Protein AF-A0A4S4KND8-F1 (afdb_monomer_lite)

Sequence (549 aa):
MYVETAGGENPTFQCPQPHVIRLGGISATISSYESLALRGYIVDAILLFRDEYYRNWEYLHPYFADRGLKVVSLDAPPEKHLDPDTNFALTEKYYQQIVPASQEGGIFDALMHLDNCHANRLQELESMPRRTLDTIWWPFVQHGLVKSEKDVNVIDSASGDTFSVYNGKSKGDSTLLTSNSSSLLDSQFDGSASWWTQALGHAHPSLTLAAARAAGSYHGDTIGAMDACEEGVYTCEWHESKGYWLDPPTIGIRKGKVVITLPGAIAAEAGGDAESSPGTLSETYDVQTRLQTELAQVYRGFIERTLQNLQLDGKRSLAALVLEPIVMGAGGMIFVDPLFQRILVDVVRSSPVGGPQVSTSGPDWAGLPVIFDEVFVGLYRLAIKKADALLHGHSYTAYPVGCEVANETLELVEKLTTSEEWKESQSKWKVVEDQAAPVIWSLWDPRFVDTISRLPVVGEVMTLGTVLSIKIADDAEGYQSHSAQRILESIKEVANVDGVSPIAGGASYSINYRTLGSVAYFMLSLNTSPALVRSVEDRIWKTLAAASR

Organism: NCBI:txid98765

Radius of gyration: 35.34 Å; chains: 1; bounding box: 79×84×97 Å

InterPro domains:
  IPR015421 Pyridoxal phosphate-dependent transferase, major domain [G3DSA:3.40.640.10] (317-388)
  IPR015422 Pyridoxal phosphate-dependent transferase, small domain [G3DSA:3.90.1150.10] (116-226)
  IPR015422 Pyridoxal phosphate-dependent transferase, small domain [G3DSA:3.90.1150.10] (389-549)
  IPR015424 Pyridoxal phosphate-dependent transferase [SSF53383] (189-544)
  IPR027417 P-loop containing nucleoside triphosphate hydrolase [G3DSA:3.40.50.300] (20-100)

Foldseek 3Di:
DDEDEQFDQDPDDDDPDPPPRRPDVLVVQVVVVVVCVLLVDDAAEYEYEDDPPRRSLVVVCVVCVVVNHYYFYHHHQDDQDPDPVVNVVSRVVSCCVQCPPVCDGRVSVVVVSVVVVVVVVVVCQVCVLVVCLVDPDDPPDPNVVVDDSVSDWAFPFWWAQKTFTAQQVVVPPDPDPDPDDDDRTFIAGEQCCVVPVNFGTPSDSLLSVLLVVLVPDDPPDDLVNQLCDDDDPPHDPPRDNQDDDDDFFFWDQDPNFIKTAADQLLCVLVVNDRIDGQGDPVSQPPLVVVCPDPSLVSLLVSLLVVLVVVLVVVPHADAAAEDAQQFDPVVPRTGGRNNNVVSNVVCQFPDLRRDPPDPDPDPDGRGHHYHHPCPPPADCNVHDHDDPDPPDDDPCVPPRSVVSSVVSVVVVVVVLCPDPLNVVQLVQQDDPPDPPDDRFGENAHPVLQVLLCPQQQWPDWDGTYFKIKTAGDDPDDWQVACSCCVLCVCLQPFDQDDPQQPDPPSGTYGYDWDDGHRMIMGGHHSPHDNRNSVSVSVSVSVSSNVVRD

Secondary structure (DSSP, 8-state):
-EEE-SS---TT---S-TTSTT--HHHHHHHHHHHHHTTT----EEEEE--TTT-HHHHHHHHHHTTTPEEEEEPPPPPPPSSHHHHHHHHHHHHHHHS-TT--SHHHHHHHHHHHHHHHHHHHHHHHHHHHHHH---TT--GGG--SGGGS--EEEEEBTEEEEE-TTTTTT-----S----SEEEEEETTHHHHT-SS-BT-HHHHHHHHHHHHS--SS-HHHHTTSPP-TTS-TT----S--PPPPEEEEETTEEEEEPPHHHHHHTTS--EE--SSHHHHH-HHHHTTSHHHHHHHHHHHHHHHHHHHH-S-----EEE-SSEETTTTSEEB-HHHHHHHHHHHHH--TTS-----SSS---SPPEEE--TTTTTTTTS----SS-----TTTT-HHHHHHHHHHHHHHHHHHTSHHHHHHHHTT--TT-SSS----BSS-HHHHHHHHTSTTEEEEEEEBTEEEEEEP-SS-GGG--HHHHHTGGGGS-B--SSS-SSGGG--EEEE-EEETTEEEEE--TT--HHHHHHHHHHHHHHHHHHT-

pLDDT: mean 81.42, std 16.41, range [26.44, 96.88]

Structure (mmCIF, N/CA/C/O backbone):
data_AF-A0A4S4KND8-F1
#
_entry.id   AF-A0A4S4KND8-F1
#
loop_
_atom_site.group_PDB
_atom_site.id
_atom_site.type_symbol
_atom_site.label_atom_id
_atom_site.label_alt_id
_atom_site.label_comp_id
_atom_site.label_asym_id
_atom_site.label_entity_id
_atom_site.label_seq_id
_atom_site.pdbx_PDB_ins_code
_atom_site.Cartn_x
_atom_site.Cartn_y
_atom_site.Cartn_z
_atom_site.occupancy
_atom_site.B_iso_or_equiv
_atom_site.auth_seq_id
_atom_site.auth_comp_id
_atom_site.auth_asym_id
_atom_site.auth_atom_id
_atom_site.pdbx_PDB_model_num
ATOM 1 N N . MET A 1 1 ? 12.193 0.499 -20.980 1.00 35.72 1 MET A N 1
ATOM 2 C CA . MET A 1 1 ? 13.499 0.033 -21.495 1.00 35.72 1 MET A CA 1
ATOM 3 C C . MET A 1 1 ? 14.552 0.307 -20.432 1.00 35.72 1 MET A C 1
ATOM 5 O O . MET A 1 1 ? 14.642 1.448 -19.992 1.00 35.72 1 MET A O 1
ATOM 9 N N . TYR A 1 2 ? 15.296 -0.710 -19.995 1.00 40.22 2 TYR A N 1
ATOM 10 C CA . TYR A 1 2 ? 16.491 -0.533 -19.163 1.00 40.22 2 TYR A CA 1
ATOM 11 C C . TYR A 1 2 ? 17.716 -0.850 -20.027 1.00 40.22 2 TYR A C 1
ATOM 13 O O . TYR A 1 2 ? 17.744 -1.885 -20.697 1.00 40.22 2 TYR A O 1
ATOM 21 N N . VAL A 1 3 ? 18.680 0.070 -20.065 1.00 45.47 3 VAL A N 1
ATOM 22 C CA . VAL A 1 3 ? 19.908 -0.060 -20.857 1.00 45.47 3 VAL A CA 1
ATOM 23 C C . VAL A 1 3 ? 21.070 -0.149 -19.884 1.00 45.47 3 VAL A C 1
ATOM 25 O O . VAL A 1 3 ? 21.333 0.809 -19.158 1.00 45.47 3 VAL A O 1
ATOM 28 N N . GLU A 1 4 ? 21.760 -1.285 -19.872 1.00 42.88 4 GLU A N 1
ATOM 29 C CA . GLU A 1 4 ? 22.985 -1.449 -19.097 1.00 42.88 4 GLU A CA 1
ATOM 30 C C . GLU A 1 4 ? 24.198 -1.309 -20.017 1.00 42.88 4 GLU A C 1
ATOM 32 O O . GLU A 1 4 ? 24.369 -2.048 -20.990 1.00 42.88 4 GLU A O 1
ATOM 37 N N . THR A 1 5 ? 25.071 -0.356 -19.701 1.00 37.56 5 THR A N 1
ATOM 38 C CA . THR A 1 5 ? 26.412 -0.304 -20.279 1.00 37.56 5 THR A CA 1
ATOM 39 C C . THR A 1 5 ? 27.248 -1.390 -19.615 1.00 37.56 5 THR A C 1
ATOM 41 O O . THR A 1 5 ? 27.372 -1.396 -18.392 1.00 37.56 5 THR A O 1
ATOM 44 N N . ALA A 1 6 ? 27.809 -2.314 -20.399 1.00 36.03 6 ALA A N 1
ATOM 45 C CA . ALA A 1 6 ? 28.680 -3.365 -19.884 1.00 36.03 6 ALA A CA 1
ATOM 46 C C . ALA A 1 6 ? 29.766 -2.774 -18.963 1.00 36.03 6 ALA A C 1
ATOM 48 O O . ALA A 1 6 ? 30.618 -2.006 -19.406 1.00 36.03 6 ALA A O 1
ATOM 49 N N . GLY A 1 7 ? 29.702 -3.140 -17.680 1.00 40.69 7 GLY A N 1
ATOM 50 C CA . GLY A 1 7 ? 30.606 -2.666 -16.634 1.00 40.69 7 GLY A CA 1
ATOM 51 C C . GLY A 1 7 ? 30.041 -1.483 -15.852 1.00 40.69 7 GLY A C 1
ATOM 52 O O . GLY A 1 7 ? 30.400 -0.338 -16.107 1.00 40.69 7 GLY A O 1
ATOM 53 N N . GLY A 1 8 ? 29.203 -1.758 -14.852 1.00 34.50 8 GLY A N 1
ATOM 54 C CA . GLY A 1 8 ? 28.918 -0.777 -13.811 1.00 34.50 8 GLY A CA 1
ATOM 55 C C . GLY A 1 8 ? 30.201 -0.460 -13.043 1.00 34.50 8 GLY A C 1
ATOM 56 O O . GLY A 1 8 ? 30.697 -1.295 -12.289 1.00 34.50 8 GLY A O 1
ATOM 57 N N . GLU A 1 9 ? 30.754 0.739 -13.224 1.00 35.19 9 GLU A N 1
ATOM 58 C CA . GLU A 1 9 ? 31.679 1.290 -12.239 1.00 35.19 9 GLU A CA 1
ATOM 59 C C . GLU A 1 9 ? 30.905 1.451 -10.929 1.00 35.19 9 GLU A C 1
ATOM 61 O O . GLU A 1 9 ? 29.994 2.267 -10.829 1.00 35.19 9 GLU A O 1
ATOM 66 N N . ASN A 1 10 ? 31.237 0.634 -9.931 1.00 32.16 10 ASN A N 1
ATOM 67 C CA . ASN A 1 10 ? 30.701 0.749 -8.581 1.00 32.16 10 ASN A CA 1
ATOM 68 C C . ASN A 1 10 ? 31.490 1.856 -7.856 1.00 32.16 10 ASN A C 1
ATOM 70 O O . ASN A 1 10 ? 32.670 1.643 -7.547 1.00 32.16 10 ASN A O 1
ATOM 74 N N . PRO A 1 11 ? 30.920 3.036 -7.554 1.00 32.09 11 PRO A N 1
ATOM 75 C CA . PRO A 1 11 ? 31.656 4.072 -6.857 1.00 32.09 11 PRO A CA 1
ATOM 76 C C . PRO A 1 11 ? 31.550 3.800 -5.355 1.00 32.09 11 PRO A C 1
ATOM 78 O O . PRO A 1 11 ? 30.721 4.428 -4.713 1.00 32.09 11 PRO A O 1
ATOM 81 N N . THR A 1 12 ? 32.300 2.841 -4.780 1.00 31.39 12 THR A N 1
ATOM 82 C CA . THR A 1 12 ? 32.591 2.842 -3.314 1.00 31.39 12 THR A CA 1
ATOM 83 C C . THR A 1 12 ? 33.561 1.798 -2.737 1.00 31.39 12 THR A C 1
ATOM 85 O O . THR A 1 12 ? 33.872 1.916 -1.557 1.00 31.39 12 THR A O 1
ATOM 88 N N . PHE A 1 13 ? 34.126 0.834 -3.474 1.00 30.12 13 PHE A N 1
ATOM 89 C CA . PHE A 1 13 ? 35.109 -0.094 -2.873 1.00 30.12 13 PHE A CA 1
ATOM 90 C C . PHE A 1 13 ? 36.460 -0.080 -3.600 1.00 30.12 13 PHE A C 1
ATOM 92 O O . PHE A 1 13 ? 36.647 -0.721 -4.630 1.00 30.12 13 PHE A O 1
ATOM 99 N N . GLN A 1 14 ? 37.431 0.645 -3.032 1.00 27.56 14 GLN A N 1
ATOM 100 C CA . GLN A 1 14 ? 38.842 0.558 -3.420 1.00 27.56 14 GLN A CA 1
ATOM 101 C C . GLN A 1 14 ? 39.421 -0.798 -2.981 1.00 27.56 14 GLN A C 1
ATOM 103 O O . GLN A 1 14 ? 39.817 -0.979 -1.832 1.00 27.56 14 GLN A O 1
ATOM 108 N N . CYS A 1 15 ? 39.500 -1.744 -3.918 1.00 26.44 15 CYS A N 1
ATOM 109 C CA . CYS A 1 15 ? 40.343 -2.936 -3.820 1.00 26.44 15 CYS A CA 1
ATOM 110 C C . CYS A 1 15 ? 41.581 -2.741 -4.726 1.00 26.44 15 CYS A C 1
ATOM 112 O O . CYS A 1 15 ? 41.421 -2.303 -5.868 1.00 26.44 15 CYS A O 1
ATOM 114 N N . PRO A 1 16 ? 42.818 -3.034 -4.277 1.00 29.80 16 PRO A N 1
ATOM 115 C CA . PRO A 1 16 ? 44.054 -2.641 -4.965 1.00 29.80 16 PRO A CA 1
ATOM 116 C C . PRO A 1 16 ? 44.458 -3.583 -6.122 1.00 29.80 16 PRO A C 1
ATOM 118 O O . PRO A 1 16 ? 45.632 -3.915 -6.278 1.00 29.80 16 PRO A O 1
ATOM 121 N N . GLN A 1 17 ? 43.502 -4.041 -6.937 1.00 28.81 17 GLN A N 1
ATOM 122 C CA . GLN A 1 17 ? 43.734 -4.935 -8.082 1.00 28.81 17 GLN A CA 1
ATOM 123 C C . GLN A 1 17 ? 42.922 -4.448 -9.309 1.00 28.81 17 GLN A C 1
ATOM 125 O O . GLN A 1 17 ? 41.694 -4.552 -9.299 1.00 28.81 17 GLN A O 1
ATOM 130 N N . PRO A 1 18 ? 43.560 -3.944 -10.387 1.00 32.41 18 PRO A N 1
ATOM 131 C CA . PRO A 1 18 ? 42.886 -3.258 -11.504 1.00 32.41 18 PRO A CA 1
ATOM 132 C C . PRO A 1 18 ? 41.997 -4.143 -12.405 1.00 32.41 18 PRO A C 1
ATOM 134 O O . PRO A 1 18 ? 41.366 -3.631 -13.325 1.00 32.41 18 PRO A O 1
ATOM 137 N N . HIS A 1 19 ? 41.895 -5.451 -12.148 1.00 33.16 19 HIS A N 1
ATOM 138 C CA . HIS A 1 19 ? 41.117 -6.394 -12.968 1.00 33.16 19 HIS A CA 1
ATOM 139 C C . HIS A 1 19 ? 39.805 -6.879 -12.320 1.00 33.16 19 HIS A C 1
ATOM 141 O O . HIS A 1 19 ? 39.050 -7.611 -12.955 1.00 33.16 19 HIS A O 1
ATOM 147 N N . VAL A 1 20 ? 39.503 -6.470 -11.081 1.00 34.78 20 VAL A N 1
ATOM 148 C CA . VAL A 1 20 ? 38.342 -6.977 -10.312 1.00 34.78 20 VAL A CA 1
ATOM 149 C C . VAL A 1 20 ? 37.074 -6.121 -10.497 1.00 34.78 20 VAL A C 1
ATOM 151 O O . VAL A 1 20 ? 35.978 -6.569 -10.186 1.00 34.78 20 VAL A O 1
ATOM 154 N N . ILE A 1 21 ? 37.182 -4.923 -11.081 1.00 39.16 21 ILE A N 1
ATOM 155 C CA . ILE A 1 21 ? 36.076 -3.945 -11.183 1.00 39.16 21 ILE A CA 1
ATOM 156 C C . ILE A 1 21 ? 35.001 -4.351 -12.224 1.00 39.16 21 ILE A C 1
ATOM 158 O O . ILE A 1 21 ? 33.916 -3.787 -12.238 1.00 39.16 21 ILE A O 1
ATOM 162 N N . ARG A 1 22 ? 35.253 -5.352 -13.085 1.00 50.25 22 ARG A N 1
ATOM 163 C CA . ARG A 1 22 ? 34.359 -5.718 -14.210 1.00 50.25 22 ARG A CA 1
ATOM 164 C C . ARG A 1 22 ? 33.466 -6.951 -13.983 1.00 50.25 22 ARG A C 1
ATOM 166 O O . ARG A 1 22 ? 32.689 -7.301 -14.866 1.00 50.25 22 ARG A O 1
ATOM 173 N N . LEU A 1 23 ? 33.555 -7.619 -12.828 1.00 58.25 23 LEU A N 1
ATOM 174 C CA . LEU A 1 23 ? 32.717 -8.781 -12.494 1.00 58.25 23 LEU A CA 1
ATOM 175 C C . LEU A 1 23 ? 31.453 -8.329 -11.736 1.00 58.25 23 LEU A C 1
ATOM 177 O O . LEU A 1 23 ? 31.555 -7.506 -10.833 1.00 58.25 23 LEU A O 1
ATOM 181 N N . GLY A 1 24 ? 30.278 -8.885 -12.061 1.00 75.56 24 GLY A N 1
ATOM 182 C CA . GLY A 1 24 ? 29.030 -8.636 -11.312 1.00 75.56 24 GLY A CA 1
ATOM 183 C C . GLY A 1 24 ? 27.829 -8.146 -12.127 1.00 75.56 24 GLY A C 1
ATOM 184 O O . GLY A 1 24 ? 26.748 -8.016 -11.557 1.00 75.56 24 GLY A O 1
ATOM 185 N N . GLY A 1 25 ? 27.982 -7.936 -13.442 1.00 79.62 25 GLY A N 1
ATOM 186 C CA . GLY A 1 25 ? 26.911 -7.424 -14.312 1.00 79.62 25 GLY A CA 1
ATOM 187 C C . GLY A 1 25 ? 25.601 -8.207 -14.194 1.00 79.62 25 GLY A C 1
ATOM 188 O O . GLY A 1 25 ? 24.567 -7.603 -13.981 1.00 79.62 25 GLY A O 1
ATOM 189 N N . ILE A 1 26 ? 25.645 -9.546 -14.167 1.00 86.19 26 ILE A N 1
ATOM 190 C CA . ILE A 1 26 ? 24.442 -10.381 -13.978 1.00 86.19 26 ILE A CA 1
ATOM 191 C C . ILE A 1 26 ? 23.646 -9.979 -12.726 1.00 86.19 26 ILE A C 1
ATOM 193 O O . ILE A 1 26 ? 22.436 -9.778 -12.796 1.00 86.19 26 ILE A O 1
ATOM 197 N N . SER A 1 27 ? 24.320 -9.858 -11.577 1.00 86.62 27 SER A N 1
ATOM 198 C CA . SER A 1 27 ? 23.658 -9.492 -10.322 1.00 86.62 27 SER A CA 1
ATOM 199 C C . SER A 1 27 ? 23.140 -8.058 -10.373 1.00 86.62 27 SER A C 1
ATOM 201 O O . SER A 1 27 ? 22.034 -7.803 -9.912 1.00 86.62 27 SER A O 1
ATOM 203 N N . ALA A 1 28 ? 23.913 -7.131 -10.947 1.00 86.06 28 ALA A N 1
ATOM 204 C CA . ALA A 1 28 ? 23.521 -5.731 -11.069 1.00 86.06 28 ALA A CA 1
ATOM 205 C C . ALA A 1 28 ? 22.285 -5.554 -11.966 1.00 86.06 28 ALA A C 1
ATOM 207 O O . ALA A 1 28 ? 21.366 -4.823 -11.584 1.00 86.06 28 ALA A O 1
ATOM 208 N N . THR A 1 29 ? 22.211 -6.263 -13.101 1.00 87.69 29 THR A N 1
ATOM 209 C CA . THR A 1 29 ? 21.035 -6.260 -13.982 1.00 87.69 29 THR A CA 1
ATOM 210 C C . THR A 1 29 ? 19.800 -6.759 -13.239 1.00 87.69 29 THR A C 1
ATOM 212 O O . THR A 1 29 ? 18.750 -6.118 -13.282 1.00 87.69 29 THR A O 1
ATOM 215 N N . ILE A 1 30 ? 19.925 -7.891 -12.535 1.00 91.75 30 ILE A N 1
ATOM 216 C CA . ILE A 1 30 ? 18.815 -8.513 -11.802 1.00 91.75 30 ILE A CA 1
ATOM 217 C C . ILE A 1 30 ? 18.330 -7.586 -10.687 1.00 91.75 30 ILE A C 1
ATOM 219 O O . ILE A 1 30 ? 17.149 -7.252 -10.652 1.00 91.75 30 ILE A O 1
ATOM 223 N N . SER A 1 31 ? 19.233 -7.088 -9.839 1.00 89.25 31 SER A N 1
ATOM 224 C CA . SER A 1 31 ? 18.869 -6.188 -8.740 1.00 89.25 31 SER A CA 1
ATOM 225 C C . SER A 1 31 ? 18.275 -4.865 -9.234 1.00 89.25 31 SER A C 1
ATOM 227 O O . SER A 1 31 ? 17.384 -4.310 -8.586 1.00 89.25 31 SER A O 1
ATOM 229 N N . SER A 1 32 ? 18.722 -4.356 -10.387 1.00 91.19 32 SER A N 1
ATOM 230 C CA . SER A 1 32 ? 18.146 -3.155 -11.005 1.00 91.19 32 SER A CA 1
ATOM 231 C C . SER A 1 32 ? 16.734 -3.409 -11.530 1.00 91.19 32 SER A C 1
ATOM 233 O O . SER A 1 32 ? 15.832 -2.612 -11.270 1.00 91.19 32 SER A O 1
ATOM 235 N N . TYR A 1 33 ? 16.519 -4.538 -12.212 1.00 93.31 33 TYR A N 1
ATOM 236 C CA . TYR A 1 33 ? 15.192 -4.973 -12.646 1.00 93.31 33 TYR A CA 1
ATOM 237 C C . TYR A 1 33 ? 14.238 -5.146 -11.455 1.00 93.31 33 TYR A C 1
ATOM 239 O O . TYR A 1 33 ? 13.149 -4.574 -11.458 1.00 93.31 33 TYR A O 1
ATOM 247 N N . GLU A 1 34 ? 14.662 -5.857 -10.410 1.00 92.38 34 GLU A N 1
ATOM 248 C CA . GLU A 1 34 ? 13.864 -6.069 -9.197 1.00 92.38 34 GLU A CA 1
ATOM 249 C C . GLU A 1 34 ? 13.550 -4.742 -8.496 1.00 92.38 34 GLU A C 1
ATOM 251 O O . GLU A 1 34 ? 12.424 -4.521 -8.063 1.00 92.38 34 GLU A O 1
ATOM 256 N N . SER A 1 35 ? 14.502 -3.805 -8.457 1.00 92.25 35 SER A N 1
ATOM 257 C CA . SER A 1 35 ? 14.293 -2.471 -7.876 1.00 92.25 35 SER A CA 1
ATOM 258 C C . SER A 1 35 ? 13.266 -1.626 -8.635 1.00 92.25 35 SER A C 1
ATOM 260 O O . SER A 1 35 ? 12.565 -0.820 -8.010 1.00 92.25 35 SER A O 1
ATOM 262 N N . LEU A 1 36 ? 13.188 -1.781 -9.961 1.00 93.06 36 LEU A N 1
ATOM 263 C CA . LEU A 1 36 ? 12.165 -1.156 -10.803 1.00 93.06 36 LEU A CA 1
ATOM 264 C C . LEU A 1 36 ? 10.806 -1.836 -10.598 1.00 93.06 36 LEU A C 1
ATOM 266 O O . LEU A 1 36 ? 9.811 -1.148 -10.367 1.00 93.06 36 LEU A O 1
ATOM 270 N N . ALA A 1 37 ? 10.771 -3.169 -10.595 1.00 91.56 37 ALA A N 1
ATOM 271 C CA . ALA A 1 37 ? 9.553 -3.941 -10.360 1.00 91.56 37 ALA A CA 1
ATOM 272 C C . ALA A 1 37 ? 8.940 -3.639 -8.979 1.00 91.56 37 ALA A C 1
ATOM 274 O O . ALA A 1 37 ? 7.743 -3.380 -8.878 1.00 91.56 37 ALA A O 1
ATOM 275 N N . LEU A 1 38 ? 9.767 -3.550 -7.930 1.00 91.25 38 LEU A N 1
ATOM 276 C CA . LEU A 1 38 ? 9.356 -3.156 -6.574 1.00 91.25 38 LEU A CA 1
ATOM 277 C C . LEU A 1 38 ? 8.776 -1.737 -6.494 1.00 91.25 38 LEU A C 1
ATOM 279 O O . LEU A 1 38 ? 8.120 -1.403 -5.516 1.00 91.25 38 LEU A O 1
ATOM 283 N N . ARG A 1 39 ? 9.014 -0.887 -7.496 1.00 91.94 39 ARG A N 1
ATOM 284 C CA . ARG A 1 39 ? 8.435 0.463 -7.594 1.00 91.94 39 ARG A CA 1
ATOM 285 C C . ARG A 1 39 ? 7.233 0.524 -8.540 1.00 91.94 39 ARG A C 1
ATOM 287 O O . ARG A 1 39 ? 6.774 1.615 -8.859 1.00 91.94 39 ARG A O 1
ATOM 294 N N . GLY A 1 40 ? 6.734 -0.627 -8.992 1.00 91.81 40 GLY A N 1
ATOM 295 C CA . GLY A 1 40 ? 5.570 -0.731 -9.871 1.00 91.81 40 GLY A CA 1
ATOM 296 C C . GLY A 1 40 ? 5.860 -0.470 -11.351 1.00 91.81 40 GLY A C 1
ATOM 297 O O . GLY A 1 40 ? 4.920 -0.323 -12.129 1.00 91.81 40 GLY A O 1
ATOM 298 N N . TYR A 1 41 ? 7.130 -0.410 -11.770 1.00 93.25 41 TYR A N 1
ATOM 299 C CA . TYR A 1 41 ? 7.464 -0.259 -13.187 1.00 93.25 41 TYR A CA 1
ATOM 300 C C . TYR A 1 41 ? 7.310 -1.580 -13.941 1.00 93.25 41 TYR A C 1
ATOM 302 O O . TYR A 1 41 ? 7.765 -2.631 -13.491 1.00 93.25 41 TYR A O 1
ATOM 310 N N . ILE A 1 42 ? 6.755 -1.493 -15.150 1.00 91.88 42 ILE A N 1
ATOM 311 C CA . ILE A 1 42 ? 6.769 -2.578 -16.132 1.00 91.88 42 ILE A CA 1
ATOM 312 C C . ILE A 1 42 ? 8.027 -2.418 -16.991 1.00 91.88 42 ILE A C 1
ATOM 314 O O . ILE A 1 42 ? 8.273 -1.355 -17.567 1.00 91.88 42 ILE A O 1
ATOM 318 N N . VAL A 1 43 ? 8.845 -3.469 -17.054 1.00 93.06 43 VAL A N 1
ATOM 319 C CA . VAL A 1 43 ? 10.057 -3.521 -17.880 1.00 93.06 43 VAL A CA 1
ATOM 320 C C . VAL A 1 43 ? 9.847 -4.566 -18.967 1.00 93.06 43 VAL A C 1
ATOM 322 O O . VAL A 1 43 ? 9.838 -5.752 -18.670 1.00 93.06 43 VAL A O 1
ATOM 325 N N . ASP A 1 44 ? 9.704 -4.127 -20.216 1.00 92.62 44 ASP A N 1
ATOM 326 C CA . ASP A 1 44 ? 9.450 -5.033 -21.348 1.00 92.62 44 ASP A CA 1
ATOM 327 C C . ASP A 1 44 ? 10.735 -5.614 -21.962 1.00 92.62 44 ASP A C 1
ATOM 329 O O . ASP A 1 44 ? 10.755 -6.732 -22.473 1.00 92.62 44 ASP A O 1
ATOM 333 N N . ALA A 1 45 ? 11.839 -4.863 -21.902 1.00 93.06 45 ALA A N 1
ATOM 334 C CA . ALA A 1 45 ? 13.093 -5.256 -22.535 1.00 93.06 45 ALA A CA 1
ATOM 335 C C . ALA A 1 45 ? 14.338 -4.835 -21.745 1.00 93.06 45 ALA A C 1
ATOM 337 O O . ALA A 1 45 ? 14.383 -3.739 -21.167 1.00 93.06 45 ALA A O 1
ATOM 338 N N . ILE A 1 46 ? 15.357 -5.697 -21.812 1.00 92.00 46 ILE A N 1
ATOM 339 C CA . ILE A 1 46 ? 16.716 -5.488 -21.298 1.00 92.00 46 ILE A CA 1
ATOM 340 C C . ILE A 1 46 ? 17.679 -5.402 -22.482 1.00 92.00 46 ILE A C 1
ATOM 342 O O . ILE A 1 46 ? 17.767 -6.339 -23.281 1.00 92.00 46 ILE A O 1
ATOM 346 N N . LEU A 1 47 ? 18.410 -4.292 -22.586 1.00 90.75 47 LEU A N 1
ATOM 347 C CA . LEU A 1 47 ? 19.468 -4.118 -23.580 1.00 90.75 47 LEU A CA 1
ATOM 348 C C . LEU A 1 47 ? 20.828 -4.139 -22.889 1.00 90.75 47 LEU A C 1
ATOM 350 O O . LEU A 1 47 ? 21.030 -3.426 -21.904 1.00 90.75 47 LEU A O 1
ATOM 354 N N . LEU A 1 48 ? 21.761 -4.917 -23.437 1.00 88.44 48 LEU A N 1
ATOM 355 C CA . LEU A 1 48 ? 23.144 -4.952 -22.967 1.00 88.44 48 LEU A CA 1
ATOM 356 C C . LEU A 1 48 ? 24.144 -5.127 -24.110 1.00 88.44 48 LEU A C 1
ATOM 358 O O . LEU A 1 48 ? 23.815 -5.659 -25.173 1.00 88.44 48 LEU A O 1
ATOM 362 N N . PHE A 1 49 ? 25.390 -4.724 -23.871 1.00 88.38 49 PHE A N 1
ATOM 363 C CA . PHE A 1 49 ? 26.477 -5.017 -24.798 1.00 88.38 49 PHE A CA 1
ATOM 364 C C . PHE A 1 49 ? 26.999 -6.446 -24.627 1.00 88.38 49 PHE A C 1
ATOM 366 O O . PHE A 1 49 ? 27.105 -6.972 -23.516 1.00 88.38 49 PHE A O 1
ATOM 373 N N . ARG A 1 50 ? 27.331 -7.072 -25.753 1.00 84.81 50 ARG A N 1
ATOM 374 C CA . ARG A 1 50 ? 28.003 -8.359 -25.835 1.00 84.81 50 ARG A CA 1
ATOM 375 C C . ARG A 1 50 ? 29.434 -8.192 -25.372 1.00 84.81 50 ARG A C 1
ATOM 377 O O . ARG A 1 50 ? 30.160 -7.312 -25.824 1.00 84.81 50 ARG A O 1
ATOM 384 N N . ASP A 1 51 ? 29.818 -9.096 -24.492 1.00 81.81 51 ASP A N 1
ATOM 385 C CA . ASP A 1 51 ? 31.177 -9.267 -24.029 1.00 81.81 51 ASP A CA 1
ATOM 386 C C . ASP A 1 51 ? 31.493 -10.759 -24.147 1.00 81.81 51 ASP A C 1
ATOM 388 O O . ASP A 1 51 ? 30.827 -11.593 -23.529 1.00 81.81 51 ASP A O 1
ATOM 392 N N . GLU A 1 52 ? 32.464 -11.095 -24.995 1.00 83.31 52 GLU A N 1
ATOM 393 C CA . GLU A 1 52 ? 32.860 -12.482 -25.276 1.00 83.31 52 GLU A CA 1
ATOM 394 C C . GLU A 1 52 ? 33.599 -13.138 -24.102 1.00 83.31 52 GLU A C 1
ATOM 396 O O . GLU A 1 52 ? 33.686 -14.364 -24.026 1.00 83.31 52 GLU A O 1
ATOM 401 N N . TYR A 1 53 ? 34.130 -12.345 -23.169 1.00 82.56 53 TYR A N 1
ATOM 402 C CA . TYR A 1 53 ? 34.852 -12.853 -22.011 1.00 82.56 53 TYR A CA 1
ATOM 403 C C . TYR A 1 53 ? 33.893 -13.214 -20.870 1.00 82.56 53 TYR A C 1
ATOM 405 O O . TYR A 1 53 ? 33.921 -14.341 -20.375 1.00 82.56 53 TYR A O 1
ATOM 413 N N . TYR A 1 54 ? 33.024 -12.284 -20.465 1.00 81.69 54 TYR A N 1
ATOM 414 C CA . TYR A 1 54 ? 32.092 -12.480 -19.348 1.00 81.69 54 TYR A CA 1
ATOM 415 C C . TYR A 1 54 ? 30.778 -13.145 -19.760 1.00 81.69 54 TYR A C 1
ATOM 417 O O . TYR A 1 54 ? 30.164 -13.830 -18.943 1.00 81.69 54 TYR A O 1
ATOM 425 N N . ARG A 1 55 ? 30.336 -12.953 -21.011 1.00 87.56 55 ARG A N 1
ATOM 426 C CA . ARG A 1 55 ? 29.154 -13.610 -21.600 1.00 87.56 55 ARG A CA 1
ATOM 427 C C . ARG A 1 55 ? 27.876 -13.465 -20.758 1.00 87.56 55 ARG A C 1
ATOM 429 O O . ARG A 1 55 ? 27.019 -14.342 -20.768 1.00 87.56 55 ARG A O 1
ATOM 436 N N . ASN A 1 56 ? 27.700 -12.325 -20.076 1.00 86.69 56 ASN A N 1
ATOM 437 C CA . ASN A 1 56 ? 26.522 -12.049 -19.233 1.00 86.69 56 ASN A CA 1
ATOM 438 C C . ASN A 1 56 ? 25.198 -12.269 -19.983 1.00 86.69 56 ASN A C 1
ATOM 440 O O . ASN A 1 56 ? 24.231 -12.766 -19.409 1.00 86.69 56 ASN A O 1
ATOM 444 N N . TRP A 1 57 ? 25.162 -11.928 -21.276 1.00 86.81 57 TRP A N 1
ATOM 445 C CA . TRP A 1 57 ? 23.983 -12.099 -22.122 1.00 86.81 57 TRP A CA 1
ATOM 446 C C . TRP A 1 57 ? 23.512 -13.556 -22.200 1.00 86.81 57 TRP A C 1
ATOM 448 O O . TRP A 1 57 ? 22.308 -13.780 -22.279 1.00 86.81 57 TRP A O 1
ATOM 458 N N . GLU A 1 58 ? 24.415 -14.540 -22.129 1.00 92.00 58 GLU A N 1
ATOM 459 C CA . GLU A 1 58 ? 24.055 -15.964 -22.198 1.00 92.00 58 GLU A CA 1
ATOM 460 C C . GLU A 1 58 ? 23.276 -16.424 -20.981 1.00 92.00 58 GLU A C 1
ATOM 462 O O . GLU A 1 58 ? 22.368 -17.240 -21.108 1.00 92.00 58 GLU A O 1
ATOM 467 N N . TYR A 1 59 ? 23.617 -15.889 -19.811 1.00 91.44 59 TYR A N 1
ATOM 468 C CA . TYR A 1 59 ? 22.899 -16.179 -18.579 1.00 91.44 59 TYR A CA 1
ATOM 469 C C . TYR A 1 59 ? 21.581 -15.401 -18.508 1.00 91.44 59 TYR A C 1
ATOM 471 O O . TYR A 1 59 ? 20.538 -15.953 -18.156 1.00 91.44 59 TYR A O 1
ATOM 479 N N . LEU A 1 60 ? 21.616 -14.111 -18.854 1.00 91.75 60 LEU A N 1
ATOM 480 C CA . LEU A 1 60 ? 20.461 -13.224 -18.712 1.00 91.75 60 LEU A CA 1
ATOM 481 C C . LEU A 1 60 ? 19.342 -13.549 -19.710 1.00 91.75 60 LEU A C 1
ATOM 483 O O . LEU A 1 60 ? 18.175 -13.383 -19.365 1.00 91.75 60 LEU A O 1
ATOM 487 N N . HIS A 1 61 ? 19.668 -14.051 -20.908 1.00 92.38 61 HIS A N 1
ATOM 488 C CA . HIS A 1 61 ? 18.670 -14.452 -21.907 1.00 92.38 61 HIS A CA 1
ATOM 489 C C . HIS A 1 61 ? 17.633 -15.455 -21.370 1.00 92.38 61 HIS A C 1
ATOM 491 O O . HIS A 1 61 ? 16.451 -15.109 -21.364 1.00 92.38 61 HIS A O 1
ATOM 497 N N . PRO A 1 62 ? 18.013 -16.668 -20.920 1.00 94.88 62 PRO A N 1
ATOM 498 C CA . PRO A 1 62 ? 17.056 -17.622 -20.366 1.00 94.88 62 PRO A CA 1
ATOM 499 C C . PRO A 1 62 ? 16.444 -17.127 -19.048 1.00 94.88 62 PRO A C 1
ATOM 501 O O . PRO A 1 62 ? 15.241 -17.272 -18.856 1.00 94.88 62 PRO A O 1
ATOM 504 N N . TYR A 1 63 ? 17.224 -16.462 -18.184 1.00 93.50 63 TYR A N 1
ATOM 505 C CA . TYR A 1 63 ? 16.729 -15.947 -16.900 1.00 93.50 63 TYR A CA 1
ATOM 506 C C . TYR A 1 63 ? 15.525 -15.001 -17.060 1.00 93.50 63 TYR A C 1
ATOM 508 O O . TYR A 1 63 ? 14.541 -15.100 -16.319 1.00 93.50 63 TYR A O 1
ATOM 516 N N . PHE A 1 64 ? 15.599 -14.072 -18.016 1.00 93.62 64 PHE A N 1
ATOM 517 C CA . PHE A 1 64 ? 14.532 -13.106 -18.275 1.00 93.62 64 PHE A CA 1
ATOM 518 C C . PHE A 1 64 ? 13.456 -13.636 -19.227 1.00 93.62 64 PHE A C 1
ATOM 520 O O . PHE A 1 64 ? 12.302 -13.226 -19.098 1.00 93.62 64 PHE A O 1
ATOM 527 N N . ALA A 1 65 ? 13.781 -14.585 -20.111 1.00 91.56 65 ALA A N 1
ATOM 528 C CA . ALA A 1 65 ? 12.782 -15.252 -20.947 1.00 91.56 65 ALA A CA 1
ATOM 529 C C . ALA A 1 65 ? 11.724 -15.981 -20.100 1.00 91.56 65 ALA A C 1
ATOM 531 O O . ALA A 1 65 ? 10.533 -15.836 -20.371 1.00 91.56 65 ALA A O 1
ATOM 532 N N . ASP A 1 66 ? 12.134 -16.658 -19.020 1.00 89.88 66 ASP A N 1
ATOM 533 C CA . ASP A 1 66 ? 11.219 -17.309 -18.064 1.00 89.88 66 ASP A CA 1
ATOM 534 C C . ASP A 1 66 ? 10.271 -16.318 -17.361 1.00 89.88 66 ASP A C 1
ATOM 536 O O . ASP A 1 66 ? 9.234 -16.702 -16.823 1.00 89.88 66 ASP A O 1
ATOM 540 N N . ARG A 1 67 ? 10.619 -15.026 -17.371 1.00 88.69 67 ARG A N 1
ATOM 541 C CA . ARG A 1 67 ? 9.839 -13.921 -16.792 1.00 88.69 67 ARG A CA 1
ATOM 542 C C . ARG A 1 67 ? 9.076 -13.119 -17.852 1.00 88.69 67 ARG A C 1
ATOM 544 O O . ARG A 1 67 ? 8.464 -12.113 -17.516 1.00 88.69 67 ARG A O 1
ATOM 551 N N . GLY A 1 68 ? 9.107 -13.550 -19.117 1.00 87.38 68 GLY A N 1
ATOM 552 C CA . GLY A 1 68 ? 8.420 -12.893 -20.232 1.00 87.38 68 GLY A CA 1
ATOM 553 C C . GLY A 1 68 ? 9.122 -11.650 -20.790 1.00 87.38 68 GLY A C 1
ATOM 554 O O . GLY A 1 68 ? 8.510 -10.922 -21.566 1.00 87.38 68 GLY A O 1
ATOM 555 N N . LEU A 1 69 ? 10.384 -11.397 -20.425 1.00 89.75 69 LEU A N 1
ATOM 556 C CA . LEU A 1 69 ? 11.141 -10.227 -20.878 1.00 89.75 69 LEU A CA 1
ATOM 557 C C . LEU A 1 69 ? 12.017 -10.545 -22.091 1.00 89.75 69 LEU A C 1
ATOM 559 O O . LEU A 1 69 ? 12.685 -11.584 -22.151 1.00 89.75 69 LEU A O 1
ATOM 563 N N . LYS A 1 70 ? 12.096 -9.600 -23.034 1.00 91.56 70 LYS A N 1
ATOM 564 C CA . LYS A 1 70 ? 13.028 -9.696 -24.161 1.00 91.56 70 LYS A CA 1
ATOM 565 C C . LYS A 1 70 ? 14.404 -9.168 -23.761 1.00 91.56 70 LYS A C 1
ATOM 567 O O . LYS A 1 70 ? 14.567 -7.998 -23.425 1.00 91.56 70 LYS A O 1
ATOM 572 N N . VAL A 1 71 ? 15.418 -10.018 -23.877 1.00 92.88 71 VAL A N 1
ATOM 573 C CA . VAL A 1 71 ? 16.821 -9.597 -23.807 1.00 92.88 71 VAL A CA 1
ATOM 574 C C . VAL A 1 71 ? 17.342 -9.374 -25.221 1.00 92.88 71 VAL A C 1
ATOM 576 O O . VAL A 1 71 ? 17.122 -10.205 -26.107 1.00 92.88 71 VAL A O 1
ATOM 579 N N . VAL A 1 72 ? 18.012 -8.246 -25.434 1.00 91.38 72 VAL A N 1
ATOM 580 C CA . VAL A 1 72 ? 18.696 -7.917 -26.686 1.00 91.38 72 VAL A CA 1
ATOM 581 C C . VAL A 1 72 ? 20.149 -7.597 -26.376 1.00 91.38 72 VAL A C 1
ATOM 583 O O . VAL A 1 72 ? 20.453 -6.723 -25.565 1.00 91.38 72 VAL A O 1
ATOM 586 N N . SER A 1 73 ? 21.049 -8.318 -27.040 1.00 90.06 73 SER A N 1
ATOM 587 C CA . SER A 1 73 ? 22.488 -8.129 -26.915 1.00 90.06 73 SER A CA 1
ATOM 588 C C . SER A 1 73 ? 23.059 -7.491 -28.183 1.00 90.06 73 SER A C 1
ATOM 590 O O . SER A 1 73 ? 22.816 -7.980 -29.288 1.00 90.06 73 SER A O 1
ATOM 592 N N . LEU A 1 74 ? 23.796 -6.392 -28.022 1.00 89.62 74 LEU A N 1
ATOM 593 C CA . LEU A 1 74 ? 24.397 -5.606 -29.110 1.00 89.62 74 LEU A CA 1
ATOM 594 C C . LEU A 1 74 ? 25.920 -5.664 -29.031 1.00 89.62 74 LEU A C 1
ATOM 596 O O . LEU A 1 74 ? 26.457 -5.774 -27.938 1.00 89.62 74 LEU A O 1
ATOM 600 N N . ASP A 1 75 ? 26.633 -5.548 -30.145 1.00 88.69 75 ASP A N 1
ATOM 601 C CA . ASP A 1 75 ? 28.092 -5.405 -30.085 1.00 88.69 75 ASP A CA 1
ATOM 602 C C . ASP A 1 75 ? 28.471 -4.117 -29.334 1.00 88.69 75 ASP A C 1
ATOM 604 O O . ASP A 1 75 ? 27.751 -3.122 -29.399 1.00 88.69 75 ASP A O 1
ATOM 608 N N . ALA A 1 76 ? 29.576 -4.134 -28.587 1.00 86.31 76 ALA A N 1
ATOM 609 C CA . ALA A 1 76 ? 30.029 -2.961 -27.843 1.00 86.31 76 ALA A CA 1
ATOM 610 C C . ALA A 1 76 ? 30.520 -1.841 -28.787 1.00 86.31 76 ALA A C 1
ATOM 612 O O . ALA A 1 76 ? 31.080 -2.139 -29.850 1.00 86.31 76 ALA A O 1
ATOM 613 N N . PRO A 1 77 ? 30.368 -0.556 -28.406 1.00 88.25 77 PRO A N 1
ATOM 614 C CA . PRO A 1 77 ? 30.947 0.543 -29.170 1.00 88.25 77 PRO A CA 1
ATOM 615 C C . PRO A 1 77 ? 32.481 0.437 -29.213 1.00 88.25 77 PRO A C 1
ATOM 617 O O . PRO A 1 77 ? 33.090 -0.104 -28.284 1.00 88.25 77 PRO A O 1
ATOM 620 N N . PRO A 1 78 ? 33.128 0.970 -30.266 1.00 88.81 78 PRO A N 1
ATOM 621 C CA . PRO A 1 78 ? 34.584 0.981 -30.355 1.00 88.81 78 PRO A CA 1
ATOM 622 C C . PRO A 1 78 ? 35.209 1.796 -29.214 1.00 88.81 78 PRO A C 1
ATOM 624 O O . PRO A 1 78 ? 34.606 2.741 -28.702 1.00 88.81 78 PRO A O 1
ATOM 627 N N . GLU A 1 79 ? 36.449 1.463 -28.839 1.00 89.00 79 GLU A N 1
ATOM 628 C CA . GLU A 1 79 ? 37.204 2.263 -27.873 1.00 89.00 79 GLU A CA 1
ATOM 629 C C . GLU A 1 79 ? 37.407 3.697 -28.379 1.00 89.00 79 GLU A C 1
ATOM 631 O O . GLU A 1 79 ? 37.610 3.941 -29.572 1.00 89.00 79 GLU A O 1
ATOM 636 N N . LYS A 1 80 ? 37.378 4.656 -27.448 1.00 91.31 80 LYS A N 1
ATOM 637 C CA . LYS A 1 80 ? 37.546 6.073 -27.770 1.00 91.31 80 LYS A CA 1
ATOM 638 C C . LYS A 1 80 ? 38.917 6.317 -28.400 1.00 91.31 80 LYS A C 1
ATOM 640 O O . LYS A 1 80 ? 39.950 6.098 -27.767 1.00 91.31 80 LYS A O 1
ATOM 645 N N . HIS A 1 81 ? 38.919 6.859 -29.612 1.00 93.38 81 HIS A N 1
ATOM 646 C CA . HIS A 1 81 ? 40.143 7.242 -30.303 1.00 93.38 81 HIS A CA 1
ATOM 647 C C . HIS A 1 81 ? 40.617 8.636 -29.850 1.00 93.38 81 HIS A C 1
ATOM 649 O O . HIS A 1 81 ? 39.807 9.515 -29.547 1.00 93.38 81 HIS A O 1
ATOM 655 N N . LEU A 1 82 ? 41.938 8.842 -29.777 1.00 93.75 82 LEU A N 1
ATOM 656 C CA . LEU A 1 82 ? 42.535 10.101 -29.301 1.00 93.75 82 LEU A CA 1
ATOM 657 C C . LEU A 1 82 ? 42.311 11.264 -30.276 1.00 93.75 82 LEU A C 1
ATOM 659 O O . LEU A 1 82 ? 42.121 12.399 -29.847 1.00 93.75 82 LEU A O 1
ATOM 663 N N . ASP A 1 83 ? 42.337 10.969 -31.575 1.00 95.75 83 ASP A N 1
ATOM 664 C CA . ASP A 1 83 ? 42.016 11.932 -32.629 1.00 95.75 83 ASP A CA 1
ATOM 665 C C . ASP A 1 83 ? 40.489 12.111 -32.766 1.00 95.75 83 ASP A C 1
ATOM 667 O O . ASP A 1 83 ? 39.803 11.109 -33.008 1.00 95.75 83 ASP A O 1
ATOM 671 N N . PRO A 1 84 ? 39.951 13.343 -32.631 1.00 94.88 84 PRO A N 1
ATOM 672 C CA . PRO A 1 84 ? 38.512 13.601 -32.670 1.00 94.88 84 PRO A CA 1
ATOM 673 C C . PRO A 1 84 ? 37.827 13.217 -33.984 1.00 94.88 84 PRO A C 1
ATOM 675 O O . PRO A 1 84 ? 36.746 12.628 -33.940 1.00 94.88 84 PRO A O 1
ATOM 678 N N . ASP A 1 85 ? 38.442 13.506 -35.133 1.00 95.44 85 ASP A N 1
ATOM 679 C CA . ASP A 1 85 ? 37.838 13.252 -36.449 1.00 95.44 85 ASP A CA 1
ATOM 680 C C . ASP A 1 85 ? 37.738 11.746 -36.714 1.00 95.44 85 ASP A C 1
ATOM 682 O O . ASP A 1 85 ? 36.691 11.227 -37.114 1.00 95.44 85 ASP A O 1
ATOM 686 N N . THR A 1 86 ? 38.805 11.015 -36.391 1.00 94.25 86 THR A N 1
ATOM 687 C CA . THR A 1 86 ? 38.826 9.550 -36.451 1.00 94.25 86 THR A CA 1
ATOM 688 C C . THR A 1 86 ? 37.832 8.943 -35.462 1.00 94.25 86 THR A C 1
ATOM 690 O O . THR A 1 86 ? 37.109 8.010 -35.813 1.00 94.25 86 THR A O 1
ATOM 693 N N . ASN A 1 87 ? 37.742 9.477 -34.239 1.00 93.44 87 ASN A N 1
ATOM 694 C CA . ASN A 1 87 ? 36.773 9.013 -33.246 1.00 93.44 87 ASN A CA 1
ATOM 695 C C . ASN A 1 87 ? 35.329 9.195 -33.738 1.00 93.44 87 ASN A C 1
ATOM 697 O O . ASN A 1 87 ? 34.504 8.293 -33.577 1.00 93.44 87 ASN A O 1
ATOM 701 N N . PHE A 1 88 ? 35.029 10.340 -34.356 1.00 95.12 88 PHE A N 1
ATOM 702 C CA . PHE A 1 88 ? 33.719 10.612 -34.940 1.00 95.12 88 PHE A CA 1
ATOM 703 C C . PHE A 1 88 ? 33.400 9.620 -36.063 1.00 95.12 88 PHE A C 1
ATOM 705 O O . PHE A 1 88 ? 32.350 8.983 -36.031 1.00 95.12 88 PHE A O 1
ATOM 712 N N . ALA A 1 89 ? 34.332 9.404 -36.996 1.00 94.94 89 ALA A N 1
ATOM 713 C CA . ALA A 1 89 ? 34.150 8.456 -38.094 1.00 94.94 89 ALA A CA 1
ATOM 714 C C . ALA A 1 89 ? 33.940 7.005 -37.611 1.00 94.94 89 ALA A C 1
ATOM 716 O O . ALA A 1 89 ? 33.097 6.289 -38.154 1.00 94.94 89 ALA A O 1
ATOM 717 N N . LEU A 1 90 ? 34.673 6.567 -36.580 1.00 94.19 90 LEU A N 1
ATOM 718 C CA . LEU A 1 90 ? 34.504 5.238 -35.976 1.00 94.19 90 LEU A CA 1
ATOM 719 C C . LEU A 1 90 ? 33.148 5.088 -35.279 1.00 94.19 90 LEU A C 1
ATOM 721 O O . LEU A 1 90 ? 32.500 4.050 -35.414 1.00 94.19 90 LEU A O 1
ATOM 725 N N . THR A 1 91 ? 32.709 6.126 -34.566 1.00 92.94 91 THR A N 1
ATOM 726 C CA . THR A 1 91 ? 31.414 6.138 -33.873 1.00 92.94 91 THR A CA 1
ATOM 727 C C . THR A 1 91 ? 30.255 6.123 -34.873 1.00 92.94 91 THR A C 1
ATOM 729 O O . THR A 1 91 ? 29.316 5.347 -34.717 1.00 92.94 91 THR A O 1
ATOM 732 N N . GLU A 1 92 ? 30.344 6.921 -35.938 1.00 93.88 92 GLU A N 1
ATOM 733 C CA . GLU A 1 92 ? 29.359 6.951 -37.024 1.00 93.88 92 GLU A CA 1
ATOM 734 C C . GLU A 1 92 ? 29.256 5.585 -37.717 1.00 93.88 92 GLU A C 1
ATOM 736 O O . GLU A 1 92 ? 28.163 5.055 -37.915 1.00 93.88 92 GLU A O 1
ATOM 741 N N . LYS A 1 93 ? 30.400 4.953 -38.008 1.00 94.31 93 LYS A N 1
ATOM 742 C CA . LYS A 1 93 ? 30.434 3.601 -38.576 1.00 94.31 93 LYS A CA 1
ATOM 743 C C . LYS A 1 93 ? 29.765 2.570 -37.659 1.00 94.31 93 LYS A C 1
ATOM 745 O O . LYS A 1 93 ? 29.062 1.691 -38.151 1.00 94.31 93 LYS A O 1
ATOM 750 N N . TYR A 1 94 ? 29.969 2.672 -36.346 1.00 93.31 94 TYR A N 1
ATOM 751 C CA . TYR A 1 94 ? 29.303 1.810 -35.368 1.00 93.31 94 TYR A CA 1
ATOM 752 C C . TYR A 1 94 ? 27.778 2.008 -35.380 1.00 93.31 94 TYR A C 1
ATOM 754 O O . TYR A 1 94 ? 27.042 1.024 -35.450 1.00 93.31 94 TYR A O 1
ATOM 762 N N . TYR A 1 95 ? 27.288 3.254 -35.416 1.00 92.31 95 TYR A N 1
ATOM 763 C CA . TYR A 1 95 ? 25.850 3.521 -35.541 1.00 92.31 95 TYR A CA 1
ATOM 764 C C . TYR A 1 95 ? 25.256 2.958 -36.836 1.00 92.31 95 TYR A C 1
ATOM 766 O O . TYR A 1 95 ? 24.193 2.344 -36.798 1.00 92.31 95 TYR A O 1
ATOM 774 N N . GLN A 1 96 ? 25.959 3.083 -37.963 1.00 92.12 96 GLN A N 1
ATOM 775 C CA . GLN A 1 96 ? 25.527 2.507 -39.242 1.00 92.12 96 GLN A CA 1
ATOM 776 C C . GLN A 1 96 ? 25.486 0.970 -39.226 1.00 92.12 96 GLN A C 1
ATOM 778 O O . GLN A 1 96 ? 24.690 0.373 -39.949 1.00 92.12 96 GLN A O 1
ATOM 783 N N . GLN A 1 97 ? 26.322 0.323 -38.406 1.00 90.25 97 GLN A N 1
ATOM 784 C CA . GLN A 1 97 ? 26.305 -1.129 -38.223 1.00 90.25 97 GLN A CA 1
ATOM 785 C C . GLN A 1 97 ? 25.108 -1.591 -37.384 1.00 90.25 97 GLN A C 1
ATOM 787 O O . GLN A 1 97 ? 24.485 -2.591 -37.732 1.00 90.25 97 GLN A O 1
ATOM 792 N N . ILE A 1 98 ? 24.798 -0.903 -36.280 1.00 90.06 98 ILE A N 1
ATOM 793 C CA . ILE A 1 98 ? 23.701 -1.301 -35.375 1.00 90.06 98 ILE A CA 1
ATOM 794 C C . ILE A 1 98 ? 22.329 -0.786 -35.840 1.00 90.06 98 ILE A C 1
ATOM 796 O O . ILE A 1 98 ? 21.303 -1.334 -35.437 1.00 90.06 98 ILE A O 1
ATOM 800 N N . VAL A 1 99 ? 22.310 0.239 -36.699 1.00 91.81 99 VAL A N 1
ATOM 801 C CA . VAL A 1 99 ? 21.119 0.797 -37.356 1.00 91.81 99 VAL A CA 1
ATOM 802 C C . VAL A 1 99 ? 21.301 0.763 -38.885 1.00 91.81 99 VAL A C 1
ATOM 804 O O . VAL A 1 99 ? 21.410 1.814 -39.525 1.00 91.81 99 VAL A O 1
ATOM 807 N N . PRO A 1 100 ? 21.377 -0.427 -39.512 1.00 91.44 100 PRO A N 1
ATOM 808 C CA . PRO A 1 100 ? 21.548 -0.521 -40.957 1.00 91.44 100 PRO A CA 1
ATOM 809 C C . PRO A 1 100 ? 20.306 -0.020 -41.704 1.00 91.44 100 PRO A C 1
ATOM 811 O O . PRO A 1 100 ? 19.178 -0.099 -41.217 1.00 91.44 100 PRO A O 1
ATOM 814 N N . ALA A 1 101 ? 20.500 0.421 -42.951 1.00 89.69 101 ALA A N 1
ATOM 815 C CA . ALA A 1 101 ? 19.408 0.877 -43.816 1.00 89.69 101 ALA A CA 1
ATOM 816 C C . ALA A 1 101 ? 18.361 -0.215 -44.124 1.00 89.69 101 ALA A C 1
ATOM 818 O O . ALA A 1 101 ? 17.243 0.117 -44.508 1.00 89.69 101 ALA A O 1
ATOM 819 N N . SER A 1 102 ? 18.704 -1.498 -43.948 1.00 90.75 102 SER A N 1
ATOM 820 C CA . SER A 1 102 ? 17.764 -2.622 -44.061 1.00 90.75 102 SER A CA 1
ATOM 821 C C . SER A 1 102 ? 16.725 -2.664 -42.940 1.00 90.75 102 SER A C 1
ATOM 823 O O . SER A 1 102 ? 15.725 -3.353 -43.094 1.00 90.75 102 SER A O 1
ATOM 825 N N . GLN A 1 103 ? 16.944 -1.935 -41.838 1.00 89.94 103 GLN A N 1
ATOM 826 C CA . GLN A 1 103 ? 16.111 -1.974 -40.632 1.00 89.94 103 GLN A CA 1
ATOM 827 C C . GLN A 1 103 ? 16.005 -3.363 -39.983 1.00 89.94 103 GLN A C 1
ATOM 829 O O . GLN A 1 103 ? 15.014 -3.698 -39.342 1.00 89.94 103 GLN A O 1
ATOM 834 N N . GLU A 1 104 ? 17.050 -4.173 -40.131 1.00 86.88 104 GLU A N 1
ATOM 835 C CA . GLU A 1 104 ? 17.161 -5.498 -39.522 1.00 86.88 104 GLU A CA 1
ATOM 836 C C . GLU A 1 104 ? 18.250 -5.494 -38.441 1.00 86.88 104 GLU A C 1
ATOM 838 O O . GLU A 1 104 ? 19.250 -4.783 -38.555 1.00 86.88 104 GLU A O 1
ATOM 843 N N . GLY A 1 105 ? 18.076 -6.301 -37.391 1.00 88.31 105 GLY A N 1
ATOM 844 C CA . GLY A 1 105 ? 19.061 -6.478 -36.320 1.00 88.31 105 GLY A CA 1
ATOM 845 C C . GLY A 1 105 ? 18.500 -6.222 -34.921 1.00 88.31 105 GLY A C 1
ATOM 846 O O . GLY A 1 105 ? 17.344 -5.842 -34.750 1.00 88.31 105 GLY A O 1
ATOM 847 N N . GLY A 1 106 ? 19.345 -6.409 -33.902 1.00 88.06 106 GLY A N 1
ATOM 848 C CA . GLY A 1 106 ? 18.910 -6.431 -32.500 1.00 88.06 106 GLY A CA 1
ATOM 849 C C . GLY A 1 106 ? 18.168 -5.171 -32.039 1.00 88.06 106 GLY A C 1
ATOM 850 O O . GLY A 1 106 ? 17.201 -5.279 -31.289 1.00 88.06 106 GLY A O 1
ATOM 851 N N . ILE A 1 107 ? 18.562 -3.980 -32.509 1.00 90.75 107 ILE A N 1
ATOM 852 C CA . ILE A 1 107 ? 17.862 -2.728 -32.170 1.00 90.75 107 ILE A CA 1
ATOM 853 C C . ILE A 1 107 ? 16.442 -2.719 -32.742 1.00 90.75 107 ILE A C 1
ATOM 855 O O . ILE A 1 107 ? 15.503 -2.385 -32.025 1.00 90.75 107 ILE A O 1
ATOM 859 N N . PHE A 1 108 ? 16.267 -3.113 -34.002 1.00 92.94 108 PHE A N 1
ATOM 860 C CA . PHE A 1 108 ? 14.950 -3.154 -34.635 1.00 92.94 108 PHE A CA 1
ATOM 861 C C . PHE A 1 108 ? 14.066 -4.257 -34.045 1.00 92.94 108 PHE A C 1
ATOM 863 O O . PHE A 1 108 ? 12.876 -4.028 -33.842 1.00 92.94 108 PHE A O 1
ATOM 870 N N . ASP A 1 109 ? 14.647 -5.393 -33.647 1.00 90.69 109 ASP A N 1
ATOM 871 C CA . ASP A 1 109 ? 13.937 -6.426 -32.882 1.00 90.69 109 ASP A CA 1
ATOM 872 C C . ASP A 1 109 ? 13.440 -5.893 -31.529 1.00 90.69 109 ASP A C 1
ATOM 874 O O . ASP A 1 109 ? 12.316 -6.192 -31.118 1.00 90.69 109 ASP A O 1
ATOM 878 N N . ALA A 1 110 ? 14.264 -5.101 -30.831 1.00 90.69 110 ALA A N 1
ATOM 879 C CA . ALA A 1 110 ? 13.878 -4.456 -29.578 1.00 90.69 110 ALA A CA 1
ATOM 880 C C . ALA A 1 110 ? 12.735 -3.457 -29.797 1.00 90.69 110 ALA A C 1
ATOM 882 O O . ALA A 1 110 ? 11.763 -3.473 -29.045 1.00 90.69 110 ALA A O 1
ATOM 883 N N . LEU A 1 111 ? 12.835 -2.615 -30.831 1.00 92.69 111 LEU A N 1
ATOM 884 C CA . LEU A 1 111 ? 11.806 -1.632 -31.179 1.00 92.69 111 LEU A CA 1
ATOM 885 C C . LEU A 1 111 ? 10.479 -2.312 -31.521 1.00 92.69 111 LEU A C 1
ATOM 887 O O . LEU A 1 111 ? 9.469 -2.009 -30.897 1.00 92.69 111 LEU A O 1
ATOM 891 N N . MET A 1 112 ? 10.497 -3.305 -32.412 1.00 93.19 112 MET A N 1
ATOM 892 C CA . MET A 1 112 ? 9.304 -4.071 -32.776 1.00 93.19 112 MET A CA 1
ATOM 893 C C . MET A 1 112 ? 8.679 -4.764 -31.558 1.00 93.19 112 MET A C 1
ATOM 895 O O . MET A 1 112 ? 7.457 -4.804 -31.421 1.00 93.19 112 MET A O 1
ATOM 899 N N . HIS A 1 113 ? 9.493 -5.316 -30.653 1.00 92.38 113 HIS A N 1
ATOM 900 C CA . HIS A 1 113 ? 8.986 -5.898 -29.412 1.00 92.38 113 HIS A CA 1
ATOM 901 C C . HIS A 1 113 ? 8.292 -4.852 -28.528 1.00 92.38 113 HIS A C 1
ATOM 903 O O . HIS A 1 113 ? 7.187 -5.103 -28.054 1.00 92.38 113 HIS A O 1
ATOM 909 N N . LEU A 1 114 ? 8.902 -3.680 -28.344 1.00 93.31 114 LEU A N 1
ATOM 910 C CA . LEU A 1 114 ? 8.331 -2.595 -27.544 1.00 93.31 114 LEU A CA 1
ATOM 911 C C . LEU A 1 114 ? 7.044 -2.031 -28.156 1.00 93.31 114 LEU A C 1
ATOM 913 O O . LEU A 1 114 ? 6.088 -1.796 -27.417 1.00 93.31 114 LEU A O 1
ATOM 917 N N . ASP A 1 115 ? 6.987 -1.880 -29.480 1.00 94.62 115 ASP A N 1
ATOM 918 C CA . ASP A 1 115 ? 5.777 -1.457 -30.193 1.00 94.62 115 ASP A CA 1
ATOM 919 C C . ASP A 1 115 ? 4.636 -2.462 -29.986 1.00 94.62 115 ASP A C 1
ATOM 921 O O . ASP A 1 115 ? 3.506 -2.074 -29.682 1.00 94.62 115 ASP A O 1
ATOM 925 N N . ASN A 1 116 ? 4.937 -3.763 -30.060 1.00 95.00 116 ASN A N 1
ATOM 926 C CA . ASN A 1 116 ? 3.963 -4.818 -29.780 1.00 95.00 116 ASN A CA 1
ATOM 927 C C . ASN A 1 116 ? 3.494 -4.799 -28.316 1.00 95.00 116 ASN A C 1
ATOM 929 O O . ASN A 1 116 ? 2.293 -4.897 -28.060 1.00 95.00 116 ASN A O 1
ATOM 933 N N . CYS A 1 117 ? 4.403 -4.641 -27.346 1.00 93.50 117 CYS A N 1
ATOM 934 C CA . CYS A 1 117 ? 4.035 -4.511 -25.932 1.00 93.50 117 CYS A CA 1
ATOM 935 C C . CYS A 1 117 ? 3.143 -3.287 -25.692 1.00 93.50 117 CYS A C 1
ATOM 937 O O . CYS A 1 117 ? 2.146 -3.376 -24.973 1.00 93.50 117 CYS A O 1
ATOM 939 N N . HIS A 1 118 ? 3.452 -2.160 -26.337 1.00 93.38 118 HIS A N 1
ATOM 940 C CA . HIS A 1 118 ? 2.636 -0.956 -26.251 1.00 93.38 118 HIS A CA 1
ATOM 941 C C . HIS A 1 118 ? 1.238 -1.163 -26.848 1.00 93.38 118 HIS A C 1
ATOM 943 O O . HIS A 1 118 ? 0.247 -0.852 -26.185 1.00 93.38 118 HIS A O 1
ATOM 949 N N . ALA A 1 119 ? 1.144 -1.743 -28.048 1.00 94.38 119 ALA A N 1
ATOM 950 C CA . ALA A 1 119 ? -0.132 -2.057 -28.689 1.00 94.38 119 ALA A CA 1
ATOM 951 C C . ALA A 1 119 ? -0.993 -2.995 -27.822 1.00 94.38 119 ALA A C 1
ATOM 953 O O . ALA A 1 119 ? -2.179 -2.731 -27.616 1.00 94.38 119 ALA A O 1
ATOM 954 N N . ASN A 1 120 ? -0.383 -4.031 -27.238 1.00 95.19 120 ASN A N 1
ATOM 955 C CA . ASN A 1 120 ? -1.062 -4.944 -26.316 1.00 95.19 120 ASN A CA 1
ATOM 956 C C . ASN A 1 120 ? -1.557 -4.221 -25.054 1.00 95.19 120 ASN A C 1
ATOM 958 O O . ASN A 1 120 ? -2.689 -4.438 -24.625 1.00 95.19 120 ASN A O 1
ATOM 962 N N . ARG A 1 121 ? -0.749 -3.323 -24.471 1.00 93.50 121 ARG A N 1
ATOM 963 C CA . ARG A 1 121 ? -1.163 -2.527 -23.304 1.00 93.50 121 ARG A CA 1
ATOM 964 C C . ARG A 1 121 ? -2.372 -1.646 -23.619 1.00 93.50 121 ARG A C 1
ATOM 966 O O . ARG A 1 121 ? -3.285 -1.560 -22.799 1.00 93.50 121 ARG A O 1
ATOM 973 N N . LEU A 1 122 ? -2.394 -1.006 -24.789 1.00 93.06 122 LEU A N 1
ATOM 974 C CA . LEU A 1 122 ? -3.542 -0.207 -25.223 1.00 93.06 122 LEU A CA 1
ATOM 975 C C . LEU A 1 122 ? -4.797 -1.071 -25.369 1.00 93.06 122 LEU A C 1
ATOM 977 O O . LEU A 1 122 ? -5.846 -0.705 -24.844 1.00 93.06 122 LEU A O 1
ATOM 981 N N . GLN A 1 123 ? -4.677 -2.245 -25.992 1.00 94.50 123 GLN A N 1
ATOM 982 C CA . GLN A 1 123 ? -5.788 -3.187 -26.130 1.00 94.50 123 GLN A CA 1
ATOM 983 C C . GLN A 1 123 ? -6.327 -3.661 -24.767 1.00 94.50 123 GLN A C 1
ATOM 985 O O . GLN A 1 123 ? -7.545 -3.741 -24.569 1.00 94.50 123 GLN A O 1
ATOM 990 N N . GLU A 1 124 ? -5.443 -3.947 -23.805 1.00 94.88 124 GLU A N 1
ATOM 991 C CA . GLU A 1 124 ? -5.848 -4.311 -22.445 1.00 94.88 124 GLU A CA 1
ATOM 992 C C . GLU A 1 124 ? -6.647 -3.180 -21.784 1.00 94.88 124 GLU A C 1
ATOM 994 O O . GLU A 1 124 ? -7.765 -3.430 -21.325 1.00 94.88 124 GLU A O 1
ATOM 999 N N . LEU A 1 125 ? -6.138 -1.942 -21.806 1.00 94.00 125 LEU A N 1
ATOM 1000 C CA . LEU A 1 125 ? -6.818 -0.769 -21.238 1.00 94.00 125 LEU A CA 1
ATOM 1001 C C . LEU A 1 125 ? -8.171 -0.490 -21.914 1.00 94.00 125 LEU A C 1
ATOM 1003 O O . LEU A 1 125 ? -9.165 -0.229 -21.235 1.00 94.00 125 LEU A O 1
ATOM 1007 N N . GLU A 1 126 ? -8.244 -0.601 -23.241 1.00 92.88 126 GLU A N 1
ATOM 1008 C CA . GLU A 1 126 ? -9.475 -0.374 -24.010 1.00 92.88 126 GLU A CA 1
ATOM 1009 C C . GLU A 1 126 ? -10.574 -1.400 -23.720 1.00 92.88 126 GLU A C 1
ATOM 1011 O O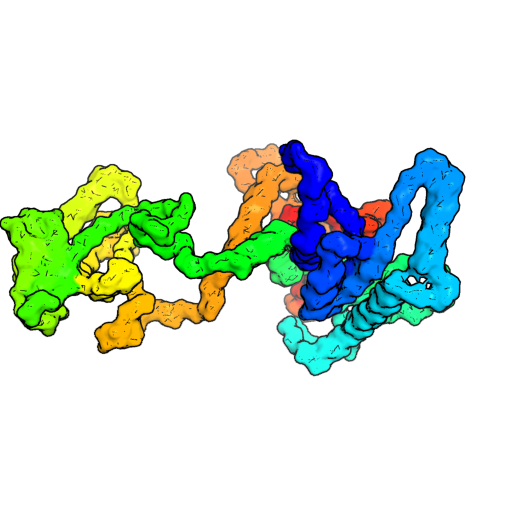 . GLU A 1 126 ? -11.766 -1.068 -23.787 1.00 92.88 126 GLU A O 1
ATOM 1016 N N . SER A 1 127 ? -10.180 -2.638 -23.408 1.00 94.19 127 SER A N 1
ATOM 1017 C CA . SER A 1 127 ? -11.096 -3.748 -23.126 1.00 94.19 127 SER A CA 1
ATOM 1018 C C . SER A 1 127 ? -11.536 -3.829 -21.659 1.00 94.19 127 SER A C 1
ATOM 1020 O O . SER A 1 127 ? -12.564 -4.450 -21.367 1.00 94.19 127 SER A O 1
ATOM 1022 N N . MET A 1 128 ? -10.796 -3.209 -20.727 1.00 95.75 128 MET A N 1
ATOM 1023 C CA . MET A 1 128 ? -11.066 -3.264 -19.282 1.00 95.75 128 MET A CA 1
ATOM 1024 C C . MET A 1 128 ? -12.509 -2.891 -18.899 1.00 95.75 128 MET A C 1
ATOM 1026 O O . MET A 1 128 ? -13.118 -3.677 -18.167 1.00 95.75 128 MET A O 1
ATOM 1030 N N . PRO A 1 129 ? -13.107 -1.783 -19.391 1.00 94.38 129 PRO A N 1
ATOM 1031 C CA . PRO A 1 129 ? -14.488 -1.432 -19.062 1.00 94.38 129 PRO A CA 1
ATOM 1032 C C . PRO A 1 129 ? -15.485 -2.531 -19.414 1.00 94.38 129 PRO A C 1
ATOM 1034 O O . PRO A 1 129 ? -16.313 -2.910 -18.587 1.00 94.38 129 PRO A O 1
ATOM 1037 N N . ARG A 1 130 ? -15.378 -3.079 -20.632 1.00 93.88 130 ARG A N 1
ATOM 1038 C CA . ARG A 1 130 ? -16.308 -4.095 -21.126 1.00 93.88 130 ARG A CA 1
ATOM 1039 C C . ARG A 1 130 ? -16.198 -5.379 -20.324 1.00 93.88 130 ARG A C 1
ATOM 1041 O O . ARG A 1 130 ? -17.209 -5.870 -19.832 1.00 93.88 130 ARG A O 1
ATOM 1048 N N . ARG A 1 131 ? -14.969 -5.876 -20.144 1.00 95.19 131 ARG A N 1
ATOM 1049 C CA . ARG A 1 131 ? -14.709 -7.071 -19.328 1.00 95.19 131 ARG A CA 1
ATOM 1050 C C . ARG A 1 131 ? -15.270 -6.899 -17.922 1.00 95.19 131 ARG A C 1
ATOM 1052 O O . ARG A 1 131 ? -15.939 -7.789 -17.419 1.00 95.19 131 ARG A O 1
ATOM 1059 N N . THR A 1 132 ? -15.068 -5.726 -17.326 1.00 94.00 132 THR A N 1
ATOM 1060 C CA . THR A 1 132 ? -15.566 -5.418 -15.984 1.00 94.00 132 THR A CA 1
ATOM 1061 C C . THR A 1 132 ? -17.091 -5.470 -15.912 1.00 94.00 132 THR A C 1
ATOM 1063 O O . THR A 1 132 ? -17.616 -6.142 -15.031 1.00 94.00 132 THR A O 1
ATOM 1066 N N . LEU A 1 133 ? -17.805 -4.846 -16.855 1.00 92.69 133 LEU A N 1
ATOM 1067 C CA . LEU A 1 133 ? -19.274 -4.898 -16.908 1.00 92.69 133 LEU A CA 1
ATOM 1068 C C . LEU A 1 133 ? -19.814 -6.319 -17.117 1.00 92.69 133 LEU A C 1
ATOM 1070 O O . LEU A 1 133 ? -20.891 -6.642 -16.621 1.00 92.69 133 LEU A O 1
ATOM 1074 N N . ASP A 1 134 ? -19.075 -7.156 -17.844 1.00 93.56 134 ASP A N 1
ATOM 1075 C CA . ASP A 1 134 ? -19.476 -8.532 -18.132 1.00 93.56 134 ASP A CA 1
ATOM 1076 C C . ASP A 1 134 ? -19.205 -9.494 -16.959 1.00 93.56 134 ASP A C 1
ATOM 1078 O O . ASP A 1 134 ? -19.888 -10.513 -16.846 1.00 93.56 134 ASP A O 1
ATOM 1082 N N . THR A 1 135 ? -18.224 -9.204 -16.090 1.00 94.50 135 THR A N 1
ATOM 1083 C CA . THR A 1 135 ? -17.740 -10.183 -15.093 1.00 94.50 135 THR A CA 1
ATOM 1084 C C . THR A 1 135 ? -17.764 -9.735 -13.632 1.00 94.50 135 THR A C 1
ATOM 1086 O O . THR A 1 135 ? -17.803 -10.592 -12.750 1.00 94.50 135 THR A O 1
ATOM 1089 N N . ILE A 1 136 ? -17.684 -8.434 -13.339 1.00 94.44 136 ILE A N 1
ATOM 1090 C CA . ILE A 1 136 ? -17.489 -7.931 -11.970 1.00 94.44 136 ILE A CA 1
ATOM 1091 C C . ILE A 1 136 ? -18.819 -7.464 -11.377 1.00 94.44 136 ILE A C 1
ATOM 1093 O O . ILE A 1 136 ? -19.552 -6.690 -11.981 1.00 94.44 136 ILE A O 1
ATOM 1097 N N . TRP A 1 137 ? -19.090 -7.892 -10.141 1.00 93.94 137 TRP A N 1
ATOM 1098 C CA . TRP A 1 137 ? -20.169 -7.351 -9.318 1.00 93.94 137 TRP A CA 1
ATOM 1099 C C . TRP A 1 137 ? -19.583 -6.384 -8.285 1.00 93.94 137 TRP A C 1
ATOM 1101 O O . TRP A 1 137 ? -19.013 -6.807 -7.278 1.00 93.94 137 TRP A O 1
ATOM 1111 N N . TRP A 1 138 ? -19.735 -5.077 -8.505 1.00 92.94 138 TRP A N 1
ATOM 1112 C CA . TRP A 1 138 ? -19.228 -4.073 -7.569 1.00 92.94 138 TRP A CA 1
ATOM 1113 C C . TRP A 1 138 ? -20.031 -4.006 -6.261 1.00 92.94 138 TRP A C 1
ATOM 1115 O O . TRP A 1 138 ? -21.268 -3.969 -6.280 1.00 92.94 138 TRP A O 1
ATOM 1125 N N . PRO A 1 139 ? -19.355 -3.900 -5.106 1.00 92.75 139 PRO A N 1
ATOM 1126 C CA . PRO A 1 139 ? -20.028 -3.667 -3.839 1.00 92.75 139 PRO A CA 1
ATOM 1127 C C . PRO A 1 139 ? -20.648 -2.264 -3.813 1.00 92.75 139 PRO A C 1
ATOM 1129 O O . PRO A 1 139 ? -20.042 -1.296 -4.268 1.00 92.75 139 PRO A O 1
ATOM 1132 N N . PHE A 1 140 ? -21.853 -2.145 -3.246 1.00 85.94 140 PHE A N 1
ATOM 1133 C CA . PHE A 1 140 ? -22.566 -0.867 -3.081 1.00 85.94 140 PHE A CA 1
ATOM 1134 C C . PHE A 1 140 ? -22.807 -0.075 -4.385 1.00 85.94 140 PHE A C 1
ATOM 1136 O O . PHE A 1 140 ? -22.937 1.148 -4.356 1.00 85.94 140 PHE A O 1
ATOM 1143 N N . VAL A 1 141 ? -22.913 -0.761 -5.528 1.00 85.25 141 VAL A N 1
ATOM 1144 C CA . VAL A 1 141 ? -23.257 -0.155 -6.824 1.00 85.25 141 VAL A CA 1
ATOM 1145 C C . VAL A 1 141 ? -24.564 -0.742 -7.350 1.00 85.25 141 VAL A C 1
ATOM 1147 O O . VAL A 1 141 ? -24.720 -1.959 -7.474 1.00 85.25 141 VAL A O 1
ATOM 1150 N N . GLN A 1 142 ? -25.509 0.130 -7.711 1.00 85.19 142 GLN A N 1
ATOM 1151 C CA . GLN A 1 142 ? -26.691 -0.268 -8.472 1.00 85.19 142 GLN A CA 1
ATOM 1152 C C . GLN A 1 142 ? -26.310 -0.394 -9.951 1.00 85.19 142 GLN A C 1
ATOM 1154 O O . GLN A 1 142 ? -26.247 0.603 -10.669 1.00 85.19 142 GLN A O 1
ATOM 1159 N N . HIS A 1 143 ? -26.070 -1.621 -10.414 1.00 86.25 143 HIS A N 1
ATOM 1160 C CA . HIS A 1 143 ? -25.545 -1.887 -11.758 1.00 86.25 143 HIS A CA 1
ATOM 1161 C C . HIS A 1 143 ? -26.497 -1.421 -12.870 1.00 86.25 143 HIS A C 1
ATOM 1163 O O . HIS A 1 143 ? -26.041 -1.063 -13.945 1.00 86.25 143 HIS A O 1
ATOM 1169 N N . GLY A 1 144 ? -27.805 -1.301 -12.603 1.00 85.94 144 GLY A N 1
ATOM 1170 C CA . GLY A 1 144 ? -28.754 -0.714 -13.562 1.00 85.94 144 GLY A CA 1
ATOM 1171 C C . GLY A 1 144 ? -28.512 0.771 -13.891 1.00 85.94 144 GLY A C 1
ATOM 1172 O O . GLY A 1 144 ? -29.070 1.282 -14.866 1.00 85.94 144 GLY A O 1
ATOM 1173 N N . LEU A 1 145 ? -27.701 1.472 -13.089 1.00 84.06 145 LEU A N 1
ATOM 1174 C CA . LEU A 1 145 ? -27.307 2.866 -13.320 1.00 84.06 145 LEU A CA 1
ATOM 1175 C C . LEU A 1 145 ? -25.956 2.999 -14.039 1.00 84.06 145 LEU A C 1
ATOM 1177 O O . LEU A 1 145 ? -25.686 4.063 -14.586 1.00 84.06 145 LEU A O 1
ATOM 1181 N N . VAL A 1 146 ? -25.149 1.935 -14.085 1.00 87.06 146 VAL A N 1
ATOM 1182 C CA . VAL A 1 146 ? -23.876 1.873 -14.821 1.00 87.06 146 VAL A CA 1
ATOM 1183 C C . VAL A 1 146 ? -24.166 1.205 -16.162 1.00 87.06 146 VAL A C 1
ATOM 1185 O O . VAL A 1 146 ? -24.222 -0.018 -16.267 1.00 87.06 146 VAL A O 1
ATOM 1188 N N . LYS A 1 147 ? -24.470 2.010 -17.181 1.00 82.12 147 LYS A N 1
ATOM 1189 C CA . LYS A 1 147 ? -25.094 1.517 -18.422 1.00 82.12 147 LYS A CA 1
ATOM 1190 C C . LYS A 1 147 ? -24.094 1.268 -19.539 1.00 82.12 147 LYS A C 1
ATOM 1192 O O . LYS A 1 147 ? -24.416 0.563 -20.495 1.00 82.12 147 LYS A O 1
ATOM 1197 N N . SER A 1 148 ? -22.920 1.882 -19.461 1.00 89.25 148 SER A N 1
ATOM 1198 C CA . SER A 1 148 ? -21.949 1.886 -20.543 1.00 89.25 148 SER A CA 1
ATOM 1199 C C . SER A 1 148 ? -20.516 1.852 -20.032 1.00 89.25 148 SER A C 1
ATOM 1201 O O . SER A 1 148 ? -20.227 2.147 -18.878 1.00 89.25 148 SER A O 1
ATOM 1203 N N . GLU A 1 149 ? -19.592 1.549 -20.937 1.00 90.25 149 GLU A N 1
ATOM 1204 C CA . GLU A 1 149 ? -18.154 1.569 -20.660 1.00 90.25 149 GLU A CA 1
ATOM 1205 C C . GLU A 1 149 ? -17.641 2.946 -20.215 1.00 90.25 149 GLU A C 1
ATOM 1207 O O . GLU A 1 149 ? -16.629 3.016 -19.529 1.00 90.25 149 GLU A O 1
ATOM 1212 N N . LYS A 1 150 ? -18.344 4.035 -20.565 1.00 86.81 150 LYS A N 1
ATOM 1213 C CA . LYS A 1 150 ? -17.998 5.403 -20.143 1.00 86.81 150 LYS A CA 1
ATOM 1214 C C . LYS A 1 150 ? -18.245 5.644 -18.653 1.00 86.81 150 LYS A C 1
ATOM 1216 O O . LYS A 1 150 ? -17.658 6.555 -18.083 1.00 86.81 150 LYS A O 1
ATOM 1221 N N . ASP A 1 151 ? -19.104 4.834 -18.040 1.00 86.75 151 ASP A N 1
ATOM 1222 C CA . ASP A 1 151 ? -19.432 4.921 -16.617 1.00 86.75 151 ASP A CA 1
ATOM 1223 C C . ASP A 1 151 ? -18.387 4.191 -15.746 1.00 86.75 151 ASP A C 1
ATOM 1225 O O . ASP A 1 151 ? -18.446 4.250 -14.517 1.00 86.75 151 ASP A O 1
ATOM 1229 N N . VAL A 1 152 ? -17.429 3.492 -16.372 1.00 90.94 152 VAL A N 1
ATOM 1230 C CA . VAL A 1 152 ? -16.370 2.735 -15.699 1.00 90.94 152 VAL A CA 1
ATOM 1231 C C . VAL A 1 152 ? -15.077 3.542 -15.702 1.00 90.94 152 VAL A C 1
ATOM 1233 O O . VAL A 1 152 ? -14.489 3.791 -16.750 1.00 90.94 152 VAL A O 1
ATOM 1236 N N . ASN A 1 153 ? -14.602 3.913 -14.513 1.00 91.25 153 ASN A N 1
ATOM 1237 C CA . ASN A 1 153 ? -13.313 4.582 -14.358 1.00 91.25 153 ASN A CA 1
ATOM 1238 C C . ASN A 1 153 ? -12.172 3.554 -14.442 1.00 91.25 153 ASN A C 1
ATOM 1240 O O . ASN A 1 153 ? -12.077 2.672 -13.585 1.00 91.25 153 ASN A O 1
ATOM 1244 N N . VAL A 1 154 ? -11.313 3.657 -15.459 1.00 94.69 154 VAL A N 1
ATOM 1245 C CA . VAL A 1 154 ? -10.168 2.751 -15.653 1.00 94.69 154 VAL A CA 1
ATOM 1246 C C . VAL A 1 154 ? -8.931 3.359 -15.006 1.00 94.69 154 VAL A C 1
ATOM 1248 O O . VAL A 1 154 ? -8.349 4.300 -15.539 1.00 94.69 154 VAL A O 1
ATOM 1251 N N . ILE A 1 155 ? -8.524 2.814 -13.862 1.00 95.69 155 ILE A N 1
ATOM 1252 C CA . ILE A 1 155 ? -7.314 3.227 -13.144 1.00 95.69 155 ILE A CA 1
ATOM 1253 C C . ILE A 1 155 ? -6.159 2.324 -13.597 1.00 95.69 155 ILE A C 1
ATOM 1255 O O . ILE A 1 155 ? -6.182 1.126 -13.330 1.00 95.69 155 ILE A O 1
ATOM 1259 N N . ASP A 1 156 ? -5.166 2.891 -14.286 1.00 95.12 156 ASP A N 1
ATOM 1260 C CA . ASP A 1 156 ? -3.960 2.173 -14.740 1.00 95.12 156 ASP A CA 1
ATOM 1261 C C . ASP A 1 156 ? -2.939 2.032 -13.603 1.00 95.12 156 ASP A C 1
ATOM 1263 O O . ASP A 1 156 ? -2.340 0.977 -13.412 1.00 95.12 156 ASP A O 1
ATOM 1267 N N . SER A 1 157 ? -2.755 3.098 -12.825 1.00 95.38 157 SER A N 1
ATOM 1268 C CA . SER A 1 157 ? -1.811 3.145 -11.706 1.00 95.38 157 SER A CA 1
ATOM 1269 C C . SER A 1 157 ? -2.187 4.244 -10.710 1.00 95.38 157 SER A C 1
ATOM 1271 O O . SER A 1 157 ? -3.089 5.045 -10.959 1.00 95.38 157 SER A O 1
ATOM 1273 N N . ALA A 1 158 ? -1.507 4.282 -9.564 1.00 95.44 158 ALA A N 1
ATOM 1274 C CA . ALA A 1 158 ? -1.700 5.303 -8.543 1.00 95.44 158 ALA A CA 1
ATOM 1275 C C . ALA A 1 158 ? -0.375 5.613 -7.831 1.00 95.44 158 ALA A C 1
ATOM 1277 O O . ALA A 1 158 ? 0.410 4.703 -7.569 1.00 95.44 158 ALA A O 1
ATOM 1278 N N . SER A 1 159 ? -0.126 6.884 -7.519 1.00 93.88 159 SER A N 1
ATOM 1279 C CA . SER A 1 159 ? 1.063 7.339 -6.790 1.00 93.88 159 SER A CA 1
ATOM 1280 C C . SER A 1 159 ? 0.758 8.622 -6.021 1.00 93.88 159 SER A C 1
ATOM 1282 O O . SER A 1 159 ? 0.171 9.560 -6.574 1.00 93.88 159 SER A O 1
ATOM 1284 N N . GLY A 1 160 ? 1.182 8.685 -4.756 1.00 93.81 160 GLY A N 1
ATOM 1285 C CA . GLY A 1 160 ? 0.854 9.806 -3.873 1.00 93.81 160 GLY A CA 1
ATOM 1286 C C . GLY A 1 160 ? -0.662 9.981 -3.773 1.00 93.81 160 GLY A C 1
ATOM 1287 O O . GLY A 1 160 ? -1.385 9.008 -3.618 1.00 93.81 160 GLY A O 1
ATOM 1288 N N . ASP A 1 161 ? -1.175 11.194 -3.930 1.00 94.69 161 ASP A N 1
ATOM 1289 C CA . ASP A 1 161 ? -2.621 11.449 -3.855 1.00 94.69 161 ASP A CA 1
ATOM 1290 C C . ASP A 1 161 ? -3.377 11.232 -5.180 1.00 94.69 161 ASP A C 1
ATOM 1292 O O . ASP A 1 161 ? -4.525 11.656 -5.321 1.00 94.69 161 ASP A O 1
ATOM 1296 N N . THR A 1 162 ? -2.738 10.643 -6.195 1.00 95.12 162 THR A N 1
ATOM 1297 C CA . THR A 1 162 ? -3.269 10.656 -7.566 1.00 95.12 162 THR A CA 1
ATOM 1298 C C . THR A 1 162 ? -3.353 9.280 -8.205 1.00 95.12 162 THR A C 1
ATOM 1300 O O . THR A 1 162 ? -2.437 8.468 -8.096 1.00 95.12 162 THR A O 1
ATOM 1303 N N . PHE A 1 163 ? -4.440 9.055 -8.934 1.00 96.00 163 PHE A N 1
ATOM 1304 C CA . PHE A 1 163 ? -4.585 8.016 -9.940 1.00 96.00 163 PHE A CA 1
ATOM 1305 C C . PHE A 1 163 ? -4.065 8.500 -11.295 1.00 96.00 163 PHE A C 1
ATOM 1307 O O . PHE A 1 163 ? -4.216 9.673 -11.644 1.00 96.00 163 PHE A O 1
ATOM 1314 N N . SER A 1 164 ? -3.550 7.567 -12.088 1.00 93.56 164 SER A N 1
ATOM 1315 C CA . SER A 1 164 ? -3.418 7.696 -13.537 1.00 93.56 164 SER A CA 1
ATOM 1316 C C . SER A 1 164 ? -4.585 6.949 -14.171 1.00 93.56 164 SER A C 1
ATOM 1318 O O . SER A 1 164 ? -4.669 5.722 -14.067 1.00 93.56 164 SER A O 1
ATOM 1320 N N . VAL A 1 165 ? -5.506 7.679 -14.797 1.00 93.44 165 VAL A N 1
ATOM 1321 C CA . VAL A 1 165 ? -6.732 7.110 -15.370 1.00 93.44 165 VAL A CA 1
ATOM 1322 C C . VAL A 1 165 ? -6.684 7.105 -16.890 1.00 93.44 165 VAL A C 1
ATOM 1324 O O . VAL A 1 165 ? -6.224 8.064 -17.509 1.00 93.44 165 VAL A O 1
ATOM 1327 N N . TYR A 1 166 ? -7.161 6.024 -17.503 1.00 92.19 166 TYR A N 1
ATOM 1328 C CA . TYR A 1 166 ? -7.238 5.896 -18.954 1.00 92.19 166 TYR A CA 1
ATOM 1329 C C . TYR A 1 166 ? -8.542 6.495 -19.492 1.00 92.19 166 TYR A C 1
ATOM 1331 O O . TYR A 1 166 ? -9.630 6.005 -19.198 1.00 92.19 166 TYR A O 1
ATOM 1339 N N . ASN A 1 167 ? -8.414 7.519 -20.344 1.00 81.88 167 ASN A N 1
ATOM 1340 C CA . ASN A 1 167 ? -9.538 8.256 -20.941 1.00 81.88 167 ASN A CA 1
ATOM 1341 C C . ASN A 1 167 ? -9.554 8.186 -22.481 1.00 81.88 167 ASN A C 1
ATOM 1343 O O . ASN A 1 167 ? -10.170 9.028 -23.140 1.00 81.88 167 ASN A O 1
ATOM 1347 N N . GLY A 1 168 ? -8.876 7.201 -23.083 1.00 66.44 168 GLY A N 1
ATOM 1348 C CA . GLY A 1 168 ? -8.594 7.172 -24.527 1.00 66.44 168 GLY A CA 1
ATOM 1349 C C . GLY A 1 168 ? -9.818 7.251 -25.452 1.00 66.44 168 GLY A C 1
ATOM 1350 O O . GLY A 1 168 ? -9.703 7.770 -26.559 1.00 66.44 168 GLY A O 1
ATOM 1351 N N . LYS A 1 169 ? -11.015 6.855 -24.993 1.00 59.22 169 LYS A N 1
ATOM 1352 C CA . LYS A 1 169 ? -12.266 6.958 -25.777 1.00 59.22 169 LYS A CA 1
ATOM 1353 C C . LYS A 1 169 ? -12.888 8.364 -25.797 1.00 59.22 169 LYS A C 1
ATOM 1355 O O . LYS A 1 169 ? -13.701 8.645 -26.673 1.00 59.22 169 LYS A O 1
ATOM 1360 N N . SER A 1 170 ? -12.518 9.255 -24.874 1.00 54.38 170 SER A N 1
ATOM 1361 C CA . SER A 1 170 ? -13.093 10.610 -24.769 1.00 54.38 170 SER A CA 1
ATOM 1362 C C . SER A 1 170 ? -12.389 11.648 -25.653 1.00 54.38 170 SER A C 1
ATOM 1364 O O . SER A 1 170 ? -12.966 12.692 -25.939 1.00 54.38 170 SER A O 1
ATOM 1366 N N . LYS A 1 171 ? -11.167 11.369 -26.134 1.00 54.94 171 LYS A N 1
ATOM 1367 C CA . LYS A 1 171 ? -10.384 12.280 -27.000 1.00 54.94 171 LYS A CA 1
ATOM 1368 C C . LYS A 1 171 ? -10.625 12.052 -28.511 1.00 54.94 171 LYS A C 1
ATOM 1370 O O . LYS A 1 171 ? -9.979 12.687 -29.338 1.00 54.94 171 LYS A O 1
ATOM 1375 N N . GLY A 1 172 ? -11.557 11.164 -28.872 1.00 45.47 172 GLY A N 1
ATOM 1376 C CA . GLY A 1 172 ? -11.715 10.590 -30.216 1.00 45.47 172 GLY A CA 1
ATOM 1377 C C . GLY A 1 172 ? -12.620 11.309 -31.227 1.00 45.47 172 GLY A C 1
ATOM 1378 O O . GLY A 1 172 ? -12.956 10.677 -32.220 1.00 45.47 172 GLY A O 1
ATOM 1379 N N . ASP A 1 173 ? -13.010 12.575 -31.030 1.00 41.41 173 ASP A N 1
ATOM 1380 C CA . ASP A 1 173 ? -13.874 13.297 -31.998 1.00 41.41 173 ASP A CA 1
ATOM 1381 C C . ASP A 1 173 ? -13.299 14.640 -32.500 1.00 41.41 173 ASP A C 1
ATOM 1383 O O . ASP A 1 173 ? -13.955 15.379 -33.230 1.00 41.41 173 ASP A O 1
ATOM 1387 N N . SER A 1 174 ? -12.047 14.972 -32.156 1.00 40.06 174 SER A N 1
ATOM 1388 C CA . SER A 1 174 ? -11.364 16.148 -32.714 1.00 40.06 174 SER A CA 1
ATOM 1389 C C . SER A 1 174 ? -10.407 15.724 -33.827 1.00 40.06 174 SER A C 1
ATOM 1391 O O . SER A 1 174 ? -9.277 15.305 -33.582 1.00 40.06 174 SER A O 1
ATOM 1393 N N . THR A 1 175 ? -10.855 15.843 -35.077 1.00 35.62 175 THR A N 1
ATOM 1394 C CA . THR A 1 175 ? -10.093 15.579 -36.314 1.00 35.62 175 THR A CA 1
ATOM 1395 C C . THR A 1 175 ? -8.981 16.603 -36.593 1.00 35.62 175 THR A C 1
ATOM 1397 O O . THR A 1 175 ? -8.727 16.960 -37.742 1.00 35.62 175 THR A O 1
ATOM 1400 N N . LEU A 1 176 ? -8.293 17.095 -35.564 1.00 36.50 176 LEU A N 1
ATOM 1401 C CA . LEU A 1 176 ? -7.143 17.985 -35.703 1.00 36.50 176 LEU A CA 1
ATOM 1402 C C . LEU A 1 176 ? -5.987 17.439 -34.865 1.00 36.50 176 LEU A C 1
ATOM 1404 O O . LEU A 1 176 ? -5.741 17.864 -33.741 1.00 36.50 176 LEU A O 1
ATOM 1408 N N . LEU A 1 177 ? -5.257 16.488 -35.452 1.00 37.94 177 LEU A N 1
ATOM 1409 C CA . LEU A 1 177 ? -3.932 16.063 -35.001 1.00 37.94 177 LEU A CA 1
ATOM 1410 C C . LEU A 1 177 ? -2.927 17.206 -35.227 1.00 37.94 177 LEU A C 1
ATOM 1412 O O . LEU A 1 177 ? -2.087 17.158 -36.123 1.00 37.94 177 LEU A O 1
ATOM 1416 N N . THR A 1 178 ? -3.017 18.263 -34.424 1.00 33.69 178 THR A N 1
ATOM 1417 C CA . THR A 1 178 ? -1.941 19.246 -34.283 1.00 33.69 178 THR A CA 1
ATOM 1418 C C . THR A 1 178 ? -0.988 18.758 -33.196 1.00 33.69 178 THR A C 1
ATOM 1420 O O . THR A 1 178 ? -1.262 18.944 -32.017 1.00 33.69 178 THR A O 1
ATOM 1423 N N . SER A 1 179 ? 0.069 18.060 -33.621 1.00 38.38 179 SER A N 1
ATOM 1424 C CA . SER A 1 179 ? 1.437 17.922 -33.072 1.00 38.38 179 SER A CA 1
ATOM 1425 C C . SER A 1 179 ? 1.793 18.255 -31.602 1.00 38.38 179 SER A C 1
ATOM 1427 O O . SER A 1 179 ? 2.954 18.560 -31.344 1.00 38.38 179 SER A O 1
ATOM 1429 N N . ASN A 1 180 ? 0.891 18.155 -30.628 1.00 39.75 180 ASN A N 1
ATOM 1430 C CA . ASN A 1 180 ? 1.229 18.141 -29.204 1.00 39.75 180 ASN A CA 1
ATOM 1431 C C . ASN A 1 180 ? 0.787 16.793 -28.635 1.00 39.75 180 ASN A C 1
ATOM 1433 O O . ASN A 1 180 ? -0.403 16.511 -28.528 1.00 39.75 180 ASN A O 1
ATOM 1437 N N . SER A 1 181 ? 1.763 15.945 -28.324 1.00 46.72 181 SER A N 1
ATOM 1438 C CA . SER A 1 181 ? 1.614 14.598 -27.772 1.00 46.72 181 SER A CA 1
ATOM 1439 C C . SER A 1 181 ? 0.778 14.591 -26.483 1.00 46.72 181 SER A C 1
ATOM 1441 O O . SER A 1 181 ? 1.318 14.715 -25.383 1.00 46.72 181 SER A O 1
ATOM 1443 N N . SER A 1 182 ? -0.544 14.461 -26.588 1.00 67.38 182 SER A N 1
ATOM 1444 C CA . SER A 1 182 ? -1.401 14.327 -25.413 1.00 67.38 182 SER A CA 1
ATOM 1445 C C . SER A 1 182 ? -1.429 12.865 -24.973 1.00 67.38 182 SER A C 1
ATOM 1447 O O . SER A 1 182 ? -1.945 12.016 -25.699 1.00 67.38 182 SER A O 1
ATOM 1449 N N . SER A 1 183 ? -0.889 12.579 -23.788 1.00 79.62 183 SER A N 1
ATOM 1450 C CA . SER A 1 183 ? -1.038 11.287 -23.108 1.00 79.62 183 SER A CA 1
ATOM 1451 C C . SER A 1 183 ? -2.501 10.807 -23.124 1.00 79.62 183 SER A C 1
ATOM 1453 O O . SER A 1 183 ? -3.432 11.607 -22.976 1.00 79.62 183 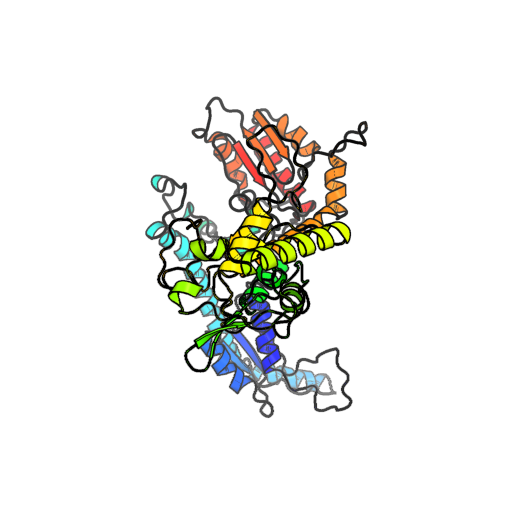SER A O 1
ATOM 1455 N N . LEU A 1 184 ? -2.710 9.497 -23.297 1.00 87.94 184 LEU A N 1
ATOM 1456 C CA . LEU A 1 184 ? -4.026 8.851 -23.145 1.00 87.94 184 LEU A CA 1
ATOM 1457 C C . LEU A 1 184 ? -4.416 8.650 -21.672 1.00 87.94 184 LEU A C 1
ATOM 1459 O O . LEU A 1 184 ? -5.577 8.364 -21.376 1.00 87.94 184 LEU A O 1
ATOM 1463 N N . LEU A 1 185 ? -3.437 8.789 -20.775 1.00 89.00 185 LEU A N 1
ATOM 1464 C CA . LEU A 1 185 ? -3.620 8.796 -19.332 1.00 89.00 185 LEU A CA 1
ATOM 1465 C C . LEU A 1 185 ? -3.699 10.236 -18.833 1.00 89.00 185 LEU A C 1
ATOM 1467 O O . LEU A 1 185 ? -2.852 11.056 -19.204 1.00 89.00 185 LEU A O 1
ATOM 1471 N N . ASP A 1 186 ? -4.667 10.509 -17.966 1.00 88.94 186 ASP A N 1
ATOM 1472 C CA . ASP A 1 186 ? -4.801 11.783 -17.266 1.00 88.94 186 ASP A CA 1
ATOM 1473 C C . ASP A 1 186 ? -4.650 11.561 -15.752 1.00 88.94 186 ASP A C 1
ATOM 1475 O O . ASP A 1 186 ? -5.011 10.506 -15.224 1.00 88.94 186 ASP A O 1
ATOM 1479 N N . SER A 1 187 ? -4.130 12.560 -15.039 1.00 91.62 187 SER A N 1
ATOM 1480 C CA . SER A 1 187 ? -4.023 12.504 -13.579 1.00 91.62 187 SER A CA 1
ATOM 1481 C C . SER A 1 187 ? -5.373 12.805 -12.921 1.00 91.62 187 SER A C 1
ATOM 1483 O O . SER A 1 187 ? -6.106 13.713 -13.332 1.00 91.62 187 SER A O 1
ATOM 1485 N N . GLN A 1 188 ? -5.700 12.079 -11.857 1.00 93.81 188 GLN A N 1
ATOM 1486 C CA . GLN A 1 188 ? -6.916 12.279 -11.075 1.00 93.81 188 GLN A CA 1
ATOM 1487 C C . GLN A 1 188 ? -6.600 12.232 -9.582 1.00 93.81 188 GLN A C 1
ATOM 1489 O O . GLN A 1 188 ? -6.150 11.212 -9.078 1.00 93.81 188 GLN A O 1
ATOM 1494 N N . PHE A 1 189 ? -6.846 13.320 -8.859 1.00 95.81 189 PHE A N 1
ATOM 1495 C CA . PHE A 1 189 ? -6.701 13.363 -7.405 1.00 95.81 189 PHE A CA 1
ATOM 1496 C C . PHE A 1 189 ? -7.749 12.466 -6.730 1.00 95.81 189 PHE A C 1
ATOM 1498 O O . PHE A 1 189 ? -8.938 12.565 -7.043 1.00 95.81 189 PHE A O 1
ATOM 1505 N N . ASP A 1 190 ? -7.331 11.613 -5.797 1.00 96.88 190 ASP A N 1
ATOM 1506 C CA . ASP A 1 190 ? -8.215 10.722 -5.043 1.00 96.88 190 ASP A CA 1
ATOM 1507 C C . ASP A 1 190 ? -8.786 11.407 -3.795 1.00 96.88 190 ASP A C 1
ATOM 1509 O O . ASP A 1 190 ? -8.402 11.120 -2.664 1.00 96.88 190 ASP A O 1
ATOM 1513 N N . GLY A 1 191 ? -9.784 12.270 -3.980 1.00 95.06 191 GLY A N 1
ATOM 1514 C CA . GLY A 1 191 ? -10.483 12.907 -2.861 1.00 95.06 191 GLY A CA 1
ATOM 1515 C C . GLY A 1 191 ? -11.345 11.948 -2.038 1.00 95.06 191 GLY A C 1
ATOM 1516 O O . GLY A 1 191 ? -11.833 12.319 -0.977 1.00 95.06 191 GLY A O 1
ATOM 1517 N N . SER A 1 192 ? -11.538 10.704 -2.480 1.00 93.62 192 SER A N 1
ATOM 1518 C CA . SER A 1 192 ? -12.284 9.701 -1.714 1.00 93.62 192 SER A CA 1
ATOM 1519 C C . SER A 1 192 ? -11.411 8.891 -0.753 1.00 93.62 192 SER A C 1
ATOM 1521 O O . SER A 1 192 ? -11.954 8.063 -0.008 1.00 93.62 192 SER A O 1
ATOM 1523 N N . ALA A 1 193 ? -10.089 9.103 -0.802 1.00 92.06 193 ALA A N 1
ATOM 1524 C CA . ALA A 1 193 ? -9.074 8.302 -0.125 1.00 92.06 193 ALA A CA 1
ATOM 1525 C C . ALA A 1 193 ? -9.314 6.791 -0.291 1.00 92.06 193 ALA A C 1
ATOM 1527 O O . ALA A 1 193 ? -9.194 6.026 0.667 1.00 92.06 193 ALA A O 1
ATOM 1528 N N . SER A 1 194 ? -9.743 6.381 -1.493 1.00 92.94 194 SER A N 1
ATOM 1529 C CA . SER A 1 194 ? -10.110 5.008 -1.859 1.00 92.94 194 SER A CA 1
ATOM 1530 C C . SER A 1 194 ? -10.933 4.285 -0.788 1.00 92.94 194 SER A C 1
ATOM 1532 O O . SER A 1 194 ? -10.599 3.182 -0.373 1.00 92.94 194 SER A O 1
ATOM 1534 N N . TRP A 1 195 ? -12.030 4.916 -0.353 1.00 90.75 195 TRP A N 1
ATOM 1535 C CA . TRP A 1 195 ? -12.859 4.435 0.763 1.00 90.75 195 TRP A CA 1
ATOM 1536 C C . TRP A 1 195 ? -12.155 4.534 2.121 1.00 90.75 195 TRP A C 1
ATOM 1538 O O . TRP A 1 195 ? -12.188 3.614 2.934 1.00 90.75 195 TRP A O 1
ATOM 1548 N N . TRP A 1 196 ? -11.582 5.709 2.381 1.00 91.06 196 TRP A N 1
ATOM 1549 C CA . TRP A 1 196 ? -11.067 6.105 3.699 1.00 91.06 196 TRP A CA 1
ATOM 1550 C C . TRP A 1 196 ? -9.848 5.290 4.158 1.00 91.06 196 TRP A C 1
ATOM 1552 O O . TRP A 1 196 ? -9.496 5.328 5.333 1.00 91.06 196 TRP A O 1
ATOM 1562 N N . THR A 1 197 ? -9.200 4.556 3.249 1.00 90.19 197 THR A N 1
ATOM 1563 C CA . THR A 1 197 ? -8.020 3.737 3.555 1.00 90.19 197 THR A CA 1
ATOM 1564 C C . THR A 1 197 ? -6.712 4.467 3.277 1.00 90.19 197 THR A C 1
ATOM 1566 O O . THR A 1 197 ? -5.690 4.117 3.862 1.00 90.19 197 THR A O 1
ATOM 1569 N N . GLN A 1 198 ? -6.710 5.449 2.367 1.00 89.94 198 GLN A N 1
ATOM 1570 C CA . GLN A 1 198 ? -5.489 6.170 2.006 1.00 89.94 198 GLN A CA 1
ATOM 1571 C C . GLN A 1 198 ? -5.139 7.206 3.074 1.00 89.94 198 GLN A C 1
ATOM 1573 O O . GLN A 1 198 ? -5.841 8.199 3.243 1.00 89.94 198 GLN A O 1
ATOM 1578 N N . ALA A 1 199 ? -4.037 6.958 3.785 1.00 88.94 199 ALA A N 1
ATOM 1579 C CA . ALA A 1 199 ? -3.506 7.855 4.811 1.00 88.94 199 ALA A CA 1
ATOM 1580 C C . ALA A 1 199 ? -2.156 8.482 4.428 1.00 88.94 199 ALA A C 1
ATOM 1582 O O . ALA A 1 199 ? -1.877 9.601 4.839 1.00 88.94 199 ALA A O 1
ATOM 1583 N N . LEU A 1 200 ? -1.318 7.791 3.649 1.00 92.75 200 LEU A N 1
ATOM 1584 C CA . LEU A 1 200 ? 0.032 8.236 3.255 1.00 92.75 200 LEU A CA 1
ATOM 1585 C C . LEU A 1 200 ? 0.200 8.339 1.728 1.00 92.75 200 LEU A C 1
ATOM 1587 O O . LEU A 1 200 ? 1.326 8.411 1.227 1.00 92.75 200 LEU A O 1
ATOM 1591 N N . GLY A 1 201 ? -0.917 8.321 0.999 1.00 92.75 201 GLY A N 1
ATOM 1592 C CA . GLY A 1 201 ? -0.966 8.215 -0.453 1.00 92.75 201 GLY A CA 1
ATOM 1593 C C . GLY A 1 201 ? -0.688 6.804 -0.986 1.00 92.75 201 GLY A C 1
ATOM 1594 O O . GLY A 1 201 ? -0.312 5.876 -0.267 1.00 92.75 201 GLY A O 1
ATOM 1595 N N . HIS A 1 202 ? -0.866 6.664 -2.294 1.00 95.44 202 HIS A N 1
ATOM 1596 C CA . HIS A 1 202 ? -0.674 5.445 -3.066 1.00 95.44 202 HIS A CA 1
ATOM 1597 C C . HIS A 1 202 ? 0.809 5.135 -3.303 1.00 95.44 202 HIS A C 1
ATOM 1599 O O . HIS A 1 202 ? 1.619 6.040 -3.516 1.00 95.44 202 HIS A O 1
ATOM 1605 N N . ALA A 1 203 ? 1.137 3.840 -3.339 1.00 93.88 203 ALA A N 1
ATOM 1606 C CA . ALA A 1 203 ? 2.450 3.306 -3.721 1.00 93.88 203 ALA A CA 1
ATOM 1607 C C . ALA A 1 203 ? 3.646 3.893 -2.939 1.00 93.88 203 ALA A C 1
ATOM 1609 O O . ALA A 1 203 ? 4.722 4.114 -3.498 1.00 93.88 203 ALA A O 1
ATOM 1610 N N . HIS A 1 204 ? 3.484 4.131 -1.631 1.00 94.81 204 HIS A N 1
ATOM 1611 C CA . HIS A 1 204 ? 4.576 4.631 -0.793 1.00 94.81 204 HIS A CA 1
ATOM 1612 C C . HIS A 1 204 ? 5.769 3.642 -0.793 1.00 94.81 204 HIS A C 1
ATOM 1614 O O . HIS A 1 204 ? 5.600 2.482 -0.390 1.00 94.81 204 HIS A O 1
ATOM 1620 N N . PRO A 1 205 ? 6.990 4.059 -1.198 1.00 94.25 205 PRO A N 1
ATOM 1621 C CA . PRO A 1 205 ? 8.116 3.138 -1.371 1.00 94.25 205 PRO A CA 1
ATOM 1622 C C . PRO A 1 205 ? 8.510 2.385 -0.098 1.00 94.25 205 PRO A C 1
ATOM 1624 O O . PRO A 1 205 ? 8.777 1.187 -0.168 1.00 94.25 205 PRO A O 1
ATOM 1627 N N . SER A 1 206 ? 8.499 3.047 1.066 1.00 95.56 206 SER A N 1
ATOM 1628 C CA . SER A 1 206 ? 8.841 2.388 2.336 1.00 95.56 206 SER A CA 1
ATOM 1629 C C . SER A 1 206 ? 7.857 1.277 2.699 1.00 95.56 206 SER A C 1
ATOM 1631 O O . SER A 1 206 ? 8.288 0.202 3.094 1.00 95.56 206 SER A O 1
ATOM 1633 N N . LEU A 1 207 ? 6.552 1.482 2.471 1.00 95.38 207 LEU A N 1
ATOM 1634 C CA . LEU A 1 207 ? 5.531 0.464 2.742 1.00 95.38 207 LEU A CA 1
ATOM 1635 C C . LEU A 1 207 ? 5.679 -0.734 1.800 1.00 95.38 207 LEU A C 1
ATOM 1637 O O . LEU A 1 207 ? 5.519 -1.880 2.211 1.00 95.38 207 LEU A O 1
ATOM 1641 N N . THR A 1 208 ? 6.038 -0.475 0.541 1.00 94.62 208 THR A N 1
ATOM 1642 C CA . THR A 1 208 ? 6.278 -1.536 -0.445 1.00 94.62 208 THR A CA 1
ATOM 1643 C C . THR A 1 208 ? 7.520 -2.356 -0.089 1.00 94.62 208 THR A C 1
ATOM 1645 O O . THR A 1 208 ? 7.494 -3.583 -0.165 1.00 94.62 208 THR A O 1
ATOM 1648 N N . LEU A 1 209 ? 8.594 -1.700 0.361 1.00 93.38 209 LEU A N 1
ATOM 1649 C CA . LEU A 1 209 ? 9.800 -2.379 0.843 1.00 93.38 209 LEU A CA 1
ATOM 1650 C C . LEU A 1 209 ? 9.554 -3.155 2.141 1.00 93.38 209 LEU A C 1
ATOM 1652 O O . LEU A 1 209 ? 10.068 -4.263 2.269 1.00 93.38 209 LEU A O 1
ATOM 1656 N N . ALA A 1 210 ? 8.758 -2.618 3.067 1.00 87.75 210 ALA A N 1
ATOM 1657 C CA . ALA A 1 210 ? 8.347 -3.304 4.290 1.00 87.75 210 ALA A CA 1
ATOM 1658 C C . ALA A 1 210 ? 7.569 -4.591 3.960 1.00 87.75 210 ALA A C 1
ATOM 1660 O O . ALA A 1 210 ? 7.928 -5.677 4.417 1.00 87.75 210 ALA A O 1
ATOM 1661 N N . ALA A 1 211 ? 6.590 -4.501 3.053 1.00 88.25 211 ALA A N 1
ATOM 1662 C CA . ALA A 1 211 ? 5.857 -5.665 2.560 1.00 88.25 211 ALA A CA 1
ATOM 1663 C C . ALA A 1 211 ? 6.777 -6.700 1.888 1.00 88.25 211 ALA A C 1
ATOM 1665 O O . ALA A 1 211 ? 6.654 -7.894 2.157 1.00 88.25 211 ALA A O 1
ATOM 1666 N N . ALA A 1 212 ? 7.709 -6.256 1.037 1.00 85.94 212 ALA A N 1
ATOM 1667 C CA . ALA A 1 212 ? 8.651 -7.136 0.346 1.00 85.94 212 ALA A CA 1
ATOM 1668 C C . ALA A 1 212 ? 9.633 -7.817 1.314 1.00 85.94 212 ALA A C 1
ATOM 1670 O O . ALA A 1 212 ? 9.889 -9.015 1.184 1.00 85.94 212 ALA A O 1
ATOM 1671 N N . ARG A 1 213 ? 10.147 -7.079 2.309 1.00 79.81 213 ARG A N 1
ATOM 1672 C CA . ARG A 1 213 ? 11.001 -7.622 3.373 1.00 79.81 213 ARG A CA 1
ATOM 1673 C C . ARG A 1 213 ? 10.259 -8.689 4.162 1.00 79.81 213 ARG A C 1
ATOM 1675 O O . ARG A 1 213 ? 10.829 -9.754 4.372 1.00 79.81 213 ARG A O 1
ATOM 1682 N N . ALA A 1 214 ? 9.023 -8.409 4.581 1.00 73.75 214 ALA A N 1
ATOM 1683 C CA . ALA A 1 214 ? 8.204 -9.391 5.275 1.00 73.75 214 ALA A CA 1
ATOM 1684 C C . ALA A 1 214 ? 7.994 -10.619 4.388 1.00 73.75 214 ALA A C 1
ATOM 1686 O O . ALA A 1 214 ? 8.406 -11.702 4.757 1.00 73.75 214 ALA A O 1
ATOM 1687 N N . ALA A 1 215 ? 7.489 -10.459 3.166 1.00 78.31 215 ALA A N 1
ATOM 1688 C CA . ALA A 1 215 ? 7.237 -11.592 2.274 1.00 78.31 215 ALA A CA 1
ATOM 1689 C C . ALA A 1 215 ? 8.476 -12.479 2.013 1.00 78.31 215 ALA A C 1
ATOM 1691 O O . ALA A 1 215 ? 8.324 -13.673 1.755 1.00 78.31 215 ALA A O 1
ATOM 1692 N N . GLY A 1 216 ? 9.683 -11.903 2.059 1.00 65.12 216 GLY A N 1
ATOM 1693 C CA . GLY A 1 216 ? 10.948 -12.625 1.924 1.00 65.12 216 GLY A CA 1
ATOM 1694 C C . GLY A 1 216 ? 11.533 -13.181 3.228 1.00 65.12 216 GLY A C 1
ATOM 1695 O O . GLY A 1 216 ? 12.486 -13.961 3.159 1.00 65.12 216 GLY A O 1
ATOM 1696 N N . SER A 1 217 ? 11.019 -12.798 4.400 1.00 51.97 217 SER A N 1
ATOM 1697 C CA . SER A 1 217 ? 11.516 -13.278 5.689 1.00 51.97 217 SER A CA 1
ATOM 1698 C C . SER A 1 217 ? 10.775 -14.531 6.164 1.00 51.97 217 SER A C 1
ATOM 1700 O O . SER A 1 217 ? 9.633 -14.812 5.804 1.00 51.97 217 SER A O 1
ATOM 1702 N N . TYR A 1 218 ? 11.469 -15.354 6.950 1.00 48.44 218 TYR A N 1
ATOM 1703 C CA . TYR A 1 218 ? 10.862 -16.516 7.589 1.00 48.44 218 TYR A CA 1
ATOM 1704 C C . TYR A 1 218 ? 9.990 -16.049 8.760 1.00 48.44 218 TYR A C 1
ATOM 1706 O O . TYR A 1 218 ? 10.427 -15.236 9.570 1.00 48.44 218 TYR A O 1
ATOM 1714 N N . HIS A 1 219 ? 8.762 -16.557 8.850 1.00 49.81 219 HIS A N 1
ATOM 1715 C CA . HIS A 1 219 ? 7.758 -16.099 9.818 1.00 49.81 219 HIS A CA 1
ATOM 1716 C C . HIS A 1 219 ? 7.293 -17.181 10.802 1.00 49.81 219 HIS A C 1
ATOM 1718 O O . HIS A 1 219 ? 6.196 -17.087 11.356 1.00 49.81 219 HIS A O 1
ATOM 1724 N N . GLY A 1 220 ? 8.094 -18.229 11.003 1.00 51.81 220 GLY A N 1
ATOM 1725 C CA . GLY A 1 220 ? 7.938 -19.066 12.193 1.00 51.81 220 GLY A CA 1
ATOM 1726 C C . GLY A 1 220 ? 8.386 -18.287 13.433 1.00 51.81 220 GLY A C 1
ATOM 1727 O O . GLY A 1 220 ? 9.359 -17.547 13.351 1.00 51.81 220 GLY A O 1
ATOM 1728 N N . ASP A 1 221 ? 7.671 -18.472 14.544 1.00 57.75 221 ASP A N 1
ATOM 1729 C CA . ASP A 1 221 ? 7.933 -17.922 15.885 1.00 57.75 221 ASP A CA 1
ATOM 1730 C C . ASP A 1 221 ? 7.775 -16.392 15.997 1.00 57.75 221 ASP A C 1
ATOM 1732 O O . ASP A 1 221 ? 8.725 -15.616 15.927 1.00 57.75 221 ASP A O 1
ATOM 1736 N N . THR A 1 222 ? 6.532 -15.930 16.182 1.00 65.38 222 THR A N 1
ATOM 1737 C CA . THR A 1 222 ? 6.235 -14.500 16.373 1.00 65.38 222 THR A CA 1
ATOM 1738 C C . THR A 1 222 ? 6.900 -13.953 17.641 1.00 65.38 222 THR A C 1
ATOM 1740 O O . THR A 1 222 ? 6.904 -14.609 18.682 1.00 65.38 222 THR A O 1
ATOM 1743 N N . ILE A 1 223 ? 7.402 -12.712 17.590 1.00 70.44 223 ILE A N 1
ATOM 1744 C CA . ILE A 1 223 ? 8.146 -12.089 18.703 1.00 70.44 223 ILE A CA 1
ATOM 1745 C C . ILE A 1 223 ? 7.366 -12.086 20.028 1.00 70.44 223 ILE A C 1
ATOM 1747 O O . ILE A 1 223 ? 7.937 -12.331 21.080 1.00 70.44 223 ILE A O 1
ATOM 1751 N N . GLY A 1 224 ? 6.040 -11.912 19.986 1.00 67.00 224 GLY A N 1
ATOM 1752 C CA . GLY A 1 224 ? 5.203 -11.967 21.188 1.00 67.00 224 GLY A CA 1
ATOM 1753 C C . GLY A 1 224 ? 5.137 -13.356 21.834 1.00 67.00 224 GLY A C 1
ATOM 1754 O O . GLY A 1 224 ? 5.069 -13.451 23.056 1.00 67.00 224 GLY A O 1
ATOM 1755 N N . ALA A 1 225 ? 5.181 -14.430 21.039 1.00 66.69 225 ALA A N 1
ATOM 1756 C CA . ALA A 1 225 ? 5.311 -15.790 21.564 1.00 66.69 225 ALA A CA 1
ATOM 1757 C C . ALA A 1 225 ? 6.745 -16.057 22.052 1.00 66.69 225 ALA A C 1
ATOM 1759 O O . ALA A 1 225 ? 6.942 -16.732 23.062 1.00 66.69 225 ALA A O 1
ATOM 1760 N N . MET A 1 226 ? 7.741 -15.475 21.379 1.00 68.19 226 MET A N 1
ATOM 1761 C CA . MET A 1 226 ? 9.148 -15.604 21.750 1.00 68.19 226 MET A CA 1
ATOM 1762 C C . MET A 1 226 ? 9.472 -14.907 23.081 1.00 68.19 226 MET A C 1
ATOM 1764 O O . MET A 1 226 ? 10.141 -15.503 23.917 1.00 68.19 226 MET A O 1
ATOM 1768 N N . ASP A 1 227 ? 8.931 -13.714 23.347 1.00 77.00 227 ASP A N 1
ATOM 1769 C CA . ASP A 1 227 ? 9.090 -12.983 24.622 1.00 77.00 227 ASP A CA 1
ATOM 1770 C C . ASP A 1 227 ? 8.532 -13.753 25.841 1.00 77.00 227 ASP A C 1
ATOM 1772 O O . ASP A 1 227 ? 8.935 -13.500 26.981 1.00 77.00 227 ASP A O 1
ATOM 1776 N N . ALA A 1 228 ? 7.620 -14.709 25.613 1.00 65.25 228 ALA A N 1
ATOM 1777 C CA . ALA A 1 228 ? 7.095 -15.625 26.631 1.00 65.25 228 ALA A CA 1
ATOM 1778 C C . ALA A 1 228 ? 7.981 -16.871 26.861 1.00 65.25 228 ALA A C 1
ATOM 1780 O O . ALA A 1 228 ? 7.696 -17.675 27.753 1.00 65.25 228 ALA A O 1
ATOM 1781 N N . CYS A 1 229 ? 9.059 -17.030 26.090 1.00 66.56 229 CYS A N 1
ATOM 1782 C CA . CYS A 1 229 ? 10.032 -18.115 26.203 1.00 66.56 229 CYS A CA 1
ATOM 1783 C C . CYS A 1 229 ? 11.322 -17.646 26.902 1.00 66.56 229 CYS A C 1
ATOM 1785 O O . CYS A 1 229 ? 11.659 -16.460 26.887 1.00 66.56 229 CYS A O 1
ATOM 1787 N N . GLU A 1 230 ? 12.045 -18.587 27.516 1.00 69.12 230 GLU A N 1
ATOM 1788 C CA . GLU A 1 230 ? 13.371 -18.334 28.097 1.00 69.12 230 GLU A CA 1
ATOM 1789 C C . GLU A 1 230 ? 14.395 -18.004 26.995 1.00 69.12 230 GLU A C 1
ATOM 1791 O O . GLU A 1 230 ? 14.246 -18.434 25.848 1.00 69.12 230 GLU A O 1
ATOM 1796 N N . GLU A 1 231 ? 15.440 -17.240 27.329 1.00 73.88 231 GLU A N 1
ATOM 1797 C CA . GLU A 1 231 ? 16.562 -17.015 26.411 1.00 73.88 231 GLU A CA 1
ATOM 1798 C C . GLU A 1 231 ? 17.233 -18.340 26.035 1.00 73.88 231 GLU A C 1
ATOM 1800 O O . GLU A 1 231 ? 17.528 -19.182 26.886 1.00 73.88 231 GLU A O 1
ATOM 1805 N N . GLY A 1 232 ? 17.518 -18.529 24.747 1.00 65.38 232 GLY A N 1
ATOM 1806 C CA . GLY A 1 232 ? 18.118 -19.766 24.267 1.00 65.38 232 GLY A CA 1
ATOM 1807 C C . GLY A 1 232 ? 18.736 -19.629 22.885 1.00 65.38 232 GLY A C 1
ATOM 1808 O O . GLY A 1 232 ? 18.627 -18.607 22.222 1.00 65.38 232 GLY A O 1
ATOM 1809 N N . VAL A 1 233 ? 19.363 -20.702 22.399 1.00 67.44 233 VAL A N 1
ATOM 1810 C CA . VAL A 1 233 ? 20.017 -20.726 21.072 1.00 67.44 233 VAL A CA 1
ATOM 1811 C C . VAL A 1 233 ? 19.052 -20.544 19.889 1.00 67.44 233 VAL A C 1
ATOM 1813 O O . VAL A 1 233 ? 19.500 -20.435 18.751 1.00 67.44 233 VAL A O 1
ATOM 1816 N N . TYR A 1 234 ? 17.744 -20.537 20.158 1.00 55.50 234 TYR A N 1
ATOM 1817 C CA . TYR A 1 234 ? 16.669 -20.363 19.184 1.00 55.50 234 TYR A CA 1
ATOM 1818 C C . TYR A 1 234 ? 15.953 -19.006 19.307 1.00 55.50 234 TYR A C 1
ATOM 1820 O O . TYR A 1 234 ? 15.000 -18.774 18.568 1.00 55.50 234 TYR A O 1
ATOM 1828 N N . THR A 1 235 ? 16.379 -18.110 20.208 1.00 62.44 235 THR A N 1
ATOM 1829 C CA . THR A 1 235 ? 15.792 -16.767 20.330 1.00 62.44 235 THR A CA 1
ATOM 1830 C C . THR A 1 235 ? 16.523 -15.754 19.442 1.00 62.44 235 THR A C 1
ATOM 1832 O O . THR A 1 235 ? 17.707 -15.898 19.134 1.00 62.44 235 THR A O 1
ATOM 1835 N N . CYS A 1 236 ? 15.801 -14.746 18.952 1.00 62.25 236 CYS A N 1
ATOM 1836 C CA . CYS A 1 236 ? 16.343 -13.724 18.053 1.00 62.25 236 CYS A CA 1
ATOM 1837 C C . CYS A 1 236 ? 17.022 -12.564 18.805 1.00 62.25 236 CYS A C 1
ATOM 1839 O O . CYS A 1 236 ? 16.801 -12.368 19.992 1.00 62.25 236 CYS A O 1
ATOM 1841 N N . GLU A 1 237 ? 17.781 -11.726 18.092 1.00 66.75 237 GLU A N 1
ATOM 1842 C CA . GLU A 1 237 ? 18.602 -10.625 18.647 1.00 66.75 237 GLU A CA 1
ATOM 1843 C C . GLU A 1 237 ? 17.850 -9.510 19.402 1.00 66.75 237 GLU A C 1
AT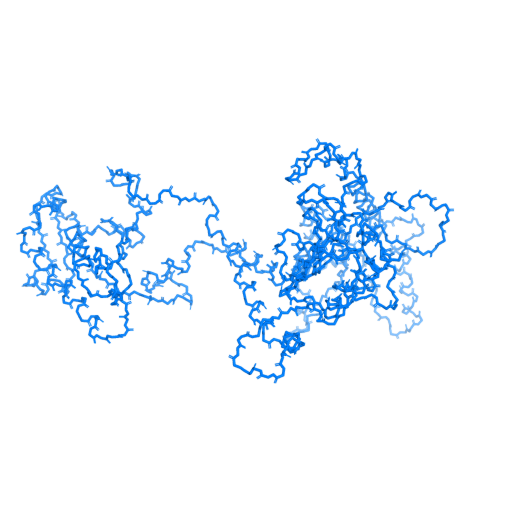OM 1845 O O . GLU A 1 237 ? 18.458 -8.714 20.110 1.00 66.75 237 GLU A O 1
ATOM 1850 N N . TRP A 1 238 ? 16.532 -9.458 19.247 1.00 70.62 238 TRP A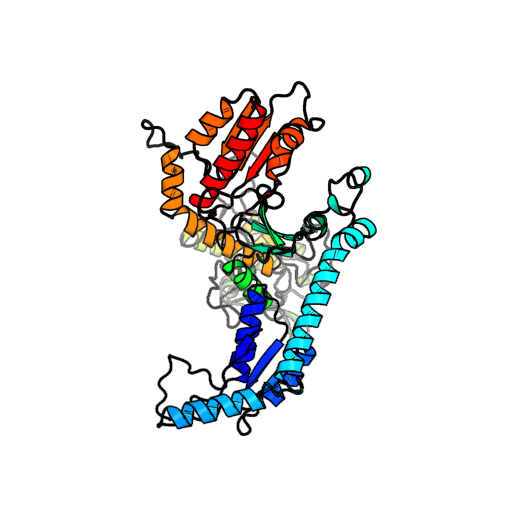 N 1
ATOM 1851 C CA . TRP A 1 238 ? 15.607 -8.470 19.801 1.00 70.62 238 TRP A CA 1
ATOM 1852 C C . TRP A 1 238 ? 14.592 -9.113 20.760 1.00 70.62 238 TRP A C 1
ATOM 1854 O O . TRP A 1 238 ? 13.647 -8.456 21.188 1.00 70.62 238 TRP A O 1
ATOM 1864 N N . HIS A 1 239 ? 14.798 -10.393 21.101 1.00 70.31 239 HIS A N 1
ATOM 1865 C CA . HIS A 1 239 ? 14.067 -11.085 22.159 1.00 70.31 239 HIS A CA 1
ATOM 1866 C C . HIS A 1 239 ? 14.399 -10.457 23.509 1.00 70.31 239 HIS A C 1
ATOM 1868 O O . HIS A 1 239 ? 15.570 -10.289 23.856 1.00 70.31 239 HIS A O 1
ATOM 1874 N N . GLU A 1 240 ? 13.363 -10.144 24.280 1.00 77.38 240 GLU A N 1
ATOM 1875 C CA . GLU A 1 240 ? 13.509 -9.740 25.672 1.00 77.38 240 GLU A CA 1
ATOM 1876 C C . GLU A 1 240 ? 12.647 -10.662 26.530 1.00 77.38 240 GLU A C 1
ATOM 1878 O O . GLU A 1 240 ? 11.416 -10.647 26.464 1.00 77.38 240 GLU A O 1
ATOM 1883 N N . SER A 1 241 ? 13.302 -11.475 27.356 1.00 76.19 241 SER A N 1
ATOM 1884 C CA . SER A 1 241 ? 12.631 -12.452 28.206 1.00 76.19 241 SER A CA 1
ATOM 1885 C C . SER A 1 241 ? 11.798 -11.748 29.296 1.00 76.19 241 SER A C 1
ATOM 1887 O O . SER A 1 241 ? 12.307 -11.221 30.290 1.00 76.19 241 SER A O 1
ATOM 1889 N N . LYS A 1 242 ? 10.468 -11.721 29.120 1.00 79.50 242 LYS A N 1
ATOM 1890 C CA . LYS A 1 242 ? 9.528 -10.938 29.960 1.00 79.50 242 LYS A CA 1
ATOM 1891 C C . LYS A 1 242 ? 8.849 -11.752 31.066 1.00 79.50 242 LYS A C 1
ATOM 1893 O O . LYS A 1 242 ? 7.836 -11.335 31.628 1.00 79.50 242 LYS A O 1
ATOM 1898 N N . GLY A 1 243 ? 9.412 -12.910 31.397 1.00 78.19 243 GLY A N 1
ATOM 1899 C CA . GLY A 1 243 ? 8.824 -13.899 32.295 1.00 78.19 243 GLY A CA 1
ATOM 1900 C C . GLY A 1 243 ? 9.658 -14.234 33.531 1.00 78.19 243 GLY A C 1
ATOM 1901 O O . GLY A 1 243 ? 10.739 -13.698 33.785 1.00 78.19 243 GLY A O 1
ATOM 1902 N N . TYR A 1 244 ? 9.108 -15.152 34.319 1.00 83.25 244 TYR A N 1
ATOM 1903 C CA . TYR A 1 244 ? 9.828 -15.923 35.323 1.00 83.25 244 TYR A CA 1
ATOM 1904 C C . TYR A 1 244 ? 9.495 -17.396 35.091 1.00 83.25 244 TYR A C 1
ATOM 1906 O O . TYR A 1 244 ? 8.317 -17.749 35.014 1.00 83.25 244 TYR A O 1
ATOM 1914 N N . TRP A 1 245 ? 10.518 -18.240 34.987 1.00 84.31 245 TRP A N 1
ATOM 1915 C CA . TRP A 1 245 ? 10.368 -19.653 34.658 1.00 84.31 245 TRP A CA 1
ATOM 1916 C C . TRP A 1 245 ? 10.565 -20.499 35.910 1.00 84.31 245 TRP A C 1
ATOM 1918 O O . TRP A 1 245 ? 11.549 -20.363 36.633 1.00 84.31 245 TRP A O 1
ATOM 1928 N N . LEU A 1 246 ? 9.581 -21.352 36.181 1.00 83.94 246 LEU A N 1
ATOM 1929 C CA . LEU A 1 246 ? 9.676 -22.380 37.206 1.00 83.94 246 LEU A CA 1
ATOM 1930 C C . LEU A 1 246 ? 10.210 -23.646 36.552 1.00 83.94 246 LEU A C 1
ATOM 1932 O O . LEU A 1 246 ? 9.621 -24.101 35.575 1.00 83.94 246 LEU A O 1
ATOM 1936 N N . ASP A 1 247 ? 11.230 -24.259 37.146 1.00 84.69 247 ASP A N 1
ATOM 1937 C CA . ASP A 1 247 ? 11.587 -25.637 36.820 1.00 84.69 247 ASP A CA 1
ATOM 1938 C C . ASP A 1 247 ? 10.465 -26.560 37.319 1.00 84.69 247 ASP A C 1
ATOM 1940 O O . ASP A 1 247 ? 10.213 -26.613 38.531 1.00 84.69 247 ASP A O 1
ATOM 1944 N N . PRO A 1 248 ? 9.755 -27.284 36.438 1.00 89.12 248 PRO A N 1
ATOM 1945 C CA . PRO A 1 248 ? 8.656 -28.125 36.869 1.00 89.12 248 PRO A CA 1
ATOM 1946 C C . PRO A 1 248 ? 9.144 -29.532 37.263 1.00 89.12 248 PRO A C 1
ATOM 1948 O O . PRO A 1 248 ? 10.065 -30.078 36.649 1.00 89.12 248 PRO A O 1
ATOM 1951 N N . PRO A 1 249 ? 8.491 -30.193 38.233 1.00 92.94 249 PRO A N 1
ATOM 1952 C CA . PRO A 1 249 ? 8.593 -31.636 38.418 1.00 92.94 249 PRO A CA 1
ATOM 1953 C C . PRO A 1 249 ? 8.205 -32.396 37.152 1.00 92.94 249 PRO A C 1
ATOM 1955 O O . PRO A 1 249 ? 7.185 -32.094 36.529 1.00 92.94 249 PRO A O 1
ATOM 1958 N N . THR A 1 250 ? 8.996 -33.407 36.793 1.00 91.69 250 THR A N 1
ATOM 1959 C CA . THR A 1 250 ? 8.802 -34.177 35.555 1.00 91.69 250 THR A CA 1
ATOM 1960 C C . THR A 1 250 ? 8.436 -35.624 35.837 1.00 91.69 250 THR A C 1
ATOM 1962 O O . THR A 1 250 ? 8.867 -36.199 36.834 1.00 91.69 250 THR A O 1
ATOM 1965 N N . ILE A 1 251 ? 7.645 -36.232 34.957 1.00 91.06 251 ILE A N 1
ATOM 1966 C CA . ILE A 1 251 ? 7.248 -37.638 35.027 1.00 91.06 251 ILE A CA 1
ATOM 1967 C C . ILE A 1 251 ? 7.985 -38.428 33.949 1.00 91.06 251 ILE A C 1
ATOM 1969 O O . ILE A 1 251 ? 8.031 -38.038 32.784 1.00 91.06 251 ILE A O 1
ATOM 1973 N N . GLY A 1 252 ? 8.493 -39.602 34.313 1.00 88.25 252 GLY A N 1
ATOM 1974 C CA . GLY A 1 252 ? 9.018 -40.572 33.360 1.00 88.25 252 GLY A CA 1
ATOM 1975 C C . GLY A 1 252 ? 8.783 -42.008 33.809 1.00 88.25 252 GLY A C 1
ATOM 1976 O O . GLY A 1 252 ? 8.551 -42.283 34.983 1.00 88.25 252 GLY A O 1
ATOM 1977 N N . ILE A 1 253 ? 8.872 -42.952 32.873 1.00 86.06 253 ILE A N 1
ATOM 1978 C CA . ILE A 1 253 ? 8.875 -44.383 33.193 1.00 86.06 253 ILE A CA 1
ATOM 1979 C C . ILE A 1 253 ? 10.320 -44.872 33.164 1.00 86.06 253 ILE A C 1
ATOM 1981 O O . ILE A 1 253 ? 10.946 -44.928 32.106 1.00 86.06 253 ILE A O 1
ATOM 1985 N N . ARG A 1 254 ? 10.860 -45.253 34.324 1.00 86.88 254 ARG A N 1
ATOM 1986 C CA . ARG A 1 254 ? 12.228 -45.772 34.464 1.00 86.88 254 ARG A CA 1
ATOM 1987 C C . ARG A 1 254 ? 12.178 -47.191 35.000 1.00 86.88 254 ARG A C 1
ATOM 1989 O O . ARG A 1 254 ? 11.596 -47.454 36.048 1.00 86.88 254 ARG A O 1
ATOM 1996 N N . LYS A 1 255 ? 12.788 -48.128 34.268 1.00 87.75 255 LYS A N 1
ATOM 1997 C CA . LYS A 1 255 ? 12.809 -49.560 34.630 1.00 87.75 255 LYS A CA 1
ATOM 1998 C C . LYS A 1 255 ? 11.398 -50.116 34.918 1.00 87.75 255 LYS A C 1
ATOM 2000 O O . LYS A 1 255 ? 11.205 -50.875 35.862 1.00 87.75 255 LYS A O 1
ATOM 2005 N N . GLY A 1 256 ? 10.412 -49.696 34.120 1.00 81.75 256 GLY A N 1
ATOM 2006 C CA . GLY A 1 256 ? 9.014 -50.130 34.237 1.00 81.75 256 GLY A CA 1
ATOM 2007 C C . GLY A 1 256 ? 8.217 -49.499 35.384 1.00 81.75 256 GLY A C 1
ATOM 2008 O O . GLY A 1 256 ? 7.073 -49.890 35.591 1.00 81.75 256 GLY A O 1
ATOM 2009 N N . LYS A 1 257 ? 8.784 -48.536 36.121 1.00 86.69 257 LYS A N 1
ATOM 2010 C CA . LYS A 1 257 ? 8.102 -47.808 37.201 1.00 86.69 257 LYS A CA 1
ATOM 2011 C C . LYS A 1 257 ? 7.914 -46.346 36.827 1.00 86.69 257 LYS A C 1
ATOM 2013 O O . LYS A 1 257 ? 8.798 -45.764 36.200 1.00 86.69 257 LYS A O 1
ATOM 2018 N N . VAL A 1 258 ? 6.784 -45.763 37.218 1.00 89.94 258 VAL A N 1
ATOM 2019 C CA . VAL A 1 258 ? 6.546 -44.326 37.059 1.00 89.94 258 VAL A CA 1
ATOM 2020 C C . VAL A 1 258 ? 7.311 -43.582 38.147 1.00 89.94 258 VAL A C 1
ATOM 2022 O O . VAL A 1 258 ? 7.198 -43.913 39.325 1.00 89.94 258 VAL A O 1
ATOM 2025 N N . VAL A 1 259 ? 8.107 -42.602 37.739 1.00 93.25 259 VAL A N 1
ATOM 2026 C CA . VAL A 1 259 ? 8.960 -41.793 38.609 1.00 93.25 259 VAL A CA 1
ATOM 2027 C C . VAL A 1 259 ? 8.654 -40.325 38.349 1.00 93.25 259 VAL A C 1
ATOM 2029 O O . VAL A 1 259 ? 8.637 -39.892 37.198 1.00 93.25 259 VAL A O 1
ATOM 2032 N N . ILE A 1 260 ? 8.438 -39.575 39.425 1.00 93.56 260 ILE A N 1
ATOM 2033 C CA . ILE A 1 260 ? 8.425 -38.117 39.446 1.00 93.56 260 ILE A CA 1
ATOM 2034 C C . ILE A 1 260 ? 9.829 -37.664 39.843 1.00 93.56 260 ILE A C 1
ATOM 2036 O O . ILE A 1 260 ? 10.308 -38.033 40.914 1.00 93.56 260 ILE A O 1
ATOM 2040 N N . THR A 1 261 ? 10.492 -36.880 39.002 1.00 94.69 261 THR A N 1
ATOM 2041 C CA . THR A 1 261 ? 11.779 -36.247 39.304 1.00 94.69 261 THR A CA 1
ATOM 2042 C C . THR A 1 261 ? 11.538 -34.801 39.734 1.00 94.69 261 THR A C 1
ATOM 2044 O O . THR A 1 261 ? 10.924 -34.027 38.997 1.00 94.69 261 THR A O 1
ATOM 2047 N N . LEU A 1 262 ? 12.016 -34.448 40.929 1.00 93.12 262 LEU A N 1
ATOM 2048 C CA . LEU A 1 262 ? 11.896 -33.113 41.511 1.00 93.12 262 LEU A CA 1
ATOM 2049 C C . LEU A 1 262 ? 13.136 -32.262 41.174 1.00 93.12 262 LEU A C 1
ATOM 2051 O O . LEU A 1 262 ? 14.260 -32.720 41.391 1.00 93.12 262 LEU A O 1
ATOM 2055 N N . PRO A 1 263 ? 12.960 -31.016 40.700 1.00 90.00 263 PRO A N 1
ATOM 2056 C CA . PRO A 1 263 ? 14.031 -30.029 40.610 1.00 90.00 263 PRO A CA 1
ATOM 2057 C C . PRO A 1 263 ? 14.685 -29.795 41.972 1.00 90.00 263 PRO A C 1
ATOM 2059 O O . PRO A 1 263 ? 14.019 -29.883 43.004 1.00 90.00 263 PRO A O 1
ATOM 2062 N N . GLY A 1 264 ? 15.973 -29.441 41.988 1.00 88.19 264 GLY A N 1
ATOM 2063 C CA . GLY A 1 264 ? 16.755 -29.322 43.226 1.00 88.19 264 GLY A CA 1
ATOM 2064 C C . GLY A 1 264 ? 16.138 -28.386 44.274 1.00 88.19 264 GLY A C 1
ATOM 2065 O O . GLY A 1 264 ? 16.156 -28.706 45.461 1.00 88.19 264 GLY A O 1
ATOM 2066 N N . ALA A 1 265 ? 15.525 -27.278 43.842 1.00 86.69 265 ALA A N 1
ATOM 2067 C CA . ALA A 1 265 ? 14.842 -26.340 44.735 1.00 86.69 265 ALA A CA 1
ATOM 2068 C C . ALA A 1 265 ? 13.618 -26.967 45.429 1.00 86.69 265 ALA A C 1
ATOM 2070 O O . ALA A 1 265 ? 13.411 -26.760 46.619 1.00 86.69 265 ALA A O 1
ATOM 2071 N N . ILE A 1 266 ? 12.852 -27.789 44.709 1.00 89.38 266 ILE A N 1
ATOM 2072 C CA . ILE A 1 266 ? 11.670 -28.478 45.241 1.00 89.38 266 ILE A CA 1
ATOM 2073 C C . ILE A 1 266 ? 12.089 -29.686 46.088 1.00 89.38 266 ILE A C 1
ATOM 2075 O O . ILE A 1 266 ? 11.530 -29.917 47.158 1.00 89.38 266 ILE A O 1
ATOM 2079 N N . ALA A 1 267 ? 13.111 -30.429 45.655 1.00 89.44 267 ALA A N 1
ATOM 2080 C CA . ALA A 1 267 ? 13.669 -31.553 46.406 1.00 89.44 267 ALA A CA 1
ATOM 2081 C C . ALA A 1 267 ? 14.193 -31.114 47.785 1.00 89.44 267 ALA A C 1
ATOM 2083 O O . ALA A 1 267 ? 13.982 -31.810 48.777 1.00 89.44 267 ALA A O 1
ATOM 2084 N N . ALA A 1 268 ? 14.814 -29.932 47.875 1.00 87.50 268 ALA A N 1
ATOM 2085 C CA . ALA A 1 268 ? 15.257 -29.357 49.145 1.00 87.50 268 ALA A CA 1
ATOM 2086 C C . ALA A 1 268 ? 14.092 -29.107 50.122 1.00 87.50 268 ALA A C 1
ATOM 2088 O O . ALA A 1 268 ? 14.252 -29.286 51.329 1.00 87.50 268 ALA A O 1
ATOM 2089 N N . GLU A 1 269 ? 12.911 -28.748 49.614 1.00 84.56 269 GLU A N 1
ATOM 2090 C CA . GLU A 1 269 ? 11.698 -28.579 50.423 1.00 84.56 269 GLU A CA 1
ATOM 2091 C C . GLU A 1 269 ? 11.005 -29.904 50.759 1.00 84.56 269 GLU A C 1
ATOM 2093 O O . GLU A 1 269 ? 10.324 -29.997 51.779 1.00 84.56 269 GLU A O 1
ATOM 2098 N N . ALA A 1 270 ? 11.218 -30.937 49.942 1.00 83.38 270 ALA A N 1
ATOM 2099 C CA . ALA A 1 270 ? 10.706 -32.291 50.141 1.00 83.38 270 ALA A CA 1
ATOM 2100 C C . ALA A 1 270 ? 11.566 -33.152 51.093 1.00 83.38 270 ALA A C 1
ATOM 2102 O O . ALA A 1 270 ? 11.342 -34.355 51.197 1.00 83.38 270 ALA A O 1
ATOM 2103 N N . GLY A 1 271 ? 12.560 -32.570 51.775 1.00 79.38 271 GLY A N 1
ATOM 2104 C CA . GLY A 1 271 ? 13.446 -33.302 52.691 1.00 79.38 271 GLY A CA 1
ATOM 2105 C C . GLY A 1 271 ? 14.701 -33.902 52.044 1.00 79.38 271 GLY A C 1
ATOM 2106 O O . GLY A 1 271 ? 15.393 -34.684 52.691 1.00 79.38 271 GLY A O 1
ATOM 2107 N N . GLY A 1 272 ? 15.031 -33.513 50.808 1.00 74.44 272 GLY A N 1
ATOM 2108 C CA . GLY A 1 272 ? 16.266 -33.886 50.105 1.00 74.44 272 GLY A CA 1
ATOM 2109 C C . GLY A 1 272 ? 16.119 -35.020 49.086 1.00 74.44 272 GLY A C 1
ATOM 2110 O O . GLY A 1 272 ? 17.052 -35.262 48.319 1.00 74.44 272 GLY A O 1
ATOM 2111 N N . ASP A 1 273 ? 14.960 -35.676 49.031 1.00 78.69 273 ASP A N 1
ATOM 2112 C CA . ASP A 1 273 ? 14.682 -36.724 48.050 1.00 78.69 273 ASP A CA 1
ATOM 2113 C C . ASP A 1 273 ? 14.325 -36.115 46.684 1.00 78.69 273 ASP A C 1
ATOM 2115 O O . ASP A 1 273 ? 13.359 -35.368 46.536 1.00 78.69 273 ASP A O 1
ATOM 2119 N N . ALA A 1 274 ? 15.113 -36.446 45.658 1.00 81.00 274 ALA A N 1
ATOM 2120 C CA . ALA A 1 274 ? 14.942 -35.922 44.299 1.00 81.00 274 ALA A CA 1
ATOM 2121 C C . ALA A 1 274 ? 13.949 -36.729 43.441 1.00 81.00 274 ALA A C 1
ATOM 2123 O O . ALA A 1 274 ? 13.640 -36.336 42.314 1.00 81.00 274 ALA A O 1
ATOM 2124 N N . GLU A 1 275 ? 13.456 -37.865 43.940 1.00 87.00 275 GLU A N 1
ATOM 2125 C CA . GLU A 1 275 ? 12.546 -38.743 43.207 1.00 87.00 275 GLU A CA 1
ATOM 2126 C C . GLU A 1 275 ? 11.402 -39.245 44.088 1.00 87.00 275 GLU A C 1
ATOM 2128 O O . GLU A 1 275 ? 11.595 -39.600 45.248 1.00 87.00 275 GLU A O 1
ATOM 2133 N N . SER A 1 276 ? 10.209 -39.335 43.502 1.00 84.12 276 SER A N 1
ATOM 2134 C CA . SER A 1 276 ? 9.029 -39.946 44.116 1.00 84.12 276 SER A CA 1
ATOM 2135 C C . SER A 1 276 ? 8.381 -40.935 43.147 1.00 84.12 276 SER A C 1
ATOM 2137 O O . SER A 1 276 ? 8.434 -40.757 41.932 1.00 84.12 276 SER A O 1
ATOM 2139 N N . SER A 1 277 ? 7.777 -42.004 43.663 1.00 83.38 277 SER A N 1
ATOM 2140 C CA . SER A 1 277 ? 7.129 -43.047 42.858 1.00 83.38 277 SER A CA 1
ATOM 2141 C C . SER A 1 277 ? 5.683 -43.226 43.329 1.00 83.38 277 SER A C 1
ATOM 2143 O O . SER A 1 277 ? 5.444 -44.029 44.232 1.00 83.38 277 SER A O 1
ATOM 2145 N N . PRO A 1 278 ? 4.710 -42.523 42.725 1.00 75.81 278 PRO A N 1
ATOM 2146 C CA . PRO A 1 278 ? 3.310 -42.532 43.165 1.00 75.81 278 PRO A CA 1
ATOM 2147 C C . PRO A 1 278 ? 2.562 -43.836 42.838 1.00 75.81 278 PRO A C 1
ATOM 2149 O O . PRO A 1 278 ? 1.420 -43.990 43.254 1.00 75.81 278 PRO A O 1
ATOM 2152 N N . GLY A 1 279 ? 3.187 -44.767 42.105 1.00 85.50 279 GLY A N 1
ATOM 2153 C CA . GLY A 1 279 ? 2.602 -46.052 41.727 1.00 85.50 279 GLY A CA 1
ATOM 2154 C C . GLY A 1 279 ? 2.484 -46.201 40.212 1.00 85.50 279 GLY A C 1
ATOM 2155 O O . GLY A 1 279 ? 3.479 -46.158 39.483 1.00 85.50 279 GLY A O 1
ATOM 2156 N N . THR A 1 280 ? 1.267 -46.432 39.739 1.00 88.06 280 THR A N 1
ATOM 2157 C CA . THR A 1 280 ? 0.919 -46.586 38.324 1.00 88.06 280 THR A CA 1
ATOM 2158 C C . THR A 1 280 ? 0.761 -45.239 37.617 1.00 88.06 280 THR A C 1
ATOM 2160 O O . THR A 1 280 ? 0.643 -44.178 38.233 1.00 88.06 280 THR A O 1
ATOM 2163 N N . LEU A 1 281 ? 0.706 -45.274 36.281 1.00 83.56 281 LEU A N 1
ATOM 2164 C CA . LEU A 1 281 ? 0.456 -44.075 35.480 1.00 83.56 281 LEU A CA 1
ATOM 2165 C C . LEU A 1 281 ? -0.922 -43.472 35.792 1.00 83.56 281 LEU A C 1
ATOM 2167 O O . LEU A 1 281 ? -1.043 -42.260 35.901 1.00 83.56 281 LEU A O 1
ATOM 2171 N N . SER A 1 282 ? -1.943 -44.307 36.010 1.00 84.81 282 SER A N 1
ATOM 2172 C CA . SER A 1 282 ? -3.286 -43.831 36.361 1.00 84.81 282 SER A CA 1
ATOM 2173 C C . SER A 1 282 ? -3.299 -43.112 37.708 1.00 84.81 282 SER A C 1
ATOM 2175 O O . SER A 1 282 ? -3.879 -42.039 37.810 1.00 84.81 282 SER A O 1
ATOM 2177 N N . GLU A 1 283 ? -2.631 -43.667 38.722 1.00 87.19 283 GLU A N 1
ATOM 2178 C CA . GLU A 1 283 ? -2.522 -43.037 40.046 1.00 87.19 283 GLU A CA 1
ATOM 2179 C C . GLU A 1 283 ? -1.725 -41.732 39.981 1.00 87.19 283 GLU A C 1
ATOM 2181 O O . GLU A 1 283 ? -2.060 -40.766 40.657 1.00 87.19 283 GLU A O 1
ATOM 2186 N N . THR A 1 284 ? -0.711 -41.667 39.112 1.00 87.38 284 THR A N 1
ATOM 2187 C CA . THR A 1 284 ? 0.062 -40.440 38.876 1.00 87.38 284 THR A CA 1
ATOM 2188 C C . THR A 1 284 ? -0.817 -39.325 38.300 1.00 87.38 284 THR A C 1
ATOM 2190 O O . THR A 1 284 ? -0.683 -38.173 38.702 1.00 87.38 284 THR A O 1
ATOM 2193 N N . TYR A 1 285 ? -1.730 -39.647 37.383 1.00 86.75 285 TYR A N 1
ATOM 2194 C CA . TYR A 1 285 ? -2.601 -38.664 36.728 1.00 86.75 285 TYR A CA 1
ATOM 2195 C C . TYR A 1 285 ? -3.934 -38.426 37.459 1.00 86.75 285 TYR A C 1
ATOM 2197 O O . TYR A 1 285 ? -4.674 -37.514 37.087 1.00 86.75 285 TYR A O 1
ATOM 2205 N N . ASP A 1 286 ? -4.230 -39.174 38.527 1.00 88.56 286 ASP A N 1
ATOM 2206 C CA . ASP A 1 286 ? -5.359 -38.905 39.422 1.00 88.56 286 ASP A CA 1
ATOM 2207 C C . ASP A 1 286 ? -5.043 -37.727 40.357 1.00 88.56 286 ASP A C 1
ATOM 2209 O O . ASP A 1 286 ? -4.724 -37.867 41.542 1.00 88.56 286 ASP A O 1
ATOM 2213 N N . VAL A 1 287 ? -5.125 -36.523 39.791 1.00 90.38 287 VAL A N 1
ATOM 2214 C CA . VAL A 1 287 ? -4.854 -35.272 40.505 1.00 90.38 287 VAL A CA 1
ATOM 2215 C C . VAL A 1 287 ? -5.767 -35.111 41.721 1.00 90.38 287 VAL A C 1
ATOM 2217 O O . VAL A 1 287 ? -5.306 -34.631 42.751 1.00 90.38 287 VAL A O 1
ATOM 2220 N N . GLN A 1 288 ? -7.035 -35.530 41.639 1.00 89.81 288 GLN A N 1
ATOM 2221 C CA . GLN A 1 288 ? -8.005 -35.328 42.721 1.00 89.81 288 GLN A CA 1
ATOM 2222 C C . GLN A 1 288 ? -7.597 -36.071 43.990 1.00 89.81 288 GLN A C 1
ATOM 2224 O O . GLN A 1 288 ? -7.563 -35.478 45.070 1.00 89.81 288 GLN A O 1
ATOM 2229 N N . THR A 1 289 ? -7.212 -37.338 43.854 1.00 91.62 289 THR A N 1
ATOM 2230 C CA . THR A 1 289 ? -6.690 -38.116 44.981 1.00 91.62 289 THR A CA 1
ATOM 2231 C C . THR A 1 289 ? -5.348 -37.553 45.454 1.00 91.62 289 THR A C 1
ATOM 2233 O O . THR A 1 289 ? -5.097 -37.439 46.658 1.00 91.62 289 THR A O 1
ATOM 2236 N N . ARG A 1 290 ? -4.490 -37.127 44.519 1.00 93.94 290 ARG A N 1
ATOM 2237 C CA . ARG A 1 290 ? -3.147 -36.621 44.832 1.00 93.94 290 ARG A CA 1
ATOM 2238 C C . ARG A 1 290 ? -3.115 -35.251 45.519 1.00 93.94 290 ARG A C 1
ATOM 2240 O O . ARG A 1 290 ? -2.117 -34.953 46.176 1.00 93.94 290 ARG A O 1
ATOM 2247 N N . LEU A 1 291 ? -4.184 -34.451 45.459 1.00 92.56 291 LEU A N 1
ATOM 2248 C CA . LEU A 1 291 ? -4.287 -33.165 46.171 1.00 92.56 291 LEU A CA 1
ATOM 2249 C C . LEU A 1 291 ? -4.143 -33.291 47.699 1.00 92.56 291 LEU A C 1
ATOM 2251 O O . LEU A 1 291 ? -3.806 -32.310 48.354 1.00 92.56 291 LEU A O 1
ATOM 2255 N N . GLN A 1 292 ? -4.371 -34.482 48.262 1.00 91.56 292 GLN A N 1
ATOM 2256 C CA . GLN A 1 292 ? -4.266 -34.749 49.704 1.00 91.56 292 GLN A CA 1
ATOM 2257 C C . GLN A 1 292 ? -2.882 -35.265 50.141 1.00 91.56 292 GLN A C 1
ATOM 2259 O O . GLN A 1 292 ? -2.690 -35.607 51.305 1.00 91.56 292 GLN A O 1
ATOM 2264 N N . THR A 1 293 ? -1.919 -35.365 49.221 1.00 92.50 293 THR A N 1
ATOM 2265 C CA . THR A 1 293 ? -0.586 -35.921 49.510 1.00 92.50 293 THR A CA 1
ATOM 2266 C C . THR A 1 293 ? 0.361 -34.885 50.121 1.00 92.50 293 THR A C 1
ATOM 2268 O O . THR A 1 293 ? 0.207 -33.683 49.910 1.00 92.50 293 THR A O 1
ATOM 2271 N N . GLU A 1 294 ? 1.398 -35.341 50.831 1.00 91.19 294 GLU A N 1
ATOM 2272 C CA . GLU A 1 294 ? 2.459 -34.460 51.353 1.00 91.19 294 GLU A CA 1
ATOM 2273 C C . GLU A 1 294 ? 3.159 -33.683 50.229 1.00 91.19 294 GLU A C 1
ATOM 2275 O O . GLU A 1 294 ? 3.451 -32.498 50.373 1.00 91.19 294 GLU A O 1
ATOM 2280 N N . LEU A 1 295 ? 3.332 -34.311 49.062 1.00 92.38 295 LEU A N 1
ATOM 2281 C CA . LEU A 1 295 ? 3.913 -33.673 47.882 1.00 92.38 295 LEU A CA 1
ATOM 2282 C C . LEU A 1 295 ? 3.080 -32.476 47.389 1.00 92.38 295 LEU A C 1
ATOM 2284 O O . LEU A 1 295 ? 3.646 -31.484 46.934 1.00 92.38 295 LEU A O 1
ATOM 2288 N N . ALA A 1 296 ? 1.750 -32.522 47.532 1.00 93.69 296 ALA A N 1
ATOM 2289 C CA . ALA A 1 296 ? 0.892 -31.379 47.224 1.00 93.69 296 ALA A CA 1
ATOM 2290 C C . ALA A 1 296 ? 1.165 -30.189 48.161 1.00 93.69 296 ALA A C 1
ATOM 2292 O O . ALA A 1 296 ? 1.179 -29.038 47.722 1.00 93.69 296 ALA A O 1
ATOM 2293 N N . GLN A 1 297 ? 1.427 -30.455 49.444 1.00 93.88 297 GLN A N 1
ATOM 2294 C CA . GLN A 1 297 ? 1.788 -29.408 50.405 1.00 93.88 297 GLN A CA 1
ATOM 2295 C C . GLN A 1 297 ? 3.164 -28.813 50.098 1.00 93.88 297 GLN A C 1
ATOM 2297 O O . GLN A 1 297 ? 3.323 -27.594 50.150 1.00 93.88 297 GLN A O 1
ATOM 2302 N N . VAL A 1 298 ? 4.128 -29.650 49.696 1.00 94.38 298 VAL A N 1
ATOM 2303 C CA . VAL A 1 298 ? 5.451 -29.195 49.241 1.00 94.38 298 VAL A CA 1
ATOM 2304 C C . VAL A 1 298 ? 5.320 -28.277 48.023 1.00 94.38 298 VAL A C 1
ATOM 2306 O O . VAL A 1 298 ? 5.827 -27.160 48.049 1.00 94.38 298 VAL A O 1
ATOM 2309 N N . TYR A 1 299 ? 4.587 -28.689 46.982 1.00 95.38 299 TYR A N 1
ATOM 2310 C CA . TYR A 1 299 ? 4.380 -27.853 45.791 1.00 95.38 299 TYR A CA 1
ATOM 2311 C C . TYR A 1 299 ? 3.700 -26.527 46.123 1.00 95.38 299 TYR A C 1
ATOM 2313 O O . TYR A 1 299 ? 4.145 -25.481 45.654 1.00 95.38 299 TYR A O 1
ATOM 2321 N N . ARG A 1 300 ? 2.655 -26.549 46.959 1.00 94.50 300 ARG A N 1
ATOM 2322 C CA . ARG A 1 300 ? 1.955 -25.329 47.378 1.00 94.50 300 ARG A CA 1
ATOM 2323 C C . ARG A 1 300 ? 2.900 -24.368 48.097 1.00 94.50 300 ARG A C 1
ATOM 2325 O O . ARG A 1 300 ? 2.986 -23.208 47.704 1.00 94.50 300 ARG A O 1
ATOM 2332 N N . GLY A 1 301 ? 3.641 -24.864 49.089 1.00 92.38 301 GLY A N 1
ATOM 2333 C CA . GLY A 1 301 ? 4.592 -24.060 49.855 1.00 92.38 301 GLY A CA 1
ATOM 2334 C C . GLY A 1 301 ? 5.727 -23.491 49.001 1.00 92.38 301 GLY A C 1
ATOM 2335 O O . GLY A 1 301 ? 6.113 -22.338 49.200 1.00 92.38 301 GLY A O 1
ATOM 2336 N N . PHE A 1 302 ? 6.238 -24.264 48.038 1.00 94.06 302 PHE A N 1
ATOM 2337 C CA . PHE A 1 302 ? 7.251 -23.813 47.080 1.00 94.06 302 PHE A CA 1
ATOM 2338 C C . PHE A 1 302 ? 6.727 -22.668 46.201 1.00 94.06 302 PHE A C 1
ATOM 2340 O O . PHE A 1 302 ? 7.357 -21.613 46.091 1.00 94.06 302 PHE A O 1
ATOM 2347 N N . ILE A 1 303 ? 5.550 -22.855 45.595 1.00 92.50 303 ILE A N 1
ATOM 2348 C CA . ILE A 1 303 ? 4.948 -21.886 44.669 1.00 92.50 303 ILE A CA 1
ATOM 2349 C C . ILE A 1 303 ? 4.579 -20.592 45.404 1.00 92.50 303 ILE A C 1
ATOM 2351 O O . ILE A 1 303 ? 4.919 -19.507 44.934 1.00 92.50 303 ILE A O 1
ATOM 2355 N N . GLU A 1 304 ? 3.938 -20.682 46.574 1.00 91.44 304 GLU A N 1
ATOM 2356 C CA . GLU A 1 304 ? 3.563 -19.513 47.382 1.00 91.44 304 GLU A CA 1
ATOM 2357 C C . GLU A 1 304 ? 4.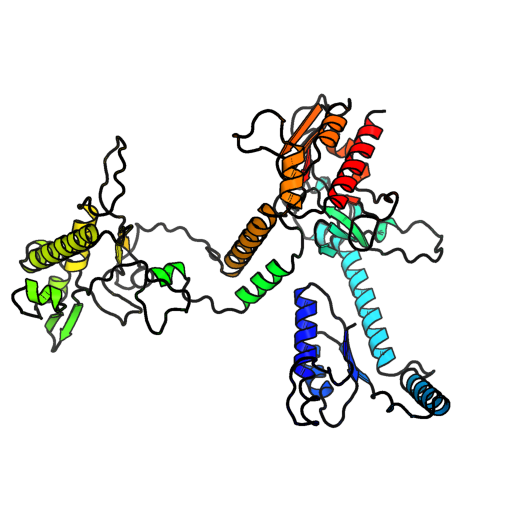788 -18.686 47.788 1.00 91.44 304 GLU A C 1
ATOM 2359 O O . GLU A 1 304 ? 4.792 -17.468 47.602 1.00 91.44 304 GLU A O 1
ATOM 2364 N N . ARG A 1 305 ? 5.859 -19.334 48.267 1.00 90.19 305 ARG A N 1
ATOM 2365 C CA . ARG A 1 305 ? 7.116 -18.644 48.599 1.00 90.19 305 ARG A CA 1
ATOM 2366 C C . ARG A 1 305 ? 7.762 -18.001 47.384 1.00 90.19 305 ARG A C 1
ATOM 2368 O O . ARG A 1 305 ? 8.254 -16.880 47.478 1.00 90.19 305 ARG A O 1
ATOM 2375 N N . THR A 1 306 ? 7.756 -18.691 46.248 1.00 89.94 306 THR A N 1
ATOM 2376 C CA . THR A 1 306 ? 8.354 -18.171 45.016 1.00 89.94 306 THR A CA 1
ATOM 2377 C C . THR A 1 306 ? 7.627 -16.908 44.554 1.00 89.94 306 THR A C 1
ATOM 2379 O O . THR A 1 306 ? 8.271 -15.888 44.310 1.00 89.94 306 THR A O 1
ATOM 2382 N N . LEU A 1 307 ? 6.291 -16.920 44.533 1.00 87.38 307 LEU A N 1
ATOM 2383 C CA . LEU A 1 307 ? 5.484 -15.749 44.173 1.00 87.38 307 LEU A CA 1
ATOM 2384 C C . LEU A 1 307 ? 5.655 -14.590 45.167 1.00 87.38 307 LEU A C 1
ATOM 2386 O O . LEU A 1 307 ? 5.786 -13.441 44.746 1.00 87.38 307 LEU A O 1
ATOM 2390 N N . GLN A 1 308 ? 5.712 -14.876 46.473 1.00 86.19 308 GLN A N 1
ATOM 2391 C CA . GLN A 1 308 ? 5.984 -13.860 47.499 1.00 86.19 308 GLN A CA 1
ATOM 2392 C C . GLN A 1 308 ? 7.359 -13.209 47.302 1.00 86.19 308 GLN A C 1
ATOM 2394 O O . GLN A 1 308 ? 7.472 -11.985 47.347 1.00 86.19 308 GLN A O 1
ATOM 2399 N N . ASN A 1 309 ? 8.397 -14.002 47.026 1.00 86.69 309 ASN A N 1
ATOM 2400 C CA . ASN A 1 309 ? 9.745 -13.487 46.779 1.00 86.69 309 ASN A CA 1
ATOM 2401 C C . ASN A 1 309 ? 9.799 -12.595 45.530 1.00 86.69 309 ASN A C 1
ATOM 2403 O O . ASN A 1 309 ? 10.440 -11.546 45.562 1.00 86.69 309 ASN A O 1
ATOM 2407 N N . LEU A 1 310 ? 9.096 -12.968 44.456 1.00 84.12 310 LEU A N 1
ATOM 2408 C CA . LEU A 1 310 ? 9.012 -12.159 43.234 1.00 84.12 310 LEU A CA 1
ATOM 2409 C C . LEU A 1 310 ? 8.310 -10.820 43.471 1.00 84.12 310 LEU A C 1
ATOM 2411 O O . LEU A 1 310 ? 8.742 -9.797 42.943 1.00 84.12 310 LEU A O 1
ATOM 2415 N N . GLN A 1 311 ? 7.265 -10.810 44.301 1.00 77.94 311 GLN A N 1
ATOM 2416 C CA . GLN A 1 311 ? 6.580 -9.578 44.682 1.00 77.94 311 GLN A CA 1
ATOM 2417 C C . GLN A 1 311 ? 7.477 -8.661 45.527 1.00 77.94 311 GLN A C 1
ATOM 2419 O O . GLN A 1 311 ? 7.472 -7.447 45.328 1.00 77.94 311 GLN A O 1
ATOM 2424 N N . LEU A 1 312 ? 8.253 -9.233 46.453 1.00 80.88 312 LEU A N 1
ATOM 2425 C CA . LEU A 1 312 ? 9.176 -8.485 47.312 1.00 80.88 312 LEU A CA 1
ATOM 2426 C C . LEU A 1 312 ? 10.372 -7.907 46.545 1.00 80.88 312 LEU A C 1
ATOM 2428 O O . LEU A 1 312 ? 10.837 -6.825 46.895 1.00 80.88 312 LEU A O 1
ATOM 2432 N N . ASP A 1 313 ? 10.861 -8.595 45.507 1.00 77.06 313 ASP A N 1
ATOM 2433 C CA . ASP A 1 313 ? 11.968 -8.101 44.674 1.00 77.06 313 ASP A CA 1
ATOM 2434 C C . ASP A 1 313 ? 11.563 -6.860 43.855 1.00 77.06 313 ASP A C 1
ATOM 2436 O O . ASP A 1 313 ? 12.418 -6.062 43.475 1.00 77.06 313 ASP A O 1
ATOM 2440 N N . GLY A 1 314 ? 10.264 -6.662 43.585 1.00 67.88 314 GLY A N 1
ATOM 2441 C CA . GLY A 1 314 ? 9.703 -5.434 43.001 1.00 67.88 314 GLY A CA 1
ATOM 2442 C C . GLY A 1 314 ? 10.163 -5.097 41.575 1.00 67.88 314 GLY A C 1
ATOM 2443 O O . GLY A 1 314 ? 9.696 -4.119 40.997 1.00 67.88 314 GLY A O 1
ATOM 2444 N N . LYS A 1 315 ? 11.057 -5.899 40.984 1.00 70.69 315 LYS A N 1
ATOM 2445 C CA . LYS A 1 315 ? 11.614 -5.679 39.642 1.00 70.69 315 LYS A CA 1
ATOM 2446 C C . LYS A 1 315 ? 10.620 -5.967 38.518 1.00 70.69 315 LYS A C 1
ATOM 2448 O O . LYS A 1 315 ? 10.814 -5.480 37.409 1.00 70.69 315 LYS A O 1
ATOM 2453 N N . ARG A 1 316 ? 9.604 -6.801 38.770 1.00 70.00 316 ARG A N 1
ATOM 2454 C CA . ARG A 1 316 ? 8.658 -7.297 37.758 1.00 70.00 316 ARG A CA 1
ATOM 2455 C C . ARG A 1 316 ? 7.254 -7.417 38.346 1.00 70.00 316 ARG A C 1
ATOM 2457 O O . ARG A 1 316 ? 7.090 -7.923 39.451 1.00 70.00 316 ARG A O 1
ATOM 2464 N N . SER A 1 317 ? 6.248 -6.994 37.583 1.00 79.19 317 SER A N 1
ATOM 2465 C CA . SER A 1 317 ? 4.841 -7.274 37.883 1.00 79.19 317 SER A CA 1
ATOM 2466 C C . SER A 1 317 ? 4.401 -8.490 37.079 1.00 79.19 317 SER A C 1
ATOM 2468 O O . SER A 1 317 ? 4.524 -8.493 35.856 1.00 79.19 317 SER A O 1
ATOM 2470 N N . LEU A 1 318 ? 3.887 -9.520 37.748 1.00 83.62 318 LEU A N 1
ATOM 2471 C CA . LEU A 1 318 ? 3.346 -10.700 37.073 1.00 83.62 318 LEU A CA 1
ATOM 2472 C C . LEU A 1 318 ? 1.973 -10.363 36.483 1.00 83.62 318 LEU A C 1
ATOM 2474 O O . LEU A 1 318 ? 1.125 -9.838 37.192 1.00 83.62 318 LEU A O 1
ATOM 2478 N N . ALA A 1 319 ? 1.759 -10.655 35.199 1.00 83.75 319 ALA A N 1
ATOM 2479 C CA . ALA A 1 319 ? 0.517 -10.313 34.496 1.00 83.75 319 ALA A CA 1
ATOM 2480 C C . ALA A 1 319 ? -0.379 -11.527 34.206 1.00 83.75 319 ALA A C 1
ATOM 2482 O O . ALA A 1 319 ? -1.597 -11.390 34.156 1.00 83.75 319 ALA A O 1
ATOM 2483 N N . ALA A 1 320 ? 0.212 -12.705 34.005 1.00 84.81 320 ALA A N 1
ATOM 2484 C CA . ALA A 1 320 ? -0.491 -13.951 33.724 1.00 84.81 320 ALA A CA 1
ATOM 2485 C C . ALA A 1 320 ? 0.409 -15.154 34.038 1.00 84.81 320 ALA A C 1
ATOM 2487 O O . ALA A 1 320 ? 1.635 -15.042 34.038 1.00 84.81 320 ALA A O 1
ATOM 2488 N N . LEU A 1 321 ? -0.210 -16.311 34.260 1.00 86.56 321 LEU A N 1
ATOM 2489 C CA . LEU A 1 321 ? 0.445 -17.616 34.210 1.00 86.56 321 LEU A CA 1
ATOM 2490 C C . LEU A 1 321 ? 0.224 -18.216 32.819 1.00 86.56 321 LEU A C 1
ATOM 2492 O O . LEU A 1 321 ? -0.923 -18.397 32.416 1.00 86.56 321 LEU A O 1
ATOM 2496 N N . VAL A 1 322 ? 1.301 -18.569 32.121 1.00 84.75 322 VAL A N 1
ATOM 2497 C CA . VAL A 1 322 ? 1.262 -19.315 30.854 1.00 84.75 322 VAL A CA 1
ATOM 2498 C C . VAL A 1 322 ? 1.890 -20.684 31.084 1.00 84.75 322 VAL A C 1
ATOM 2500 O O . VAL A 1 322 ? 2.942 -20.771 31.715 1.00 84.75 322 VAL A O 1
ATOM 2503 N N . LEU A 1 323 ? 1.248 -21.754 30.616 1.00 86.25 323 LEU A N 1
ATOM 2504 C CA . LEU A 1 323 ? 1.815 -23.104 30.674 1.00 86.25 323 LEU A CA 1
ATOM 2505 C C . LEU A 1 323 ? 1.356 -23.967 29.498 1.00 86.25 323 LEU A C 1
ATOM 2507 O O . LEU A 1 323 ? 0.223 -23.826 29.038 1.00 86.25 323 LEU A O 1
ATOM 2511 N N . GLU A 1 324 ? 2.206 -24.905 29.077 1.00 81.50 324 GLU A N 1
ATOM 2512 C CA . GLU A 1 324 ? 1.819 -26.044 28.238 1.00 81.50 324 GLU A CA 1
ATOM 2513 C C . GLU A 1 324 ? 1.258 -27.159 29.147 1.00 81.50 324 GLU A C 1
ATOM 2515 O O . GLU A 1 324 ? 1.984 -27.687 30.003 1.00 81.50 324 GLU A O 1
ATOM 2520 N N . PRO A 1 325 ? -0.036 -27.521 29.048 1.00 84.06 325 PRO A N 1
ATOM 2521 C CA . PRO A 1 325 ? -0.619 -28.512 29.944 1.00 84.06 325 PRO A CA 1
ATOM 2522 C C . PRO A 1 325 ? -0.026 -29.899 29.713 1.00 84.06 325 PRO A C 1
ATOM 2524 O O . PRO A 1 325 ? -0.020 -30.389 28.587 1.00 84.06 325 PRO A O 1
ATOM 2527 N N . ILE A 1 326 ? 0.376 -30.575 30.792 1.00 86.00 326 ILE A N 1
ATOM 2528 C CA . ILE A 1 326 ? 0.887 -31.956 30.828 1.00 86.00 326 ILE A CA 1
ATOM 2529 C C . ILE A 1 326 ? 2.223 -32.177 30.110 1.00 86.00 326 ILE A C 1
ATOM 2531 O O . ILE A 1 326 ? 3.091 -32.844 30.666 1.00 86.00 326 ILE A O 1
ATOM 2535 N N . VAL A 1 327 ? 2.403 -31.670 28.890 1.00 81.81 327 VAL A N 1
ATOM 2536 C CA . VAL A 1 327 ? 3.599 -31.894 28.073 1.00 81.81 327 VAL A CA 1
ATOM 2537 C C . VAL A 1 327 ? 4.095 -30.576 27.512 1.00 81.81 327 VAL A C 1
ATOM 2539 O O . VAL A 1 327 ? 3.378 -29.945 26.742 1.00 81.81 327 VAL A O 1
ATOM 2542 N N . MET A 1 328 ? 5.338 -30.221 27.835 1.00 75.69 328 MET A N 1
ATOM 2543 C CA . MET A 1 328 ? 6.070 -29.163 27.140 1.00 75.69 328 MET A CA 1
ATOM 2544 C C . MET A 1 328 ? 6.670 -29.756 25.862 1.00 75.69 328 MET A C 1
ATOM 2546 O O . MET A 1 328 ? 7.581 -30.593 25.922 1.00 75.69 328 MET A O 1
ATOM 2550 N N . GLY A 1 329 ? 6.098 -29.402 24.711 1.00 72.81 329 GLY A N 1
ATOM 2551 C CA . GLY A 1 329 ? 6.352 -30.057 23.430 1.00 72.81 329 GLY A CA 1
ATOM 2552 C C . GLY A 1 329 ? 7.727 -29.716 22.863 1.00 72.81 329 GLY A C 1
ATOM 2553 O O . GLY A 1 329 ? 8.634 -30.554 22.860 1.00 72.81 329 GLY A O 1
ATOM 2554 N N . ALA A 1 330 ? 7.887 -28.478 22.391 1.00 66.62 330 ALA A N 1
ATOM 2555 C CA . ALA A 1 330 ? 9.120 -28.009 21.749 1.00 66.62 330 ALA A CA 1
ATOM 2556 C C . ALA A 1 330 ? 10.323 -27.969 22.711 1.00 66.62 330 ALA A C 1
ATOM 2558 O O . ALA A 1 330 ? 11.460 -28.123 22.272 1.00 66.62 330 ALA A O 1
ATOM 2559 N N . GLY A 1 331 ? 10.073 -27.880 24.024 1.00 64.75 331 GLY A N 1
ATOM 2560 C CA . GLY A 1 331 ? 11.089 -27.983 25.079 1.00 64.75 331 GLY A CA 1
ATOM 2561 C C . GLY A 1 331 ? 11.715 -29.376 25.253 1.00 64.75 331 GLY A C 1
ATOM 2562 O O . GLY A 1 331 ? 12.552 -29.558 26.132 1.00 64.75 331 GLY A O 1
ATOM 2563 N N . GLY A 1 332 ? 11.333 -30.366 24.435 1.00 72.50 332 GLY A N 1
ATOM 2564 C CA . GLY A 1 332 ? 11.931 -31.706 24.440 1.00 72.50 332 GLY A CA 1
ATOM 2565 C C . GLY A 1 332 ? 10.997 -32.822 24.905 1.00 72.50 332 GLY A C 1
ATOM 2566 O O . GLY A 1 332 ? 11.474 -33.827 25.428 1.00 72.50 332 GLY A O 1
ATOM 2567 N N . MET A 1 333 ? 9.681 -32.673 24.703 1.00 79.31 333 MET A N 1
ATOM 2568 C CA . MET A 1 333 ? 8.658 -33.650 25.110 1.00 79.31 333 MET A CA 1
ATOM 2569 C C . MET A 1 333 ? 8.703 -33.950 26.614 1.00 79.31 333 MET A C 1
ATOM 2571 O O . MET A 1 333 ? 8.709 -35.106 27.047 1.00 79.31 333 MET A O 1
ATOM 2575 N N . ILE A 1 334 ? 8.757 -32.889 27.416 1.00 78.81 334 ILE A N 1
ATOM 2576 C CA . ILE A 1 334 ? 8.876 -32.984 28.868 1.00 78.81 334 ILE A CA 1
ATOM 2577 C C . ILE A 1 334 ? 7.480 -33.158 29.464 1.00 78.81 334 ILE A C 1
ATOM 2579 O O . ILE A 1 334 ? 6.654 -32.251 29.404 1.00 78.81 334 ILE A O 1
ATOM 2583 N N . PHE A 1 335 ? 7.224 -34.317 30.068 1.00 87.19 335 PHE A N 1
ATOM 2584 C CA . PHE A 1 335 ? 5.981 -34.580 30.790 1.00 87.19 335 PHE A CA 1
ATOM 2585 C C . PHE A 1 335 ? 6.065 -33.966 32.183 1.00 87.19 335 PHE A C 1
ATOM 2587 O O . PHE A 1 335 ? 6.871 -34.399 33.006 1.00 87.19 335 PHE A O 1
ATOM 2594 N N . VAL A 1 336 ? 5.239 -32.963 32.443 1.00 89.19 336 VAL A N 1
ATOM 2595 C CA . VAL A 1 336 ? 5.152 -32.257 33.720 1.00 89.19 336 VAL A CA 1
ATOM 2596 C C . VAL A 1 336 ? 4.183 -32.982 34.651 1.00 89.19 336 VAL A C 1
ATOM 2598 O O . VAL A 1 336 ? 3.162 -33.512 34.212 1.00 89.19 336 VAL A O 1
ATOM 2601 N N . ASP A 1 337 ? 4.480 -32.992 35.951 1.00 93.88 337 ASP A N 1
ATOM 2602 C CA . ASP A 1 337 ? 3.553 -33.515 36.952 1.00 93.88 337 ASP A CA 1
ATOM 2603 C C . ASP A 1 337 ? 2.232 -32.708 36.975 1.00 93.88 337 ASP A C 1
ATOM 2605 O O . ASP A 1 337 ? 2.243 -31.527 37.344 1.00 93.88 337 ASP A O 1
ATOM 2609 N N . PRO A 1 338 ? 1.071 -33.312 36.640 1.00 91.62 338 PRO A N 1
ATOM 2610 C CA . PRO A 1 338 ? -0.203 -32.600 36.629 1.00 91.62 338 PRO A CA 1
ATOM 2611 C C . PRO A 1 338 ? -0.623 -32.102 38.018 1.00 91.62 338 PRO A C 1
ATOM 2613 O O . PRO A 1 338 ? -1.369 -31.125 38.110 1.00 91.62 338 PRO A O 1
ATOM 2616 N N . LEU A 1 339 ? -0.131 -32.718 39.103 1.00 94.44 339 LEU A N 1
ATOM 2617 C CA . LEU A 1 339 ? -0.359 -32.217 40.461 1.00 94.44 339 LEU A CA 1
ATOM 2618 C C . LEU A 1 339 ? 0.291 -30.840 40.655 1.00 94.44 339 LEU A C 1
ATOM 2620 O O . LEU A 1 339 ? -0.333 -29.943 41.220 1.00 94.44 339 LEU A O 1
ATOM 2624 N N . PHE A 1 340 ? 1.516 -30.659 40.155 1.00 94.88 340 PHE A N 1
ATOM 2625 C CA . PHE A 1 340 ? 2.233 -29.387 40.235 1.00 94.88 340 PHE A CA 1
ATOM 2626 C C . PHE A 1 340 ? 1.503 -28.291 39.456 1.00 94.88 340 PHE A C 1
ATOM 2628 O O . PHE A 1 340 ? 1.205 -27.238 40.019 1.00 94.88 340 PHE A O 1
ATOM 2635 N N . GLN A 1 341 ? 1.133 -28.556 38.196 1.00 92.31 341 GLN A N 1
ATOM 2636 C CA . GLN A 1 341 ? 0.386 -27.594 37.375 1.00 92.31 341 GLN A CA 1
ATOM 2637 C C . GLN A 1 341 ? -0.968 -27.243 37.998 1.00 92.31 341 GLN A C 1
ATOM 2639 O O . GLN A 1 341 ? -1.348 -26.073 38.019 1.00 92.31 341 GLN A O 1
ATOM 2644 N N . ARG A 1 342 ? -1.682 -28.225 38.568 1.00 94.38 342 ARG A N 1
ATOM 2645 C CA . ARG A 1 342 ? -2.949 -27.967 39.262 1.00 94.38 342 ARG A CA 1
ATOM 2646 C C . ARG A 1 342 ? -2.771 -27.016 40.442 1.00 94.38 342 ARG A C 1
ATOM 2648 O O . ARG A 1 342 ? -3.536 -26.063 40.571 1.00 94.38 342 ARG A O 1
ATOM 2655 N N . ILE A 1 343 ? -1.777 -27.271 41.288 1.00 94.50 343 ILE A N 1
ATOM 2656 C CA . ILE A 1 343 ? -1.512 -26.447 42.472 1.00 94.50 343 ILE A CA 1
ATOM 2657 C C . ILE A 1 343 ? -1.046 -25.053 42.062 1.00 94.50 343 ILE A C 1
ATOM 2659 O O . ILE A 1 343 ? -1.503 -24.079 42.652 1.00 94.50 343 ILE A O 1
ATOM 2663 N N . LEU A 1 344 ? -0.215 -24.940 41.024 1.00 92.00 344 LEU A N 1
ATOM 2664 C CA . LEU A 1 344 ? 0.208 -23.659 40.460 1.00 92.00 344 LEU A CA 1
ATOM 2665 C C . LEU A 1 344 ? -0.989 -22.821 40.006 1.00 92.00 344 LEU A C 1
ATOM 2667 O O . LEU A 1 344 ? -1.104 -21.659 40.392 1.00 92.00 344 LEU A O 1
ATOM 2671 N N . VAL A 1 345 ? -1.925 -23.428 39.273 1.00 90.69 345 VAL A N 1
ATOM 2672 C CA . VAL A 1 345 ? -3.177 -22.776 38.865 1.00 90.69 345 VAL A CA 1
ATOM 2673 C C . VAL A 1 345 ? -4.017 -22.369 40.076 1.00 90.69 345 VAL A C 1
ATOM 2675 O O . VAL A 1 345 ? -4.493 -21.236 40.129 1.00 90.69 345 VAL A O 1
ATOM 2678 N N . ASP A 1 346 ? -4.196 -23.258 41.056 1.00 90.50 346 ASP A N 1
ATOM 2679 C CA . ASP A 1 346 ? -5.004 -22.967 42.244 1.00 90.50 346 ASP A CA 1
ATOM 2680 C C . ASP A 1 346 ? -4.392 -21.824 43.077 1.00 90.50 346 ASP A C 1
ATOM 2682 O O . ASP A 1 346 ? -5.119 -20.921 43.495 1.00 90.50 346 ASP A O 1
ATOM 2686 N N . VAL A 1 347 ? -3.070 -21.813 43.289 1.00 90.06 347 VAL A N 1
ATOM 2687 C CA . VAL A 1 347 ? -2.360 -20.746 44.020 1.00 90.06 347 VAL A CA 1
ATOM 2688 C C . VAL A 1 347 ? -2.469 -19.419 43.272 1.00 90.06 347 VAL A C 1
ATOM 2690 O O . VAL A 1 347 ? -2.883 -18.422 43.855 1.00 90.06 347 VAL A O 1
ATOM 2693 N N . VAL A 1 348 ? -2.184 -19.395 41.971 1.00 87.00 348 VAL A N 1
ATOM 2694 C CA . VAL A 1 348 ? -2.214 -18.159 41.174 1.00 87.00 348 VAL A CA 1
ATOM 2695 C C . VAL A 1 348 ? -3.627 -17.570 41.057 1.00 87.00 348 VAL A C 1
ATOM 2697 O O . VAL A 1 348 ? -3.794 -16.350 41.060 1.00 87.00 348 VAL A O 1
ATOM 2700 N N . ARG A 1 349 ? -4.664 -18.414 41.003 1.00 84.62 349 ARG A N 1
ATOM 2701 C CA . ARG A 1 349 ? -6.063 -17.956 40.952 1.00 84.62 349 ARG A CA 1
ATOM 2702 C C . ARG A 1 349 ? -6.617 -17.502 42.302 1.00 84.62 349 ARG A C 1
ATOM 2704 O O . ARG A 1 349 ? -7.581 -16.739 42.309 1.00 84.62 349 ARG A O 1
ATOM 2711 N N . SER A 1 350 ? -6.065 -17.998 43.410 1.00 79.19 350 SER A N 1
ATOM 2712 C CA . SER A 1 350 ? -6.504 -17.657 44.774 1.00 79.19 350 SER A CA 1
ATOM 2713 C C . SER A 1 350 ? -5.678 -16.549 45.425 1.00 79.19 350 SER A C 1
ATOM 2715 O O . SER A 1 350 ? -6.109 -15.974 46.424 1.00 79.19 350 SER A O 1
ATOM 2717 N N . SER A 1 351 ? -4.513 -16.234 44.865 1.00 66.19 351 SER A N 1
ATOM 2718 C CA . SER A 1 351 ? -3.586 -15.269 45.431 1.00 66.19 351 SER A CA 1
ATOM 2719 C C . SER A 1 351 ? -3.803 -13.863 44.855 1.00 66.19 351 SER A C 1
ATOM 2721 O O . SER A 1 351 ? -3.780 -13.715 43.637 1.00 66.19 351 SER A O 1
ATOM 2723 N N . PRO A 1 352 ? -3.922 -12.809 45.689 1.00 61.53 352 PRO A N 1
ATOM 2724 C CA . PRO A 1 352 ? -3.888 -11.410 45.244 1.00 61.53 352 PRO A CA 1
ATOM 2725 C C . PRO A 1 352 ? -2.491 -10.949 44.782 1.00 61.53 352 PRO A C 1
ATOM 2727 O O . PRO A 1 352 ? -2.275 -9.773 44.488 1.00 61.53 352 PRO A O 1
ATOM 2730 N N . VAL A 1 353 ? -1.512 -11.856 44.762 1.00 54.72 353 VAL A N 1
ATOM 2731 C CA . VAL A 1 353 ? -0.122 -11.587 44.397 1.00 54.72 353 VAL A CA 1
ATOM 2732 C C . VAL A 1 353 ? -0.022 -11.426 42.876 1.00 54.72 353 VAL A C 1
ATOM 2734 O O . VAL A 1 353 ? 0.162 -12.396 42.144 1.00 54.72 353 VAL A O 1
ATOM 2737 N N . GLY A 1 354 ? -0.162 -10.181 42.409 1.00 50.66 354 GLY A N 1
ATOM 2738 C CA . GLY A 1 354 ? 0.163 -9.755 41.040 1.00 50.66 354 GLY A CA 1
ATOM 2739 C C . GLY A 1 354 ? -0.967 -9.077 40.253 1.00 50.66 354 GLY A C 1
ATOM 2740 O O . GLY A 1 354 ? -0.709 -8.531 39.186 1.00 50.66 354 GLY A O 1
ATOM 2741 N N . GLY A 1 355 ? -2.201 -9.042 40.762 1.00 48.59 355 GLY A N 1
ATOM 2742 C CA . GLY A 1 355 ? -3.271 -8.258 40.136 1.00 48.59 355 GLY A CA 1
ATOM 2743 C C . GLY A 1 355 ? -3.143 -6.755 40.444 1.00 48.59 355 GLY A C 1
ATOM 2744 O O . GLY A 1 355 ? -2.743 -6.402 41.558 1.00 48.59 355 GLY A O 1
ATOM 2745 N N . PRO A 1 356 ? -3.498 -5.837 39.521 1.00 45.12 356 PRO A N 1
ATOM 2746 C CA . PRO A 1 356 ? -3.713 -4.443 39.895 1.00 45.12 356 PRO A CA 1
ATOM 2747 C C . PRO A 1 356 ? -4.751 -4.375 41.027 1.00 45.12 356 PRO A C 1
ATOM 2749 O O . PRO A 1 356 ? -5.752 -5.088 40.997 1.00 45.12 356 PRO A O 1
ATOM 2752 N N . GLN A 1 357 ? -4.521 -3.519 42.029 1.00 45.41 357 GLN A N 1
ATOM 2753 C CA . GLN A 1 357 ? -5.522 -3.159 43.041 1.00 45.41 357 GLN A CA 1
ATOM 2754 C C . GLN A 1 357 ? -6.671 -2.418 42.341 1.00 45.41 357 GLN A C 1
ATOM 2756 O O . GLN A 1 357 ? -6.722 -1.190 42.321 1.00 45.41 357 GLN A O 1
ATOM 2761 N N . VAL A 1 358 ? -7.566 -3.158 41.691 1.00 44.81 358 VAL A N 1
ATOM 2762 C CA . VAL A 1 358 ? -8.751 -2.591 41.057 1.00 44.81 358 VAL A CA 1
ATOM 2763 C C . VAL A 1 358 ? -9.817 -2.472 42.134 1.00 44.81 358 VAL A C 1
ATOM 2765 O O . VAL A 1 358 ? -10.467 -3.440 42.514 1.00 44.81 358 VAL A O 1
ATOM 2768 N N . SER A 1 359 ? -9.984 -1.259 42.655 1.00 44.47 359 SER A N 1
ATOM 2769 C CA . SER A 1 359 ? -11.131 -0.897 43.478 1.00 44.47 359 SER A CA 1
ATOM 2770 C C . SER A 1 359 ? -12.371 -0.774 42.587 1.00 44.47 359 SER A C 1
ATOM 2772 O O . SER A 1 359 ? -12.682 0.320 42.111 1.00 44.47 359 SER A O 1
ATOM 2774 N N . THR A 1 360 ? -13.092 -1.865 42.333 1.00 41.44 360 THR A N 1
ATOM 2775 C CA . THR A 1 360 ? -14.416 -1.771 41.700 1.00 41.44 360 THR A CA 1
ATOM 2776 C C . THR A 1 360 ? -15.393 -2.753 42.314 1.00 41.44 360 THR A C 1
ATOM 2778 O O . THR A 1 360 ? -15.182 -3.952 42.273 1.00 41.44 360 THR A O 1
ATOM 2781 N N . SER A 1 361 ? -16.497 -2.216 42.820 1.00 45.16 361 SER A N 1
ATOM 2782 C CA . SER A 1 361 ? -17.671 -2.910 43.343 1.00 45.16 361 SER A CA 1
ATOM 2783 C C . SER A 1 361 ? -18.305 -3.885 42.329 1.00 45.16 361 SER A C 1
ATOM 2785 O O . SER A 1 361 ? -19.252 -3.519 41.627 1.00 45.16 361 SER A O 1
ATOM 2787 N N . GLY A 1 362 ? -17.802 -5.121 42.268 1.00 49.00 362 GLY A N 1
ATOM 2788 C CA . GLY A 1 362 ? -18.338 -6.268 41.518 1.00 49.00 362 GLY A CA 1
ATOM 2789 C C . GLY A 1 362 ? -17.909 -7.592 42.179 1.00 49.00 362 GLY A C 1
ATOM 2790 O O . GLY A 1 362 ? -17.255 -7.543 43.212 1.00 49.00 362 GLY A O 1
ATOM 2791 N N . PRO A 1 363 ? -18.292 -8.787 41.681 1.00 47.75 363 PRO A N 1
ATOM 2792 C CA . PRO A 1 363 ? -17.819 -10.047 42.261 1.00 47.75 363 PRO A CA 1
ATOM 2793 C C . PRO A 1 363 ? -16.308 -10.181 42.005 1.00 47.75 363 PRO A C 1
ATOM 2795 O O . PRO A 1 363 ? -15.882 -10.562 40.917 1.00 47.75 363 PRO A O 1
ATOM 2798 N N . ASP A 1 364 ? -15.524 -9.786 43.007 1.00 54.91 364 ASP A N 1
ATOM 2799 C CA . ASP A 1 364 ? -14.090 -9.504 42.930 1.00 54.91 364 ASP A CA 1
ATOM 2800 C C . ASP A 1 364 ? -13.253 -10.749 42.590 1.00 54.91 364 ASP A C 1
ATOM 2802 O O . ASP A 1 364 ? -13.101 -11.669 43.398 1.00 54.91 364 ASP A O 1
ATOM 2806 N N . TRP A 1 365 ? -12.666 -10.773 41.392 1.00 59.38 365 TRP A N 1
ATOM 2807 C CA . TRP A 1 365 ? -11.596 -11.707 41.039 1.00 59.38 365 TRP A CA 1
ATOM 2808 C C . TRP A 1 365 ? -10.238 -11.045 41.301 1.00 59.38 365 TRP A C 1
ATOM 2810 O O . TRP A 1 365 ? -9.955 -9.986 40.749 1.00 59.38 365 TRP A O 1
ATOM 2820 N N . ALA A 1 366 ? -9.407 -11.671 42.143 1.00 62.03 366 ALA A N 1
ATOM 2821 C CA . ALA A 1 366 ? -8.132 -11.112 42.610 1.00 62.03 366 ALA A CA 1
ATOM 2822 C C . ALA A 1 366 ? -6.871 -11.850 42.106 1.00 62.03 366 ALA A C 1
ATOM 2824 O O . ALA A 1 366 ? -5.767 -11.415 42.411 1.00 62.03 366 ALA A O 1
ATOM 2825 N N . GLY A 1 367 ? -7.012 -12.962 41.373 1.00 74.88 367 GLY A N 1
ATOM 2826 C CA . GLY A 1 367 ? -5.882 -13.785 40.908 1.00 74.88 367 GLY A CA 1
ATOM 2827 C C . GLY A 1 367 ? -5.374 -13.422 39.510 1.00 74.88 367 GLY A C 1
ATOM 2828 O O . GLY A 1 367 ? -6.027 -12.668 38.790 1.00 74.88 367 GLY A O 1
ATOM 2829 N N . LEU A 1 368 ? -4.241 -13.996 39.085 1.00 82.56 368 LEU A N 1
ATOM 2830 C CA . LEU A 1 368 ? -3.749 -13.789 37.714 1.00 82.56 368 LEU A CA 1
ATOM 2831 C C . LEU A 1 368 ? -4.556 -14.618 36.693 1.00 82.56 368 LEU A C 1
ATOM 2833 O O . LEU A 1 368 ? -4.969 -15.747 36.995 1.00 82.56 368 LEU A O 1
ATOM 2837 N N . PRO A 1 369 ? -4.735 -14.112 35.458 1.00 85.75 369 PRO A N 1
ATOM 2838 C CA . PRO A 1 369 ? -5.158 -14.914 34.317 1.00 85.75 369 PRO A CA 1
ATOM 2839 C C . PRO A 1 369 ? -4.274 -16.153 34.132 1.00 85.75 369 PRO A C 1
ATOM 2841 O O . PRO A 1 369 ? -3.057 -16.090 34.296 1.00 85.75 369 PRO A O 1
ATOM 2844 N N . VAL A 1 370 ? -4.890 -17.273 33.749 1.00 84.75 370 VAL A N 1
ATOM 2845 C CA . VAL A 1 370 ? -4.197 -18.530 33.436 1.00 84.75 370 VAL A CA 1
ATOM 2846 C C . VAL A 1 370 ? -4.436 -18.868 31.970 1.00 84.75 370 VAL A C 1
ATOM 2848 O O . VAL A 1 370 ? -5.584 -19.001 31.545 1.00 84.75 370 VAL A O 1
ATOM 2851 N N . ILE A 1 371 ? -3.352 -19.017 31.217 1.00 82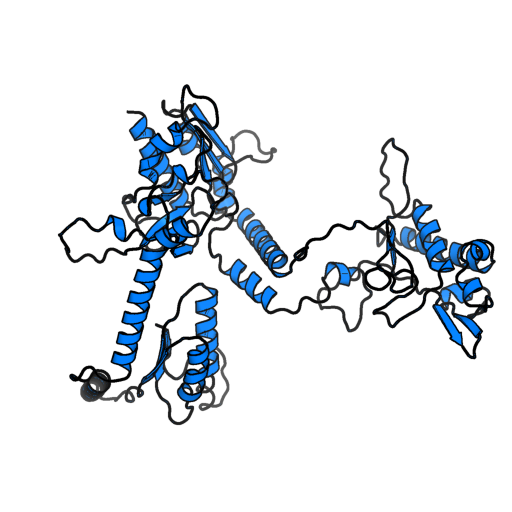.19 371 ILE A N 1
ATOM 2852 C CA . ILE A 1 371 ? -3.337 -19.331 29.793 1.00 82.19 371 ILE A CA 1
ATOM 2853 C C . ILE A 1 371 ? -2.776 -20.742 29.632 1.00 82.19 371 ILE A C 1
ATOM 2855 O O . ILE A 1 371 ? -1.641 -21.025 30.013 1.00 82.19 371 ILE A O 1
ATOM 2859 N N . PHE A 1 372 ? -3.589 -21.630 29.068 1.00 84.12 372 PHE A N 1
ATOM 2860 C CA . PHE A 1 372 ? -3.160 -22.963 28.660 1.00 84.12 372 PHE A CA 1
ATOM 2861 C C . PHE A 1 372 ? -2.785 -22.935 27.183 1.00 84.12 372 PHE A C 1
ATOM 2863 O O . PHE A 1 372 ? -3.667 -22.826 26.322 1.00 84.12 372 PHE A O 1
ATOM 2870 N N . ASP A 1 373 ? -1.489 -23.040 26.902 1.00 78.25 373 ASP A N 1
ATOM 2871 C CA . ASP A 1 373 ? -0.989 -23.261 25.552 1.00 78.25 373 ASP A CA 1
ATOM 2872 C C . ASP A 1 373 ? -1.239 -24.720 25.161 1.00 78.25 373 ASP A C 1
ATOM 2874 O O . ASP A 1 373 ? -0.515 -25.645 25.523 1.00 78.25 373 ASP A O 1
ATOM 2878 N N . GLU A 1 374 ? -2.333 -24.930 24.438 1.00 76.50 374 GLU A N 1
ATOM 2879 C CA . GLU A 1 374 ? -2.706 -26.239 23.917 1.00 76.50 374 GLU A CA 1
ATOM 2880 C C . GLU A 1 374 ? -2.451 -26.369 22.414 1.00 76.50 374 GLU A C 1
ATOM 2882 O O . GLU A 1 374 ? -3.050 -27.241 21.777 1.00 76.50 374 GLU A O 1
ATOM 2887 N N . VAL A 1 375 ? -1.577 -25.538 21.829 1.00 72.94 375 VAL A N 1
ATOM 2888 C CA . VAL A 1 375 ? -1.194 -25.681 20.413 1.00 72.94 375 VAL A CA 1
ATOM 2889 C C . VAL A 1 375 ? -0.667 -27.094 20.154 1.00 72.94 375 VAL A C 1
ATOM 2891 O O . VAL A 1 375 ? -1.039 -27.724 19.162 1.00 72.94 375 VAL A O 1
ATOM 2894 N N . PHE A 1 376 ? 0.132 -27.632 21.082 1.00 72.62 376 PHE A N 1
ATOM 2895 C CA . PHE A 1 376 ? 0.625 -29.003 20.999 1.00 72.62 376 PHE A CA 1
ATOM 2896 C C . PHE A 1 376 ? -0.397 -30.039 21.494 1.00 72.62 376 PHE A C 1
ATOM 2898 O O . PHE A 1 376 ? -0.720 -30.978 20.762 1.00 72.62 376 PHE A O 1
ATOM 2905 N N . VAL A 1 377 ? -0.903 -29.891 22.726 1.00 74.44 377 VAL A N 1
ATOM 2906 C CA . VAL A 1 377 ? -1.658 -30.947 23.438 1.00 74.44 377 VAL A CA 1
ATOM 2907 C C . VAL A 1 377 ? -3.168 -30.976 23.169 1.00 74.44 377 VAL A C 1
ATOM 2909 O O . VAL A 1 377 ? -3.846 -31.930 23.568 1.00 74.44 377 VAL A O 1
ATOM 2912 N N . GLY A 1 378 ? -3.704 -29.964 22.486 1.00 69.44 378 GLY A N 1
ATOM 2913 C CA . GLY A 1 378 ? -5.125 -29.847 22.172 1.00 69.44 378 GLY A CA 1
ATOM 2914 C C . GLY A 1 378 ? -5.638 -30.902 21.181 1.00 69.44 378 GLY A C 1
ATOM 2915 O O . GLY A 1 378 ? -4.899 -31.731 20.653 1.00 69.44 378 GLY A O 1
ATOM 2916 N N . LEU A 1 379 ? -6.951 -30.865 20.918 1.00 67.19 379 LEU A N 1
ATOM 2917 C CA . LEU A 1 379 ? -7.630 -31.650 19.871 1.00 67.19 379 LEU A CA 1
ATOM 2918 C C . LEU A 1 379 ? -7.253 -33.145 19.855 1.00 67.19 379 LEU A C 1
ATOM 2920 O O . LEU A 1 379 ? -6.803 -33.675 18.842 1.00 67.19 379 LEU A O 1
ATOM 2924 N N . TYR A 1 380 ? -7.476 -33.842 20.972 1.00 66.00 380 TYR A N 1
ATOM 2925 C CA . TYR A 1 380 ? -7.189 -35.273 21.131 1.00 66.00 380 TYR A CA 1
ATOM 2926 C C . TYR A 1 380 ? -5.712 -35.683 21.044 1.00 66.00 380 TYR A C 1
ATOM 2928 O O . TYR A 1 380 ? -5.450 -36.884 21.133 1.00 66.00 380 TYR A O 1
ATOM 2936 N N . ARG A 1 381 ? -4.737 -34.763 20.948 1.00 68.81 381 ARG A N 1
ATOM 2937 C CA . ARG A 1 381 ? -3.309 -35.141 20.992 1.00 68.81 381 ARG A CA 1
ATOM 2938 C C . ARG A 1 381 ? -2.989 -35.992 22.224 1.00 68.81 381 ARG A C 1
ATOM 2940 O O . ARG A 1 381 ? -2.278 -36.984 22.096 1.00 68.81 381 ARG A O 1
ATOM 2947 N N . LEU A 1 382 ? -3.559 -35.638 23.377 1.00 75.81 382 LEU A N 1
ATOM 2948 C CA . LEU A 1 382 ? -3.510 -36.425 24.617 1.00 75.81 382 LEU A CA 1
ATOM 2949 C C . LEU A 1 382 ? -4.851 -37.116 24.940 1.00 75.81 382 LEU A C 1
ATOM 2951 O O . LEU A 1 382 ? -5.168 -37.363 26.098 1.00 75.81 382 LEU A O 1
ATOM 2955 N N . ALA A 1 383 ? -5.649 -37.421 23.913 1.00 57.00 383 ALA A N 1
ATOM 2956 C CA . ALA A 1 383 ? -6.937 -38.119 23.992 1.00 57.00 383 ALA A CA 1
ATOM 2957 C C . ALA A 1 383 ? -8.081 -37.395 24.750 1.00 57.00 383 ALA A C 1
ATOM 2959 O O . ALA A 1 383 ? -9.050 -38.041 25.147 1.00 57.00 383 ALA A O 1
ATOM 2960 N N . ILE A 1 384 ? -8.034 -36.059 24.888 1.00 61.78 384 ILE A N 1
ATOM 2961 C CA . ILE A 1 384 ? -9.091 -35.238 25.522 1.00 61.78 384 ILE A CA 1
ATOM 2962 C C . ILE A 1 384 ? -9.673 -34.212 24.521 1.00 61.78 384 ILE A C 1
ATOM 2964 O O . ILE A 1 384 ? -8.956 -33.669 23.677 1.00 61.78 384 ILE A O 1
ATOM 2968 N N . LYS A 1 385 ? -10.993 -33.965 24.589 1.00 51.81 385 LYS A N 1
ATOM 2969 C CA . LYS A 1 385 ? -11.761 -33.049 23.716 1.00 51.81 385 LYS A CA 1
ATOM 2970 C C . LYS A 1 385 ? -11.903 -31.661 24.363 1.00 51.81 385 LYS A C 1
ATOM 2972 O O . LYS A 1 385 ? -12.218 -31.588 25.545 1.00 51.81 385 LYS A O 1
ATOM 2977 N N . LYS A 1 386 ? -11.759 -30.575 23.589 1.00 56.75 386 LYS A N 1
ATOM 2978 C CA . LYS A 1 386 ? -11.862 -29.188 24.085 1.00 56.75 386 LYS A CA 1
ATOM 2979 C C . LYS A 1 386 ? -13.182 -28.522 23.676 1.00 56.75 386 LYS A C 1
ATOM 2981 O O . LYS A 1 386 ? -13.451 -28.392 22.484 1.00 56.75 386 LYS A O 1
ATOM 2986 N N . ALA A 1 387 ? -13.984 -28.108 24.658 1.00 56.19 387 ALA A N 1
ATOM 2987 C CA . ALA A 1 387 ? -15.187 -27.287 24.466 1.00 56.19 387 ALA A CA 1
ATOM 2988 C C . ALA A 1 387 ? -15.003 -25.822 24.927 1.00 56.19 387 ALA A C 1
ATOM 2990 O O . ALA A 1 387 ? -15.775 -24.970 24.506 1.00 56.19 387 ALA A O 1
ATOM 2991 N N . ASP A 1 388 ? -13.956 -25.520 25.711 1.00 52.25 388 ASP A N 1
ATOM 2992 C CA . ASP A 1 388 ? -13.824 -24.253 26.457 1.00 52.25 388 ASP A CA 1
ATOM 2993 C C . ASP A 1 388 ? -12.754 -23.274 25.911 1.00 52.25 388 ASP A C 1
ATOM 2995 O O . ASP A 1 388 ? -12.352 -22.341 26.601 1.00 52.25 388 ASP A O 1
ATOM 2999 N N . ALA A 1 389 ? -12.254 -23.460 24.682 1.00 58.47 389 ALA A N 1
ATOM 3000 C CA . ALA A 1 389 ? -11.404 -22.451 24.029 1.00 58.47 389 ALA A CA 1
ATOM 3001 C C . ALA A 1 389 ? -12.239 -21.338 23.378 1.00 58.47 389 ALA A C 1
ATOM 3003 O O . ALA A 1 389 ? -13.362 -21.576 22.933 1.00 58.47 389 ALA A O 1
ATOM 3004 N N . LEU A 1 390 ? -11.646 -20.150 23.206 1.00 55.34 390 LEU A N 1
ATOM 3005 C CA . LEU A 1 390 ? -12.123 -19.192 22.209 1.00 55.34 390 LEU A CA 1
ATOM 3006 C C . LEU A 1 390 ? -11.846 -19.785 20.820 1.00 55.34 390 LEU A C 1
ATOM 3008 O O . LEU A 1 390 ? -10.780 -19.593 20.243 1.00 55.34 390 LEU A O 1
ATOM 3012 N N . LEU A 1 391 ? -12.803 -20.557 20.305 1.00 60.81 391 LEU A N 1
ATOM 3013 C CA . LEU A 1 391 ? -12.756 -21.185 18.982 1.00 60.81 391 LEU A CA 1
ATOM 3014 C C . LEU A 1 391 ? -13.059 -20.151 17.887 1.00 60.81 391 LEU A C 1
ATOM 3016 O O . LEU A 1 391 ? -13.990 -20.305 17.098 1.00 60.81 391 LEU A O 1
ATOM 3020 N N . HIS A 1 392 ? -12.291 -19.065 17.881 1.00 62.22 392 HIS A N 1
ATOM 3021 C CA . HIS A 1 392 ? -12.391 -17.995 16.906 1.00 62.22 392 HIS A CA 1
ATOM 3022 C C . HIS A 1 392 ? -11.018 -17.744 16.292 1.00 62.22 392 HIS A C 1
ATOM 3024 O O . HIS A 1 392 ? -10.046 -17.478 16.993 1.00 62.22 392 HIS A O 1
ATOM 3030 N N . GLY A 1 393 ? -10.946 -17.823 14.972 1.00 67.88 393 GLY A N 1
ATOM 3031 C CA . GLY A 1 393 ? -9.735 -17.571 14.214 1.00 67.88 393 GLY A CA 1
ATOM 3032 C C . GLY A 1 393 ? -10.076 -17.403 12.744 1.00 67.88 393 GLY A C 1
ATOM 3033 O O . GLY A 1 393 ? -11.067 -17.951 12.259 1.00 67.88 393 GLY A O 1
ATOM 3034 N N . HIS A 1 394 ? -9.250 -16.640 12.043 1.00 73.81 394 HIS A N 1
ATOM 3035 C CA . HIS A 1 394 ? -9.291 -16.520 10.594 1.00 73.81 394 HIS A CA 1
ATOM 3036 C C . HIS A 1 394 ? -7.988 -17.087 10.040 1.00 73.81 394 HIS A C 1
ATOM 3038 O O . HIS A 1 394 ? -6.948 -17.011 10.692 1.00 73.81 394 HIS A O 1
ATOM 3044 N N . SER A 1 395 ? -8.013 -17.608 8.814 1.00 71.62 395 SER A N 1
ATOM 3045 C CA . SER A 1 395 ? -6.807 -18.143 8.164 1.00 71.62 395 SER A CA 1
ATOM 3046 C C . SER A 1 395 ? -5.670 -17.116 8.048 1.00 71.62 395 SER A C 1
ATOM 3048 O O . SER A 1 395 ? -4.517 -17.511 7.948 1.00 71.62 395 SER A O 1
ATOM 3050 N N . TYR A 1 396 ? -5.991 -15.817 8.094 1.00 74.50 396 TYR A N 1
ATOM 3051 C CA . TYR A 1 396 ? -5.048 -14.696 8.005 1.00 74.50 396 TYR A CA 1
ATOM 3052 C C . TYR A 1 396 ? -4.940 -13.874 9.300 1.00 74.50 396 TYR A C 1
ATOM 3054 O O . TYR A 1 396 ? -4.512 -12.719 9.266 1.00 74.50 396 TYR A O 1
ATOM 3062 N N . THR A 1 397 ? -5.349 -14.423 10.449 1.00 71.50 397 THR A N 1
ATOM 3063 C CA . THR A 1 397 ? -5.133 -13.750 11.739 1.00 71.50 397 THR A CA 1
ATOM 3064 C C . THR A 1 397 ? -3.643 -13.438 11.915 1.00 71.50 397 THR A C 1
ATOM 3066 O O . THR A 1 397 ? -2.815 -14.338 11.821 1.00 71.50 397 THR A O 1
ATOM 3069 N N . ALA A 1 398 ? -3.321 -12.162 12.166 1.00 72.88 398 ALA A N 1
ATOM 3070 C CA . ALA A 1 398 ? -1.954 -11.659 12.337 1.00 72.88 398 ALA A CA 1
ATOM 3071 C C . ALA A 1 398 ? -0.995 -12.020 11.182 1.00 72.88 398 ALA A C 1
ATOM 3073 O O . ALA A 1 398 ? 0.168 -12.345 11.418 1.00 72.88 398 ALA A O 1
ATOM 3074 N N . TYR A 1 399 ? -1.473 -11.979 9.929 1.00 76.38 399 TYR A N 1
ATOM 3075 C CA . TYR A 1 399 ? -0.621 -12.296 8.783 1.00 76.38 399 TYR A CA 1
ATOM 3076 C C . TYR A 1 399 ? 0.603 -11.342 8.716 1.00 76.38 399 TYR A C 1
ATOM 3078 O O . TYR A 1 399 ? 0.421 -10.121 8.691 1.00 76.38 399 TYR A O 1
ATOM 3086 N N . PRO A 1 400 ? 1.846 -11.864 8.675 1.00 75.06 400 PRO A N 1
ATOM 3087 C CA . PRO A 1 400 ? 3.066 -11.079 8.911 1.00 75.06 400 PRO A CA 1
ATOM 3088 C C . PRO A 1 400 ? 3.264 -9.863 8.002 1.00 75.06 400 PRO A C 1
ATOM 3090 O O . PRO A 1 400 ? 3.663 -8.803 8.474 1.00 75.06 400 PRO A O 1
ATOM 3093 N N . VAL A 1 401 ? 2.929 -9.985 6.714 1.00 82.00 401 VAL A N 1
ATOM 3094 C CA . VAL A 1 401 ? 3.047 -8.881 5.746 1.00 82.00 401 VAL A CA 1
ATOM 3095 C C . VAL A 1 401 ? 2.185 -7.685 6.159 1.00 82.00 401 VAL A C 1
ATOM 3097 O O . VAL A 1 401 ? 2.632 -6.546 6.077 1.00 82.00 401 VAL A O 1
ATOM 3100 N N . GLY A 1 402 ? 0.965 -7.929 6.642 1.00 80.50 402 GLY A N 1
ATOM 3101 C CA . GLY A 1 402 ? 0.062 -6.869 7.089 1.00 80.50 402 GLY A CA 1
ATOM 3102 C C . GLY A 1 402 ? 0.548 -6.192 8.358 1.00 80.50 402 GLY A C 1
ATOM 3103 O O . GLY A 1 402 ? 0.466 -4.972 8.465 1.00 80.50 402 GLY A O 1
ATOM 3104 N N . CYS A 1 403 ? 1.082 -6.979 9.295 1.00 80.19 403 CYS A N 1
ATOM 3105 C CA . CYS A 1 403 ? 1.673 -6.467 10.528 1.00 80.19 403 CYS A CA 1
ATOM 3106 C C . CYS A 1 403 ? 2.886 -5.572 10.240 1.00 80.19 403 CYS A C 1
ATOM 3108 O O . CYS A 1 403 ? 2.970 -4.475 10.783 1.00 80.19 403 CYS A O 1
ATOM 3110 N N . GLU A 1 404 ? 3.785 -5.997 9.351 1.00 82.88 404 GLU A N 1
ATOM 3111 C CA . GLU A 1 404 ? 4.978 -5.218 9.000 1.00 82.88 404 GLU A CA 1
ATOM 3112 C C . GLU A 1 404 ? 4.614 -3.898 8.303 1.00 82.88 404 GLU A C 1
ATOM 3114 O O . GLU A 1 404 ? 5.124 -2.838 8.663 1.00 82.88 404 GLU A O 1
ATOM 3119 N N . VAL A 1 405 ? 3.671 -3.930 7.354 1.00 86.94 405 VAL A N 1
ATOM 3120 C CA . VAL A 1 405 ? 3.174 -2.707 6.699 1.00 86.94 405 VAL A CA 1
ATOM 3121 C C . VAL A 1 405 ? 2.511 -1.768 7.710 1.00 86.94 405 VAL A C 1
ATOM 3123 O O . VAL A 1 405 ? 2.680 -0.551 7.614 1.00 86.94 405 VAL A O 1
ATOM 3126 N N . ALA A 1 406 ? 1.773 -2.304 8.686 1.00 81.50 406 ALA A N 1
ATOM 3127 C CA . ALA A 1 406 ? 1.164 -1.503 9.743 1.00 81.50 406 ALA A CA 1
ATOM 3128 C C . ALA A 1 406 ? 2.219 -0.847 10.650 1.00 81.50 406 ALA A C 1
ATOM 3130 O O . ALA A 1 406 ? 2.095 0.342 10.938 1.00 81.50 406 ALA A O 1
ATOM 3131 N N . ASN A 1 407 ? 3.271 -1.573 11.041 1.00 83.94 407 ASN A N 1
ATOM 3132 C CA . ASN A 1 407 ? 4.373 -1.030 11.842 1.00 83.94 407 ASN A CA 1
ATOM 3133 C C . ASN A 1 407 ? 5.092 0.113 11.112 1.00 83.94 407 ASN A C 1
ATOM 3135 O O . ASN A 1 407 ? 5.200 1.210 11.656 1.00 83.94 407 ASN A O 1
ATOM 3139 N N . GLU A 1 408 ? 5.489 -0.098 9.852 1.00 90.69 408 GLU A N 1
ATOM 3140 C CA . GLU A 1 408 ? 6.124 0.955 9.044 1.00 90.69 408 GLU A CA 1
ATOM 3141 C C . GLU A 1 408 ? 5.182 2.160 8.863 1.00 90.69 408 GLU A C 1
ATOM 3143 O O . GLU A 1 408 ? 5.612 3.311 8.922 1.00 90.69 408 GLU A O 1
ATOM 3148 N N . THR A 1 409 ? 3.874 1.924 8.698 1.00 88.50 409 THR A N 1
ATOM 3149 C CA . THR A 1 409 ? 2.876 3.005 8.630 1.00 88.50 409 THR A CA 1
ATOM 3150 C C . THR A 1 409 ? 2.861 3.834 9.914 1.00 88.50 409 THR A C 1
ATOM 3152 O O . THR A 1 409 ? 2.859 5.063 9.834 1.00 88.50 409 THR A O 1
ATOM 3155 N N . LEU A 1 410 ? 2.868 3.192 11.087 1.00 86.44 410 LEU A N 1
ATOM 3156 C CA . LEU A 1 410 ? 2.893 3.888 12.376 1.00 86.44 410 LEU A CA 1
ATOM 3157 C C . LEU A 1 410 ? 4.166 4.725 12.533 1.00 86.44 410 LEU A C 1
ATOM 3159 O O . LEU A 1 410 ? 4.067 5.901 12.878 1.00 86.44 410 LEU A O 1
ATOM 3163 N N . GLU A 1 411 ? 5.333 4.181 12.181 1.00 88.25 411 GLU A N 1
ATOM 3164 C CA . GLU A 1 411 ? 6.589 4.937 12.215 1.00 88.25 411 GLU A CA 1
ATOM 3165 C C . GLU A 1 411 ? 6.570 6.167 11.295 1.00 88.25 411 GLU A C 1
ATOM 3167 O O . GLU A 1 411 ? 7.074 7.236 11.653 1.00 88.25 411 GLU A O 1
ATOM 3172 N N . LEU A 1 412 ? 6.014 6.033 10.087 1.00 91.81 412 LEU A N 1
ATOM 3173 C CA . LEU A 1 412 ? 5.879 7.150 9.149 1.00 91.81 412 LEU A CA 1
ATOM 3174 C C . LEU A 1 412 ? 4.941 8.227 9.702 1.00 91.81 412 LEU A C 1
ATOM 3176 O O . LEU A 1 412 ? 5.253 9.416 9.605 1.00 91.81 412 LEU A O 1
ATOM 3180 N N . VAL A 1 413 ? 3.822 7.830 10.313 1.00 88.56 413 VAL A N 1
ATOM 3181 C CA . VAL A 1 413 ? 2.881 8.759 10.954 1.00 88.56 413 VAL A CA 1
ATOM 3182 C C . VAL A 1 413 ? 3.538 9.477 12.132 1.00 88.56 413 VAL A C 1
ATOM 3184 O O . VAL A 1 413 ? 3.437 10.701 12.218 1.00 88.56 413 VAL A O 1
ATOM 3187 N N . GLU A 1 414 ? 4.267 8.773 12.999 1.00 87.06 414 GLU A N 1
ATOM 3188 C CA . GLU A 1 414 ? 5.006 9.393 14.107 1.00 87.06 414 GLU A CA 1
ATOM 3189 C C . GLU A 1 414 ? 5.990 10.452 13.598 1.00 87.06 414 GLU A C 1
ATOM 3191 O O . GLU A 1 414 ? 5.959 11.597 14.060 1.00 87.06 414 GLU A O 1
ATOM 3196 N N . LYS A 1 415 ? 6.785 10.124 12.571 1.00 91.31 415 LYS A N 1
ATOM 3197 C CA . LYS A 1 415 ? 7.706 11.076 11.928 1.00 91.31 415 LYS A CA 1
ATOM 3198 C C . LYS A 1 415 ? 6.956 12.306 11.402 1.00 91.31 415 LYS A C 1
ATOM 3200 O O . LYS A 1 415 ? 7.353 13.431 11.712 1.00 91.31 415 LYS A O 1
ATOM 3205 N N . LEU A 1 416 ? 5.844 12.115 10.685 1.00 89.25 416 LEU A N 1
ATOM 3206 C CA . LEU A 1 416 ? 5.022 13.208 10.148 1.00 89.25 416 LEU A CA 1
ATOM 3207 C C . LEU A 1 416 ? 4.475 14.129 11.241 1.00 89.25 416 LEU A C 1
ATOM 3209 O O . LEU A 1 416 ? 4.551 15.347 11.102 1.00 89.25 416 LEU A O 1
ATOM 3213 N N . THR A 1 417 ? 3.987 13.579 12.355 1.00 85.00 417 THR A N 1
ATOM 3214 C CA . THR A 1 417 ? 3.398 14.391 13.438 1.00 85.00 417 THR A CA 1
ATOM 3215 C C . THR A 1 417 ? 4.394 15.337 14.114 1.00 85.00 417 THR A C 1
ATOM 3217 O O . THR A 1 417 ? 3.994 16.298 14.775 1.00 85.00 417 THR A O 1
ATOM 3220 N N . THR A 1 418 ? 5.695 15.095 13.934 1.00 88.19 418 THR A N 1
ATOM 3221 C CA . THR A 1 418 ? 6.772 15.945 14.457 1.00 88.19 418 THR A CA 1
ATOM 3222 C C . THR A 1 418 ? 7.312 16.955 13.441 1.00 88.19 418 THR A C 1
ATOM 3224 O O . THR A 1 418 ? 8.122 17.808 13.826 1.00 88.19 418 THR A O 1
ATOM 3227 N N . SER A 1 419 ? 6.861 16.897 12.181 1.00 89.81 419 SER A N 1
ATOM 3228 C CA . SER A 1 419 ? 7.347 17.759 11.099 1.00 89.81 419 SER A CA 1
ATOM 3229 C C . SER A 1 419 ? 6.914 19.218 11.275 1.00 89.81 419 SER A C 1
ATOM 3231 O O . SER A 1 419 ? 5.931 19.532 11.955 1.00 89.81 419 SER A O 1
ATOM 3233 N N . GLU A 1 420 ? 7.660 20.135 10.661 1.00 90.81 420 GLU A N 1
ATOM 3234 C CA . GLU A 1 420 ? 7.339 21.562 10.715 1.00 90.81 420 GLU A CA 1
ATOM 3235 C C . GLU A 1 420 ? 6.068 21.884 9.922 1.00 90.81 420 GLU A C 1
ATOM 3237 O O . GLU A 1 420 ? 5.249 22.669 10.388 1.00 90.81 420 GLU A O 1
ATOM 3242 N N . GLU A 1 421 ? 5.831 21.219 8.791 1.00 87.12 421 GLU A N 1
ATOM 3243 C CA . GLU A 1 421 ? 4.611 21.375 7.988 1.00 87.12 421 GLU A CA 1
ATOM 3244 C C . GLU A 1 421 ? 3.355 20.958 8.768 1.00 87.12 421 GLU A C 1
ATOM 3246 O O . GLU A 1 421 ? 2.303 21.607 8.681 1.00 87.12 421 GLU A O 1
ATOM 3251 N N . TRP A 1 422 ? 3.466 19.893 9.567 1.00 87.12 422 TRP A N 1
ATOM 3252 C CA . TRP A 1 422 ? 2.395 19.433 10.447 1.00 87.12 422 TRP A CA 1
ATOM 3253 C C . TRP A 1 422 ? 2.091 20.467 11.538 1.00 87.12 422 TRP A C 1
ATOM 3255 O O . TRP A 1 422 ? 0.936 20.866 11.725 1.00 87.12 422 TRP A O 1
ATOM 3265 N N . LYS A 1 423 ? 3.130 20.982 12.210 1.00 88.06 423 LYS A N 1
ATOM 3266 C CA . LYS A 1 423 ? 3.000 22.042 13.229 1.00 88.06 423 LYS A CA 1
ATOM 3267 C C . LYS A 1 423 ? 2.476 23.354 12.643 1.00 88.06 423 LYS A C 1
ATOM 3269 O O . LYS A 1 423 ? 1.675 24.035 13.289 1.00 88.06 423 LYS A O 1
ATOM 3274 N N . GLU A 1 424 ? 2.893 23.716 11.432 1.00 88.62 424 GLU A N 1
ATOM 3275 C CA . GLU A 1 424 ? 2.404 24.903 10.730 1.00 88.62 424 GLU A CA 1
ATOM 3276 C C . GLU A 1 424 ? 0.904 24.770 10.449 1.00 88.62 424 GLU A C 1
ATOM 3278 O O . GLU A 1 424 ? 0.132 25.685 10.746 1.00 88.62 424 GLU A O 1
ATOM 3283 N N . SER A 1 425 ? 0.467 23.610 9.958 1.00 86.81 425 SER A N 1
ATOM 3284 C CA . SER A 1 425 ? -0.950 23.332 9.701 1.00 86.81 425 SER A CA 1
ATOM 3285 C C . SER A 1 425 ? -1.789 23.397 10.981 1.00 86.81 425 SER A C 1
ATOM 3287 O O . SER A 1 425 ? -2.837 24.045 10.991 1.00 86.81 425 SER A O 1
ATOM 3289 N N . GLN A 1 426 ? -1.284 22.856 12.094 1.00 86.50 426 GLN A N 1
ATOM 3290 C CA . GLN A 1 426 ? -1.899 23.020 13.418 1.00 86.50 426 GLN A CA 1
ATOM 3291 C C . GLN A 1 426 ? -2.000 24.488 13.846 1.00 86.50 426 GLN A C 1
ATOM 3293 O O . GLN A 1 426 ? -3.014 24.914 14.400 1.00 86.50 426 GLN A O 1
ATOM 3298 N N . SER A 1 427 ? -0.951 25.277 13.602 1.00 87.50 427 SER A N 1
ATOM 3299 C CA . SER A 1 427 ? -0.884 26.673 14.046 1.00 87.50 427 SER A CA 1
ATOM 3300 C C . SER A 1 427 ? -1.956 27.565 13.412 1.00 87.50 427 SER A C 1
ATOM 3302 O O . SER A 1 427 ? -2.417 28.498 14.065 1.00 87.50 427 SER A O 1
ATOM 3304 N N . LYS A 1 428 ? -2.415 27.239 12.194 1.00 88.50 428 LYS A N 1
ATOM 3305 C CA . LYS A 1 428 ? -3.472 27.979 11.480 1.00 88.50 428 LYS A CA 1
ATOM 3306 C C . LYS A 1 428 ? -4.814 27.963 12.216 1.00 88.50 428 LYS A C 1
ATOM 3308 O O . LYS A 1 428 ? -5.594 28.896 12.059 1.00 88.50 428 LYS A O 1
ATOM 3313 N N . TRP A 1 429 ? -5.062 26.928 13.017 1.00 86.75 429 TRP A N 1
ATOM 3314 C CA . TRP A 1 429 ? -6.302 26.732 13.772 1.00 86.75 429 TRP A CA 1
ATOM 3315 C C . TRP A 1 429 ? -6.205 27.184 15.236 1.00 86.75 429 TRP A C 1
ATOM 3317 O O . TRP A 1 429 ? -7.192 27.109 15.968 1.00 86.75 429 TRP A O 1
ATOM 3327 N N . LYS A 1 430 ? -5.040 27.671 15.689 1.00 79.75 430 LYS A N 1
ATOM 3328 C CA . LYS A 1 430 ? -4.878 28.157 17.065 1.00 79.75 430 LYS A CA 1
ATOM 3329 C C . LYS A 1 430 ? -5.668 29.447 17.279 1.00 79.75 430 LYS A C 1
ATOM 3331 O O . LYS A 1 430 ? -5.437 30.453 16.611 1.00 79.75 430 LYS A O 1
ATOM 3336 N N . VAL A 1 431 ? -6.550 29.431 18.276 1.00 64.25 431 VAL A N 1
ATOM 3337 C CA . VAL A 1 431 ? -7.173 30.641 18.822 1.00 64.25 431 VAL A CA 1
ATOM 3338 C C . VAL A 1 431 ? -6.192 31.267 19.816 1.00 64.25 431 VAL A C 1
ATOM 3340 O O . VAL A 1 431 ? -5.589 30.567 20.624 1.00 64.25 431 VAL A O 1
ATOM 3343 N N . VAL A 1 432 ? -6.007 32.585 19.736 1.00 58.69 432 VAL A N 1
ATOM 3344 C CA . VAL A 1 432 ? -4.944 33.350 20.424 1.00 58.69 432 VAL A CA 1
ATOM 3345 C C . VAL A 1 432 ? -4.981 33.234 21.964 1.00 58.69 432 VAL A C 1
ATOM 3347 O O . VAL A 1 432 ? -3.985 33.543 22.614 1.00 58.69 432 VAL A O 1
ATOM 3350 N N . GLU A 1 433 ? -6.080 32.764 22.562 1.00 54.84 433 GLU A N 1
ATOM 3351 C CA . GLU A 1 433 ? -6.350 32.924 23.999 1.00 54.84 433 GLU A CA 1
ATOM 3352 C C . GLU A 1 433 ? -6.225 31.667 24.878 1.00 54.84 433 GLU A C 1
ATOM 3354 O O . GLU A 1 433 ? -6.270 31.818 26.096 1.00 54.84 433 GLU A O 1
ATOM 3359 N N . ASP A 1 434 ? -6.001 30.457 24.345 1.00 50.88 434 ASP A N 1
ATOM 3360 C CA . ASP A 1 434 ? -5.961 29.250 25.193 1.00 50.88 434 ASP A CA 1
ATOM 3361 C C . ASP A 1 434 ? -4.778 28.322 24.869 1.00 50.88 434 ASP A C 1
ATOM 3363 O O . ASP A 1 434 ? -4.779 27.566 23.898 1.00 50.88 434 ASP A O 1
ATOM 3367 N N . GLN A 1 435 ? -3.716 28.419 25.675 1.00 54.66 435 GLN A N 1
ATOM 3368 C CA . GLN A 1 435 ? -2.451 27.697 25.469 1.00 54.66 435 GLN A CA 1
ATOM 3369 C C . GLN A 1 435 ? -2.446 26.276 26.065 1.00 54.66 435 GLN A C 1
ATOM 3371 O O . GLN A 1 435 ? -1.452 25.568 25.903 1.00 54.66 435 GLN A O 1
ATOM 3376 N N . ALA A 1 436 ? -3.514 25.854 26.758 1.00 53.81 436 ALA A N 1
ATOM 3377 C CA . ALA A 1 436 ? -3.513 24.627 27.564 1.00 53.81 436 ALA A CA 1
ATOM 3378 C C . ALA A 1 436 ? -4.389 23.478 27.023 1.00 53.81 436 ALA A C 1
ATOM 3380 O O . ALA A 1 436 ? -4.240 22.345 27.483 1.00 53.81 436 ALA A O 1
ATOM 3381 N N . ALA A 1 437 ? -5.283 23.724 26.060 1.00 54.12 437 ALA A N 1
ATOM 3382 C CA . ALA A 1 437 ? -6.154 22.688 25.498 1.00 54.12 437 ALA A CA 1
ATOM 3383 C C . ALA A 1 437 ? -5.504 21.964 24.297 1.00 54.12 437 ALA A C 1
ATOM 3385 O O . ALA A 1 437 ? -4.788 22.597 23.514 1.00 54.12 437 ALA A O 1
ATOM 3386 N N . PRO A 1 438 ? -5.757 20.651 24.099 1.00 57.44 438 PRO A N 1
ATOM 3387 C CA . PRO A 1 438 ? -5.355 19.965 22.875 1.00 57.44 438 PRO A CA 1
ATOM 3388 C C . PRO A 1 438 ? -5.999 20.662 21.671 1.00 57.44 438 PRO A C 1
ATOM 3390 O O . PRO A 1 438 ? -7.221 20.779 21.582 1.00 57.44 438 PRO A O 1
ATOM 3393 N N . VAL A 1 439 ? -5.164 21.157 20.756 1.00 67.50 439 VAL A N 1
ATOM 3394 C CA . VAL A 1 439 ? -5.618 21.905 19.580 1.00 67.50 439 VAL A CA 1
ATOM 3395 C C . VAL A 1 439 ? -6.329 20.930 18.646 1.00 67.50 439 VAL A C 1
ATOM 3397 O O . VAL A 1 439 ? -5.696 20.047 18.076 1.00 67.50 439 VAL A O 1
ATOM 3400 N N . ILE A 1 440 ? -7.645 21.070 18.498 1.00 82.69 440 ILE A N 1
ATOM 3401 C CA . ILE A 1 440 ? -8.422 20.433 17.429 1.00 82.69 440 ILE A CA 1
ATOM 3402 C C . ILE A 1 440 ? -8.163 21.239 16.151 1.00 82.69 440 ILE A C 1
ATOM 3404 O O . ILE A 1 440 ? -8.299 22.460 16.160 1.00 82.69 440 ILE A O 1
ATOM 3408 N N . TRP A 1 441 ? -7.757 20.586 15.062 1.00 86.94 441 TRP A N 1
ATOM 3409 C CA . TRP A 1 441 ? -7.309 21.272 13.844 1.00 86.94 441 TRP A CA 1
ATOM 3410 C C . TRP A 1 441 ? -7.581 20.450 12.579 1.00 86.94 441 TRP A C 1
ATOM 3412 O O . TRP A 1 441 ? -7.941 19.271 12.645 1.00 86.94 441 TRP A O 1
ATOM 3422 N N . SER A 1 442 ? -7.394 21.082 11.420 1.00 90.62 442 SER A N 1
ATOM 3423 C CA . SER A 1 442 ? -7.552 20.467 10.102 1.00 90.62 442 SER A CA 1
ATOM 3424 C C . SER A 1 442 ? -6.403 20.829 9.156 1.00 90.62 442 SER A C 1
ATOM 3426 O O . SER A 1 442 ? -5.827 21.913 9.251 1.00 90.62 442 SER A O 1
ATOM 3428 N N . LEU A 1 443 ? -6.085 19.927 8.225 1.00 91.56 443 LEU A N 1
ATOM 3429 C CA . LEU A 1 443 ? -5.189 20.196 7.095 1.00 91.56 443 LEU A CA 1
ATOM 3430 C C . LEU A 1 443 ? -5.815 21.156 6.077 1.00 91.56 443 LEU A C 1
ATOM 3432 O O . LEU A 1 443 ? -5.091 21.832 5.349 1.00 91.56 443 LEU A O 1
ATOM 3436 N N . TRP A 1 444 ? -7.145 21.238 6.052 1.00 94.38 444 TRP A N 1
ATOM 3437 C CA . TRP A 1 444 ? -7.877 22.219 5.263 1.00 94.38 444 TRP A CA 1
ATOM 3438 C C . TRP A 1 444 ? -7.753 23.598 5.903 1.00 94.38 444 TRP A C 1
ATOM 3440 O O . TRP A 1 444 ? -7.805 23.746 7.128 1.00 94.38 444 TRP A O 1
ATOM 3450 N N . ASP A 1 445 ? -7.575 24.625 5.084 1.00 94.62 445 ASP A N 1
ATOM 3451 C CA . ASP A 1 445 ? -7.332 25.965 5.584 1.00 94.62 445 ASP A CA 1
ATOM 3452 C C . ASP A 1 445 ? -8.600 26.617 6.155 1.00 94.62 445 ASP A C 1
ATOM 3454 O O . ASP A 1 445 ? -9.658 26.605 5.516 1.00 94.62 445 ASP A O 1
ATOM 3458 N N . PRO A 1 446 ? -8.505 27.266 7.330 1.00 93.12 446 PRO A N 1
ATOM 3459 C CA . PRO A 1 446 ? -9.670 27.848 7.987 1.00 93.12 446 PRO A CA 1
ATOM 3460 C C . PRO A 1 446 ? -10.318 28.982 7.180 1.00 93.12 446 PRO A C 1
ATOM 3462 O O . PRO A 1 446 ? -11.532 29.161 7.262 1.00 93.12 446 PRO A O 1
ATOM 3465 N N . ARG A 1 447 ? -9.560 29.738 6.367 1.00 94.38 447 ARG A N 1
ATOM 3466 C CA . ARG A 1 447 ? -10.132 30.802 5.519 1.00 94.38 447 ARG A CA 1
ATOM 3467 C C . ARG A 1 447 ? -10.882 30.218 4.332 1.00 94.38 447 ARG A C 1
ATOM 3469 O O . ARG A 1 447 ? -11.926 30.751 3.960 1.00 94.38 447 ARG A O 1
ATOM 3476 N N . PHE A 1 448 ? -10.364 29.141 3.741 1.00 96.75 448 PHE A N 1
ATOM 3477 C CA . PHE A 1 448 ? -11.074 28.407 2.694 1.00 96.75 448 PHE A CA 1
ATOM 3478 C C . PHE A 1 448 ? -12.414 27.882 3.225 1.00 96.75 448 PHE A C 1
ATOM 3480 O O . PHE A 1 448 ? -13.451 28.168 2.627 1.00 96.75 448 PHE A O 1
ATOM 3487 N N . VAL A 1 449 ? -12.401 27.215 4.384 1.00 95.06 449 VAL A N 1
ATOM 3488 C CA . VAL A 1 449 ? -13.604 26.674 5.040 1.00 95.06 449 VAL A CA 1
ATOM 3489 C C . VAL A 1 449 ? -14.618 27.777 5.356 1.00 95.06 449 VAL A C 1
ATOM 3491 O O . VAL A 1 449 ? -15.789 27.648 4.992 1.00 95.06 449 VAL A O 1
ATOM 3494 N N . ASP A 1 450 ? -14.176 28.891 5.954 1.00 93.94 450 ASP A N 1
ATOM 3495 C CA . ASP A 1 450 ? -15.034 30.059 6.203 1.00 93.94 450 ASP A CA 1
ATOM 3496 C C . ASP A 1 450 ? -15.657 30.584 4.901 1.00 93.94 450 ASP A C 1
ATOM 3498 O O . ASP A 1 450 ? -16.859 30.830 4.843 1.00 93.94 450 ASP A O 1
ATOM 3502 N N . THR A 1 451 ? -14.874 30.662 3.823 1.00 96.75 451 THR A N 1
ATOM 3503 C CA . THR A 1 451 ? -15.344 31.165 2.526 1.00 96.75 451 THR A CA 1
ATOM 3504 C C . THR A 1 451 ? -16.426 30.271 1.920 1.00 96.75 451 THR A C 1
ATOM 3506 O O . THR A 1 451 ? -17.478 30.777 1.526 1.00 96.75 451 THR A O 1
ATOM 3509 N N . ILE A 1 452 ? -16.203 28.953 1.839 1.00 96.12 452 ILE A N 1
ATOM 3510 C CA . ILE A 1 452 ? -17.181 28.043 1.220 1.00 96.12 452 ILE A CA 1
ATOM 3511 C C . ILE A 1 452 ? -18.440 27.868 2.076 1.00 96.12 452 ILE A C 1
ATOM 3513 O O . ILE A 1 452 ? -19.521 27.713 1.517 1.00 96.12 452 ILE A O 1
ATOM 3517 N N . SER A 1 453 ? -18.333 27.969 3.407 1.00 95.31 453 SER A N 1
ATOM 3518 C CA . SER A 1 453 ? -19.491 27.879 4.313 1.00 95.31 453 SER A CA 1
ATOM 3519 C C . SER A 1 453 ? -20.490 29.033 4.169 1.00 95.31 453 SER A C 1
ATOM 3521 O O . SER A 1 453 ? -21.635 28.913 4.592 1.00 95.31 453 SER A O 1
ATOM 3523 N N . ARG A 1 454 ? -20.078 30.152 3.559 1.00 95.19 454 ARG A N 1
ATOM 3524 C CA . ARG A 1 454 ? -20.936 31.322 3.303 1.00 95.19 454 ARG A CA 1
ATOM 3525 C C . ARG A 1 454 ? -21.600 31.295 1.925 1.00 95.19 454 ARG A C 1
ATOM 3527 O O . ARG A 1 454 ? -22.353 32.215 1.605 1.00 95.19 454 ARG A O 1
ATOM 3534 N N . LEU A 1 455 ? -21.303 30.298 1.088 1.00 94.50 455 LEU A N 1
ATOM 3535 C CA . LEU A 1 455 ? -21.914 30.178 -0.234 1.00 94.50 455 LEU A CA 1
ATOM 3536 C C . LEU A 1 455 ? -23.377 29.720 -0.101 1.00 94.50 455 LEU A C 1
ATOM 3538 O O . LEU A 1 455 ? -23.623 28.739 0.592 1.00 94.50 455 LEU A O 1
ATOM 3542 N N . PRO A 1 456 ? -24.347 30.347 -0.798 1.00 92.56 456 PRO A N 1
ATOM 3543 C CA . PRO A 1 456 ? -25.768 29.990 -0.686 1.00 92.56 456 PRO A CA 1
ATOM 3544 C C . PRO A 1 456 ? -26.086 28.526 -1.012 1.00 92.56 456 PRO A C 1
ATOM 3546 O O . PRO A 1 456 ? -27.031 27.962 -0.471 1.00 92.56 456 PRO A O 1
ATOM 3549 N N . VAL A 1 457 ? -25.300 27.912 -1.903 1.00 93.44 457 VAL A N 1
ATOM 3550 C CA . VAL A 1 457 ? -25.455 26.505 -2.300 1.00 93.44 457 VAL A CA 1
ATOM 3551 C C . VAL A 1 457 ? -25.002 25.524 -1.207 1.00 93.44 457 VAL A C 1
ATOM 3553 O O . VAL A 1 457 ? -25.293 24.331 -1.279 1.00 93.44 457 VAL A O 1
ATOM 3556 N N . VAL A 1 458 ? -24.276 25.999 -0.194 1.00 94.19 458 VAL A N 1
ATOM 3557 C CA . VAL A 1 458 ? -23.697 25.183 0.874 1.00 94.19 458 VAL A CA 1
ATOM 3558 C C . VAL A 1 458 ? -24.530 25.349 2.141 1.00 94.19 458 VAL A C 1
ATOM 3560 O O . VAL A 1 458 ? -24.653 26.444 2.679 1.00 94.19 458 VAL A O 1
ATOM 3563 N N . GLY A 1 459 ? -25.108 24.249 2.623 1.00 89.88 459 GLY A N 1
ATOM 3564 C CA . GLY A 1 459 ? -25.887 24.233 3.862 1.00 89.88 459 GLY A CA 1
ATOM 3565 C C . GLY A 1 459 ? -25.021 24.045 5.108 1.00 89.88 459 GLY A C 1
ATOM 3566 O O . GLY A 1 459 ? -25.315 24.620 6.151 1.00 89.88 459 GLY A O 1
ATOM 3567 N N . GLU A 1 460 ? -23.958 23.242 5.011 1.00 93.06 460 GLU A N 1
ATOM 3568 C CA . GLU A 1 460 ? -23.034 22.974 6.120 1.00 93.06 460 GLU A CA 1
ATOM 3569 C C . GLU A 1 460 ? -21.646 22.600 5.589 1.00 93.06 460 GLU A C 1
ATOM 3571 O O . GLU A 1 460 ? -21.523 21.925 4.563 1.00 93.06 460 GLU A O 1
ATOM 3576 N N . VAL A 1 461 ? -20.599 23.003 6.310 1.00 93.69 461 VAL A N 1
ATOM 3577 C CA . VAL A 1 461 ? -19.223 22.547 6.086 1.00 93.69 461 VAL A CA 1
ATOM 3578 C C . VAL A 1 461 ? -18.642 22.112 7.419 1.00 93.69 461 VAL A C 1
ATOM 3580 O O . VAL A 1 461 ? -18.741 22.845 8.402 1.00 93.69 461 VAL A O 1
ATOM 3583 N N . MET A 1 462 ? -18.000 20.947 7.441 1.00 91.62 462 MET A N 1
ATOM 3584 C CA . MET A 1 462 ? -17.263 20.458 8.602 1.00 91.62 462 MET A CA 1
ATOM 3585 C C . MET A 1 462 ? -15.896 19.945 8.169 1.00 91.62 462 MET A C 1
ATOM 3587 O O . MET A 1 462 ? -15.769 19.270 7.147 1.00 91.62 462 MET A O 1
ATOM 3591 N N . THR A 1 463 ? -14.868 20.240 8.960 1.00 91.56 463 THR A N 1
ATOM 3592 C CA . THR A 1 463 ? -13.525 19.721 8.718 1.00 91.56 463 THR A CA 1
ATOM 3593 C C . THR A 1 463 ? -12.822 19.329 10.011 1.00 91.56 463 THR A C 1
ATOM 3595 O O . THR A 1 463 ? -13.011 19.970 11.044 1.00 91.56 463 THR A O 1
ATOM 3598 N N . LEU A 1 464 ? -12.028 18.260 9.951 1.00 88.06 464 LEU A N 1
ATOM 3599 C CA . LEU A 1 464 ? -11.191 17.780 11.049 1.00 88.06 464 LEU A CA 1
ATOM 3600 C C . LEU A 1 464 ? -10.086 16.875 10.492 1.00 88.06 464 LEU A C 1
ATOM 3602 O O . LEU A 1 464 ? -10.372 15.956 9.721 1.00 88.06 464 LEU A O 1
ATOM 3606 N N . GLY A 1 465 ? -8.834 17.102 10.896 1.00 89.19 465 GLY A N 1
ATOM 3607 C CA . GLY A 1 465 ? -7.691 16.348 10.376 1.00 89.19 465 GLY A CA 1
ATOM 3608 C C . GLY A 1 465 ? -7.612 16.425 8.848 1.00 89.19 465 GLY A C 1
ATOM 3609 O O . GLY A 1 465 ? -7.555 17.511 8.281 1.00 89.19 465 GLY A O 1
ATOM 3610 N N . THR A 1 466 ? -7.630 15.280 8.169 1.00 92.44 466 THR A N 1
ATOM 3611 C CA . THR A 1 466 ? -7.608 15.196 6.698 1.00 92.44 466 THR A CA 1
ATOM 3612 C C . THR A 1 466 ? -8.982 15.353 6.044 1.00 92.44 466 THR A C 1
ATOM 3614 O O . THR A 1 466 ? -9.065 15.468 4.821 1.00 92.44 466 THR A O 1
ATOM 3617 N N . VAL A 1 467 ? -10.068 15.341 6.820 1.00 92.88 467 VAL A N 1
ATOM 3618 C CA . VAL A 1 467 ? -11.436 15.197 6.308 1.00 92.88 467 VAL A CA 1
ATOM 3619 C C . VAL A 1 467 ? -12.084 16.561 6.091 1.00 92.88 467 VAL A C 1
ATOM 3621 O O . VAL A 1 467 ? -12.084 17.416 6.979 1.00 92.88 467 VAL A O 1
ATOM 3624 N N . LEU A 1 468 ? -12.705 16.738 4.927 1.00 95.69 468 LEU A N 1
ATOM 3625 C CA . LEU A 1 468 ? -13.621 17.828 4.611 1.00 95.69 468 LEU A CA 1
ATOM 3626 C C . LEU A 1 468 ? -14.960 17.242 4.169 1.00 95.69 468 LEU A C 1
ATOM 3628 O O . LEU A 1 468 ? -15.021 16.420 3.257 1.00 95.69 468 LEU A O 1
ATOM 3632 N N . SER A 1 469 ? -16.033 17.695 4.805 1.00 96.12 469 SER A N 1
ATOM 3633 C CA . SER A 1 469 ? -17.413 17.364 4.469 1.00 96.12 469 SER A CA 1
ATOM 3634 C C . SER A 1 469 ? -18.148 18.637 4.072 1.00 96.12 469 SER A C 1
ATOM 3636 O O . SER A 1 469 ? -18.068 19.646 4.775 1.00 96.12 469 SER A O 1
ATOM 3638 N N . ILE A 1 470 ? -18.861 18.587 2.950 1.00 95.62 470 ILE A N 1
ATOM 3639 C CA . ILE A 1 470 ? -19.654 19.695 2.420 1.00 95.62 470 ILE A CA 1
ATOM 3640 C C . ILE A 1 470 ? -21.062 19.173 2.164 1.00 95.62 470 ILE A C 1
ATOM 3642 O O . ILE A 1 470 ? -21.281 18.348 1.272 1.00 95.62 470 ILE A O 1
ATOM 3646 N N . LYS A 1 471 ? -22.025 19.665 2.939 1.00 93.81 471 LYS A N 1
ATOM 3647 C CA . LYS A 1 471 ? -23.446 19.408 2.724 1.00 93.81 471 LYS A CA 1
ATOM 3648 C C . LYS A 1 471 ? -24.014 20.500 1.832 1.00 93.81 471 LYS A C 1
ATOM 3650 O O . LYS A 1 471 ? -24.016 21.677 2.193 1.00 93.81 471 LYS A O 1
ATOM 3655 N N . ILE A 1 472 ? -24.527 20.100 0.681 1.00 93.31 472 ILE A N 1
ATOM 3656 C CA . ILE A 1 472 ? -25.232 20.996 -0.226 1.00 93.31 472 ILE A CA 1
ATOM 3657 C C . ILE A 1 472 ? -26.617 21.322 0.340 1.00 93.31 472 ILE A C 1
ATOM 3659 O O . ILE A 1 472 ? -27.305 20.443 0.864 1.00 93.31 472 ILE A O 1
ATOM 3663 N N . ALA A 1 473 ? -27.007 22.594 0.239 1.00 88.44 473 ALA A N 1
ATOM 3664 C CA . ALA A 1 473 ? -28.343 23.054 0.587 1.00 88.44 473 ALA A CA 1
ATOM 3665 C C . ALA A 1 473 ? -29.364 22.439 -0.386 1.00 88.44 473 ALA A C 1
ATOM 3667 O O . ALA A 1 473 ? -29.297 22.647 -1.597 1.00 88.44 473 ALA A O 1
ATOM 3668 N N . ASP A 1 474 ? -30.277 21.635 0.151 1.00 82.25 474 ASP A N 1
ATOM 3669 C CA . ASP A 1 474 ? -31.280 20.870 -0.588 1.00 82.25 474 ASP A CA 1
ATOM 3670 C C . ASP A 1 474 ? -32.505 20.664 0.316 1.00 82.25 474 ASP A C 1
ATOM 3672 O O . ASP A 1 474 ? -32.358 20.521 1.532 1.00 82.25 474 ASP A O 1
ATOM 3676 N N . ASP A 1 475 ? -33.692 20.638 -0.286 1.00 71.81 475 ASP A N 1
ATOM 3677 C CA . ASP A 1 475 ? -34.969 20.348 0.371 1.00 71.81 475 ASP A CA 1
ATOM 3678 C C . ASP A 1 475 ? -35.180 18.833 0.594 1.00 71.81 475 ASP A C 1
ATOM 3680 O O . ASP A 1 475 ? -36.056 18.426 1.360 1.00 71.81 475 ASP A O 1
ATOM 3684 N N . ALA A 1 476 ? -34.402 17.978 -0.080 1.00 65.56 476 ALA A N 1
ATOM 3685 C CA . ALA A 1 476 ? -34.455 16.525 0.055 1.00 65.56 476 ALA A CA 1
ATOM 3686 C C . ALA A 1 476 ? -33.569 16.007 1.205 1.00 65.56 476 ALA A C 1
ATOM 3688 O O . ALA A 1 476 ? -32.367 16.277 1.272 1.00 65.56 476 ALA A O 1
ATOM 3689 N N . GLU A 1 477 ? -34.144 15.186 2.090 1.00 58.56 477 GLU A N 1
ATOM 3690 C CA . GLU A 1 477 ? -33.424 14.578 3.213 1.00 58.56 477 GLU A CA 1
ATOM 3691 C C . GLU A 1 477 ? -32.735 13.248 2.842 1.00 58.56 477 GLU A C 1
ATOM 3693 O O . GLU A 1 477 ? -33.304 12.362 2.200 1.00 58.56 477 GLU A O 1
ATOM 3698 N N . GLY A 1 478 ? -31.505 13.066 3.333 1.00 62.66 478 GLY A N 1
ATOM 3699 C CA . GLY A 1 478 ? -30.820 11.770 3.379 1.00 62.66 478 GLY A CA 1
ATOM 3700 C C . GLY A 1 478 ? -30.221 11.269 2.055 1.00 62.66 478 GLY A C 1
ATOM 3701 O O . GLY A 1 478 ? -29.891 12.029 1.147 1.00 62.66 478 GLY A O 1
ATOM 3702 N N . TYR A 1 479 ? -30.040 9.945 1.962 1.00 62.19 479 TYR A N 1
ATOM 3703 C CA . TYR A 1 479 ? -29.309 9.257 0.882 1.00 62.19 479 TYR A CA 1
ATOM 3704 C C . TYR A 1 479 ? -29.960 9.330 -0.509 1.00 62.19 479 TYR A C 1
ATOM 3706 O O . TYR A 1 479 ? -29.343 8.910 -1.483 1.00 62.19 479 TYR A O 1
ATOM 3714 N N . GLN A 1 480 ? -31.193 9.829 -0.614 1.00 68.94 480 GLN A N 1
ATOM 3715 C CA . GLN A 1 480 ? -31.901 9.959 -1.893 1.00 68.94 480 GLN A CA 1
ATOM 3716 C C . GLN A 1 480 ? -31.557 11.252 -2.642 1.00 68.94 480 GLN A C 1
ATOM 3718 O O . GLN A 1 480 ? -31.923 11.405 -3.807 1.00 68.94 480 GLN A O 1
ATOM 3723 N N . SER A 1 481 ? -30.861 12.186 -1.991 1.00 80.69 481 SER A N 1
ATOM 3724 C CA . SER A 1 481 ? -30.420 13.410 -2.646 1.00 80.69 481 SER A CA 1
ATOM 3725 C C . SER A 1 481 ? -29.254 13.150 -3.608 1.00 80.69 481 SER A C 1
ATOM 3727 O O . SER A 1 481 ? -28.309 12.426 -3.302 1.00 80.69 481 SER A O 1
ATOM 3729 N N . HIS A 1 482 ? -29.312 13.801 -4.771 1.00 83.88 482 HIS A N 1
ATOM 3730 C CA . HIS A 1 482 ? -28.247 13.824 -5.780 1.00 83.88 482 HIS A CA 1
ATOM 3731 C C . HIS A 1 482 ? -27.665 15.235 -5.977 1.00 83.88 482 HIS A C 1
ATOM 3733 O O . HIS A 1 482 ? -26.968 15.488 -6.962 1.00 83.88 482 HIS A O 1
ATOM 3739 N N . SER A 1 483 ? -27.969 16.178 -5.078 1.00 89.00 483 SER A N 1
ATOM 3740 C CA . SER A 1 483 ? -27.575 17.586 -5.215 1.00 89.00 483 SER A CA 1
ATOM 3741 C C . SER A 1 483 ? -26.055 17.764 -5.199 1.00 89.00 483 SER A C 1
ATOM 3743 O O . SER A 1 483 ? -25.514 18.415 -6.092 1.00 89.00 483 SER A O 1
ATOM 3745 N N . ALA A 1 484 ? -25.362 17.092 -4.274 1.00 89.12 484 ALA A N 1
ATOM 3746 C CA . ALA A 1 484 ? -23.901 17.072 -4.207 1.00 89.12 484 ALA A CA 1
ATOM 3747 C C . ALA A 1 484 ? -23.254 16.547 -5.491 1.00 89.12 484 ALA A C 1
ATOM 3749 O O . ALA A 1 484 ? -22.338 17.174 -6.016 1.00 89.12 484 ALA A O 1
ATOM 3750 N N . GLN A 1 485 ? -23.764 15.433 -6.026 1.00 89.94 485 GLN A N 1
ATOM 3751 C CA . GLN A 1 485 ? -23.242 14.850 -7.262 1.00 89.94 485 GLN A CA 1
ATOM 3752 C C . GLN A 1 485 ? -23.422 15.803 -8.447 1.00 89.94 485 GLN A C 1
ATOM 3754 O O . GLN A 1 485 ? -22.508 15.947 -9.250 1.00 89.94 485 GLN A O 1
ATOM 3759 N N . ARG A 1 486 ? -24.583 16.461 -8.543 1.00 90.81 486 ARG A N 1
ATOM 3760 C CA . ARG A 1 486 ? -24.901 17.387 -9.636 1.00 90.81 486 ARG A CA 1
ATOM 3761 C C . ARG A 1 486 ? -24.047 18.654 -9.591 1.00 90.81 486 ARG A C 1
ATOM 3763 O O . ARG A 1 486 ? -23.531 19.078 -10.615 1.00 90.81 486 ARG A O 1
ATOM 3770 N N . ILE A 1 487 ? -23.901 19.268 -8.417 1.00 91.75 487 ILE A N 1
ATOM 3771 C CA . ILE A 1 487 ? -23.173 20.540 -8.269 1.00 91.75 487 ILE A CA 1
ATOM 3772 C C . ILE A 1 487 ? -21.669 20.365 -8.462 1.00 91.75 487 ILE A C 1
ATOM 3774 O O . ILE A 1 487 ? -21.018 21.243 -9.020 1.00 91.75 487 ILE A O 1
ATOM 3778 N N . LEU A 1 488 ? -21.115 19.235 -8.024 1.00 93.19 488 LEU A N 1
ATOM 3779 C CA . LEU A 1 488 ? -19.683 18.960 -8.122 1.00 93.19 488 LEU A CA 1
ATOM 3780 C C . LEU A 1 488 ? -19.324 18.109 -9.348 1.00 93.19 488 LEU A C 1
ATOM 3782 O O . LEU A 1 488 ? -18.190 17.650 -9.450 1.00 93.19 488 LEU A O 1
ATOM 3786 N N . GLU A 1 489 ? -20.251 17.853 -10.275 1.00 91.56 489 GLU A N 1
ATOM 3787 C CA . GLU A 1 489 ? -20.017 16.974 -11.432 1.00 91.56 489 GLU A CA 1
ATOM 3788 C C . GLU A 1 489 ? -18.797 17.417 -12.253 1.00 91.56 489 GLU A C 1
ATOM 3790 O O . GLU A 1 489 ? -17.910 16.608 -12.532 1.00 91.56 489 GLU A O 1
ATOM 3795 N N . SER A 1 490 ? -18.677 18.722 -12.518 1.00 90.88 490 SER A N 1
ATOM 3796 C CA . SER A 1 490 ? -17.586 19.298 -13.313 1.00 90.88 490 SER A CA 1
ATOM 3797 C C . SER A 1 490 ? -16.205 19.188 -12.657 1.00 90.88 490 SER A C 1
ATOM 3799 O O . SER A 1 490 ? -15.192 19.341 -13.335 1.00 90.88 490 SER A O 1
ATOM 3801 N N . ILE A 1 491 ? -16.105 18.901 -11.351 1.00 91.81 491 ILE A N 1
ATOM 3802 C CA . ILE A 1 491 ? -14.796 18.734 -10.694 1.00 91.81 491 ILE A CA 1
ATOM 3803 C C . ILE A 1 491 ? -14.080 17.450 -11.162 1.00 91.81 491 ILE A C 1
ATOM 3805 O O . ILE A 1 491 ? -12.852 17.346 -11.065 1.00 91.81 491 ILE A O 1
ATOM 3809 N N . LYS A 1 492 ? -14.835 16.493 -11.723 1.00 88.44 492 LYS A N 1
ATOM 3810 C CA . LYS A 1 492 ? -14.305 15.270 -12.345 1.00 88.44 492 LYS A CA 1
ATOM 3811 C C . LYS A 1 492 ? -13.719 15.509 -13.734 1.00 88.44 492 LYS A C 1
ATOM 3813 O O . LYS A 1 492 ? -13.044 14.628 -14.257 1.00 88.44 492 LYS A O 1
ATOM 3818 N N . GLU A 1 493 ? -13.923 16.685 -14.318 1.00 86.50 493 GLU A N 1
ATOM 3819 C CA . GLU A 1 493 ? -13.269 17.060 -15.567 1.00 86.50 493 GLU A CA 1
ATOM 3820 C C . GLU A 1 493 ? -11.830 17.523 -15.303 1.00 86.50 493 GLU A C 1
ATOM 3822 O O . GLU A 1 493 ? -11.489 18.026 -14.223 1.00 86.50 493 GLU A O 1
ATOM 3827 N N . VAL A 1 494 ? -10.957 17.320 -16.291 1.00 83.19 494 VAL A N 1
ATOM 3828 C CA . VAL A 1 494 ? -9.570 17.791 -16.237 1.00 83.19 494 VAL A CA 1
ATOM 3829 C C . VAL A 1 494 ? -9.572 19.304 -16.420 1.00 83.19 494 VAL A C 1
ATOM 3831 O O . VAL A 1 494 ? -10.005 19.808 -17.454 1.00 83.19 494 VAL A O 1
ATOM 3834 N N . ALA A 1 495 ? -9.065 20.031 -15.427 1.00 75.88 495 ALA A N 1
ATOM 3835 C CA . ALA A 1 495 ? -8.914 21.479 -15.504 1.00 75.88 495 ALA A CA 1
ATOM 3836 C C . ALA A 1 495 ? -7.435 21.846 -15.677 1.00 75.88 495 ALA A C 1
ATOM 3838 O O . ALA A 1 495 ? -6.573 21.306 -14.979 1.00 75.88 495 ALA A O 1
ATOM 3839 N N . ASN A 1 496 ? -7.147 22.789 -16.579 1.00 66.44 496 ASN A N 1
ATOM 3840 C CA . ASN A 1 496 ? -5.836 23.431 -16.620 1.00 66.44 496 ASN A CA 1
ATOM 3841 C C . ASN A 1 496 ? -5.695 24.317 -15.383 1.00 66.44 496 ASN A C 1
ATOM 3843 O O . ASN A 1 496 ? -6.536 25.178 -15.128 1.00 66.44 496 ASN A O 1
ATOM 3847 N N . VAL A 1 497 ? -4.648 24.070 -14.605 1.00 61.81 497 VAL A N 1
ATOM 3848 C CA . VAL A 1 497 ? -4.306 24.902 -13.452 1.00 61.81 497 VAL A CA 1
ATOM 3849 C C . VAL A 1 497 ? -3.575 26.139 -13.974 1.00 61.81 497 VAL A C 1
ATOM 3851 O O . VAL A 1 497 ? -2.709 26.021 -14.839 1.00 61.81 497 VAL A O 1
ATOM 3854 N N . ASP A 1 498 ? -3.914 27.325 -13.467 1.00 58.72 498 ASP A N 1
ATOM 3855 C CA . ASP A 1 498 ? -3.159 28.544 -13.763 1.00 58.72 498 ASP A CA 1
ATOM 3856 C C . ASP A 1 498 ? -1.747 28.417 -13.153 1.00 58.72 498 ASP A C 1
ATOM 3858 O O . ASP A 1 498 ? -1.583 28.454 -11.934 1.00 58.72 498 ASP A O 1
ATOM 3862 N N . GLY A 1 499 ? -0.720 28.234 -13.990 1.00 65.69 499 GLY A N 1
ATOM 3863 C CA . GLY A 1 499 ? 0.669 28.020 -13.556 1.00 65.69 499 GLY A CA 1
ATOM 3864 C C . GLY A 1 499 ? 1.116 26.552 -13.601 1.00 65.69 499 GLY A C 1
ATOM 3865 O O . GLY A 1 499 ? 0.574 25.747 -14.352 1.00 65.69 499 GLY A O 1
ATOM 3866 N N . VAL A 1 500 ? 2.158 26.202 -12.838 1.00 71.81 500 VAL A N 1
ATOM 3867 C CA . VAL A 1 500 ? 2.661 24.817 -12.764 1.00 71.81 500 VAL A CA 1
ATOM 3868 C C . VAL A 1 500 ? 1.798 24.032 -11.779 1.00 71.81 500 VAL A C 1
ATOM 3870 O O . VAL A 1 500 ? 1.705 24.405 -10.610 1.00 71.81 500 VAL A O 1
ATOM 3873 N N . SER A 1 501 ? 1.170 22.949 -12.243 1.00 79.62 501 SER A N 1
ATOM 3874 C CA . SER A 1 501 ? 0.368 22.073 -11.383 1.00 79.62 501 SER A CA 1
ATOM 3875 C C . SER A 1 501 ? 1.218 21.490 -10.242 1.00 79.62 501 SER A C 1
ATOM 3877 O O . SER A 1 501 ? 2.359 21.091 -10.484 1.00 79.62 501 SER A O 1
ATOM 3879 N N . PRO A 1 502 ? 0.685 21.400 -9.009 1.00 82.06 502 PRO A N 1
ATOM 3880 C CA . PRO A 1 502 ? 1.408 20.839 -7.865 1.00 82.06 502 PRO A CA 1
ATOM 3881 C C . PRO A 1 502 ? 1.504 19.306 -7.894 1.00 82.06 502 PRO A C 1
ATOM 3883 O O . PRO A 1 502 ? 2.134 18.715 -7.019 1.00 82.06 502 PRO A O 1
ATOM 3886 N N . ILE A 1 503 ? 0.874 18.651 -8.872 1.00 82.06 503 ILE A N 1
ATOM 3887 C CA . ILE A 1 503 ? 1.019 17.211 -9.092 1.00 82.06 503 ILE A CA 1
ATOM 3888 C C . ILE A 1 503 ? 2.358 16.929 -9.770 1.00 82.06 503 ILE A C 1
ATOM 3890 O O . ILE A 1 503 ? 2.862 17.732 -10.559 1.00 82.06 503 ILE A O 1
ATOM 3894 N N . ALA A 1 504 ? 2.932 15.763 -9.468 1.00 71.75 504 ALA A N 1
ATOM 3895 C CA . ALA A 1 504 ? 4.171 15.295 -10.072 1.00 71.75 504 ALA A CA 1
ATOM 3896 C C . ALA A 1 504 ? 4.158 15.468 -11.605 1.00 71.75 504 ALA A C 1
ATOM 3898 O O . ALA A 1 504 ? 3.211 15.082 -12.287 1.00 71.75 504 ALA A O 1
ATOM 3899 N N . GLY A 1 505 ? 5.215 16.084 -12.141 1.00 71.94 505 GLY A N 1
ATOM 3900 C CA . GLY A 1 505 ? 5.343 16.360 -13.576 1.00 71.94 505 GLY A CA 1
ATOM 3901 C C . GLY A 1 505 ? 4.559 17.575 -14.089 1.00 71.94 505 GLY A C 1
ATOM 3902 O O . GLY A 1 505 ? 4.598 17.837 -15.287 1.00 71.94 505 GLY A O 1
ATOM 3903 N N . GLY A 1 506 ? 3.870 18.333 -13.226 1.00 76.75 506 GLY A N 1
ATOM 3904 C CA . GLY A 1 506 ? 3.190 19.572 -13.616 1.00 76.75 506 GLY A CA 1
ATOM 3905 C C . GLY A 1 506 ? 1.932 19.368 -14.469 1.00 76.75 506 GLY A C 1
ATOM 3906 O O . GLY A 1 506 ? 1.465 20.316 -15.097 1.00 76.75 506 GLY A O 1
ATOM 3907 N N . ALA A 1 507 ? 1.369 18.157 -14.487 1.00 78.50 507 ALA A N 1
ATOM 3908 C CA . ALA A 1 507 ? 0.216 17.807 -15.313 1.00 78.50 507 ALA A CA 1
ATOM 3909 C C . ALA A 1 507 ? -1.114 18.374 -14.778 1.00 78.50 507 ALA A C 1
ATOM 3911 O O . ALA A 1 507 ? -1.346 18.443 -13.567 1.00 78.50 507 ALA A O 1
ATOM 3912 N N . SER A 1 508 ? -2.019 18.731 -15.693 1.00 84.44 508 SER A N 1
ATOM 3913 C CA . SER A 1 508 ? -3.427 19.014 -15.383 1.00 84.44 508 SER A CA 1
ATOM 3914 C C . SER A 1 508 ? -4.112 17.781 -14.786 1.00 84.44 508 SER A C 1
ATOM 3916 O O . SER A 1 508 ? -3.730 16.649 -15.087 1.00 84.44 508 SER A O 1
ATOM 3918 N N . TYR A 1 509 ? -5.137 17.987 -13.953 1.00 90.31 509 TYR A N 1
ATOM 3919 C CA . TYR A 1 509 ? -5.792 16.881 -13.253 1.00 90.31 509 TYR A CA 1
ATOM 3920 C C . TYR A 1 509 ? -7.291 17.069 -13.026 1.00 90.31 509 TYR A C 1
ATOM 3922 O O . TYR A 1 509 ? -7.810 18.186 -12.971 1.00 90.31 509 TYR A O 1
ATOM 3930 N N . SER A 1 510 ? -7.994 15.950 -12.861 1.00 92.62 510 SER A N 1
ATOM 3931 C CA . SER A 1 510 ? -9.380 15.878 -12.372 1.00 92.62 510 SER A CA 1
ATOM 3932 C C . SER A 1 510 ? -9.420 15.546 -10.874 1.00 92.62 510 SER A C 1
ATOM 3934 O O . SER A 1 510 ? -8.415 15.113 -10.320 1.00 92.62 510 SER A O 1
ATOM 3936 N N . ILE A 1 511 ? -10.546 15.754 -10.190 1.00 94.81 511 ILE A N 1
ATOM 3937 C CA . ILE A 1 511 ? -10.720 15.329 -8.792 1.00 94.81 511 ILE A CA 1
ATOM 3938 C C . ILE A 1 511 ? -11.795 14.247 -8.734 1.00 94.81 511 ILE A C 1
ATOM 3940 O O . ILE A 1 511 ? -12.954 14.476 -9.086 1.00 94.81 511 ILE A O 1
ATOM 3944 N N . ASN A 1 512 ? -11.414 13.069 -8.251 1.00 95.00 512 ASN A N 1
ATOM 3945 C CA . ASN A 1 512 ? -12.363 12.057 -7.830 1.00 95.00 512 ASN A CA 1
ATOM 3946 C C . ASN A 1 512 ? -12.897 12.397 -6.436 1.00 95.00 512 ASN A C 1
ATOM 3948 O O . ASN A 1 512 ? -12.153 12.799 -5.547 1.00 95.00 512 ASN A O 1
ATOM 3952 N N . TYR A 1 513 ? -14.190 12.190 -6.238 1.00 93.88 513 TYR A N 1
ATOM 3953 C CA . TYR A 1 513 ? -14.858 12.342 -4.953 1.00 93.88 513 TYR A CA 1
ATOM 3954 C C . TYR A 1 513 ? -16.069 11.414 -4.914 1.00 93.88 513 TYR A C 1
ATOM 3956 O O . TYR A 1 513 ? -16.523 10.894 -5.944 1.00 93.88 513 TYR A O 1
ATOM 3964 N N . ARG A 1 514 ? -16.607 11.210 -3.715 1.00 91.31 514 ARG A N 1
ATOM 3965 C CA . ARG A 1 514 ? -17.832 10.439 -3.509 1.00 91.31 514 ARG A CA 1
ATOM 3966 C C . ARG A 1 514 ? -18.836 11.251 -2.709 1.00 91.31 514 ARG A C 1
ATOM 3968 O O . ARG A 1 514 ? -18.490 12.218 -2.030 1.00 91.31 514 ARG A O 1
ATOM 3975 N N . THR A 1 515 ? -20.089 10.841 -2.823 1.00 91.25 515 THR A N 1
ATOM 3976 C CA . THR A 1 515 ? -21.215 11.468 -2.145 1.00 91.25 515 THR A CA 1
ATOM 3977 C C . THR A 1 515 ? -21.919 10.482 -1.224 1.00 91.25 515 THR A C 1
ATOM 3979 O O . THR A 1 515 ? -21.888 9.267 -1.437 1.00 91.25 515 THR A O 1
ATOM 3982 N N . LEU A 1 516 ? -22.566 11.026 -0.200 1.00 87.94 516 LEU A N 1
ATOM 3983 C CA . LEU A 1 516 ? -23.498 10.349 0.695 1.00 87.94 516 LEU A CA 1
ATOM 3984 C C . LEU A 1 516 ? -24.775 11.199 0.730 1.00 87.94 516 LEU A C 1
ATOM 3986 O O . LEU A 1 516 ? -24.937 12.074 1.579 1.00 87.94 516 LEU A O 1
ATOM 3990 N N . GLY A 1 517 ? -25.654 11.002 -0.255 1.00 87.12 517 GLY A N 1
ATOM 3991 C CA . GLY A 1 517 ? -26.810 11.877 -0.463 1.00 87.12 517 GLY A CA 1
ATOM 3992 C C . GLY A 1 517 ? -26.389 13.296 -0.869 1.00 87.12 517 GLY A C 1
ATOM 3993 O O . GLY A 1 517 ? -25.612 13.479 -1.809 1.00 87.12 517 GLY A O 1
ATOM 3994 N N . SER A 1 518 ? -26.853 14.299 -0.117 1.00 89.50 518 SER A N 1
ATOM 3995 C CA . SER A 1 518 ? -26.511 15.719 -0.308 1.00 89.50 518 SER A CA 1
ATOM 3996 C C . SER A 1 518 ? -25.130 16.116 0.226 1.00 89.50 518 SER A C 1
ATOM 3998 O O . SER A 1 518 ? -24.753 17.285 0.142 1.00 89.50 518 SER A O 1
ATOM 4000 N N . VAL A 1 519 ? -24.359 15.168 0.766 1.00 92.12 519 VAL A N 1
ATOM 4001 C CA . VAL A 1 519 ? -23.007 15.410 1.281 1.00 92.12 519 VAL A CA 1
ATOM 4002 C C . VAL A 1 519 ? -21.969 14.941 0.269 1.00 92.12 519 VAL A C 1
ATOM 4004 O O . VAL A 1 519 ? -22.001 13.788 -0.158 1.00 92.12 519 VAL A O 1
ATOM 4007 N N . ALA A 1 520 ? -21.019 15.806 -0.077 1.00 94.88 520 ALA A N 1
ATOM 4008 C CA . ALA A 1 520 ? -19.762 15.422 -0.712 1.00 94.88 520 ALA A CA 1
ATOM 4009 C C . ALA A 1 520 ? -18.632 15.480 0.313 1.00 94.88 520 ALA A C 1
ATOM 4011 O O . ALA A 1 520 ? -18.608 16.367 1.168 1.00 94.88 520 ALA A O 1
ATOM 4012 N N . TYR A 1 521 ? -17.688 14.550 0.212 1.00 94.62 521 TYR A N 1
ATOM 4013 C CA . TYR A 1 521 ? -16.520 14.534 1.081 1.00 94.62 521 TYR A CA 1
ATOM 4014 C C . TYR A 1 521 ? -15.224 14.463 0.282 1.00 94.62 521 TYR A C 1
ATOM 4016 O O . TYR A 1 521 ? -15.162 13.854 -0.790 1.00 94.62 521 TYR A O 1
ATOM 4024 N N . PHE A 1 522 ? -14.193 15.076 0.855 1.00 96.62 522 PHE A N 1
ATOM 4025 C CA . PHE A 1 522 ? -12.831 15.090 0.349 1.00 96.62 522 PHE A CA 1
ATOM 4026 C C . PHE A 1 522 ? -11.881 14.725 1.488 1.00 96.62 522 PHE A C 1
ATOM 4028 O O . PHE A 1 522 ? -12.008 15.246 2.597 1.00 96.62 522 PHE A O 1
ATOM 4035 N N . MET A 1 523 ? -10.932 13.835 1.228 1.00 94.12 523 MET A N 1
ATOM 4036 C CA . MET A 1 523 ? -9.877 13.478 2.169 1.00 94.12 523 MET A CA 1
ATOM 4037 C C . MET A 1 523 ? -8.518 13.632 1.520 1.00 94.12 523 MET A C 1
ATOM 4039 O O . MET A 1 523 ? -8.290 13.151 0.414 1.00 94.12 523 MET A O 1
ATOM 4043 N N . LEU A 1 524 ? -7.640 14.314 2.242 1.00 94.38 524 LEU A N 1
ATOM 4044 C CA . LEU A 1 524 ? -6.220 14.407 1.937 1.00 94.38 524 LEU A CA 1
ATOM 4045 C C . LEU A 1 524 ? -5.489 13.205 2.553 1.00 94.38 524 LEU A C 1
ATOM 4047 O O . LEU A 1 524 ? -5.962 12.625 3.535 1.00 94.38 524 LEU A O 1
ATOM 4051 N N . SER A 1 525 ? -4.306 12.879 2.049 1.00 94.94 525 SER A N 1
ATOM 4052 C CA . SER A 1 525 ? -3.346 12.092 2.824 1.00 94.94 525 SER A CA 1
ATOM 4053 C C . SER A 1 525 ? -2.712 12.967 3.912 1.00 94.94 525 SER A C 1
ATOM 4055 O O . SER A 1 525 ? -2.643 14.193 3.810 1.00 94.94 525 SER A O 1
ATOM 4057 N N . LEU A 1 526 ? -2.199 12.339 4.968 1.00 91.12 526 LEU A N 1
ATOM 4058 C CA . LEU A 1 526 ? -1.487 13.002 6.068 1.00 91.12 526 LEU A CA 1
ATOM 4059 C C . LEU A 1 526 ? -0.234 13.750 5.590 1.00 91.12 526 LEU A C 1
ATOM 4061 O O . LEU A 1 526 ? 0.202 14.700 6.233 1.00 91.12 526 LEU A O 1
ATOM 4065 N N . ASN A 1 527 ? 0.337 13.313 4.469 1.00 92.25 527 ASN A N 1
ATOM 4066 C CA . ASN A 1 527 ? 1.518 13.874 3.820 1.00 92.25 527 ASN A CA 1
ATOM 4067 C C . ASN A 1 527 ? 1.190 14.648 2.527 1.00 92.25 527 ASN A C 1
ATOM 4069 O O . ASN A 1 527 ? 2.106 14.935 1.751 1.00 92.25 527 ASN A O 1
ATOM 4073 N N . THR A 1 528 ? -0.079 14.991 2.266 1.00 93.62 528 THR A N 1
ATOM 4074 C CA . THR A 1 528 ? -0.429 15.798 1.090 1.00 93.62 528 THR A CA 1
ATOM 4075 C C . THR A 1 528 ? 0.266 17.157 1.154 1.00 93.62 528 THR A C 1
ATOM 4077 O O . THR A 1 528 ? 0.175 17.882 2.145 1.00 93.62 528 THR A O 1
ATOM 4080 N N . SER A 1 529 ? 0.961 17.523 0.073 1.00 92.50 529 SER A N 1
ATOM 4081 C CA . SER A 1 529 ? 1.744 18.761 0.050 1.00 92.50 529 SER A CA 1
ATOM 4082 C C . SER A 1 529 ? 0.854 20.008 0.180 1.00 92.50 529 SER A C 1
ATOM 4084 O O . SER A 1 529 ? -0.220 20.055 -0.430 1.00 92.50 529 SER A O 1
ATOM 4086 N N . PRO A 1 530 ? 1.309 21.076 0.866 1.00 91.56 530 PRO A N 1
ATOM 4087 C CA . PRO A 1 530 ? 0.535 22.311 0.993 1.00 91.56 530 PRO A CA 1
ATOM 4088 C C . PRO A 1 530 ? 0.111 22.914 -0.354 1.00 91.56 530 PRO A C 1
ATOM 4090 O O . PRO A 1 530 ? -0.991 23.443 -0.477 1.00 91.56 530 PRO A O 1
ATOM 4093 N N . ALA A 1 531 ? 0.958 22.807 -1.384 1.00 92.00 531 ALA A N 1
ATOM 4094 C CA . ALA A 1 531 ? 0.647 23.293 -2.726 1.00 92.00 531 ALA A CA 1
ATOM 4095 C C . ALA A 1 531 ? -0.523 22.524 -3.363 1.00 92.00 531 ALA A C 1
ATOM 4097 O O . ALA A 1 531 ? -1.399 23.135 -3.982 1.00 92.00 531 ALA A O 1
ATOM 4098 N N . LEU A 1 532 ? -0.570 21.200 -3.176 1.00 93.38 532 LEU A N 1
ATOM 4099 C CA . LEU A 1 532 ? -1.679 20.380 -3.654 1.00 93.38 532 LEU A CA 1
ATOM 4100 C C . LEU A 1 532 ? -2.963 20.668 -2.870 1.00 93.38 532 LEU A C 1
ATOM 4102 O O . LEU A 1 532 ? -4.000 20.851 -3.502 1.00 93.38 532 LEU A O 1
ATOM 4106 N N . VAL A 1 533 ? -2.887 20.821 -1.540 1.00 94.94 533 VAL A N 1
ATOM 4107 C CA . VAL A 1 533 ? -4.042 21.231 -0.716 1.00 94.94 533 VAL A CA 1
ATOM 4108 C C . VAL A 1 533 ? -4.664 22.515 -1.265 1.00 94.94 533 VAL A C 1
ATOM 4110 O O . VAL A 1 533 ? -5.849 22.529 -1.585 1.00 94.94 533 VAL A O 1
ATOM 4113 N N . ARG A 1 534 ? -3.860 23.566 -1.484 1.00 94.00 534 ARG A N 1
ATOM 4114 C CA . ARG A 1 534 ? -4.351 24.842 -2.038 1.00 94.00 534 ARG A CA 1
ATOM 4115 C C . ARG A 1 534 ? -4.992 24.703 -3.410 1.00 94.00 534 ARG A C 1
ATOM 4117 O O . ARG A 1 534 ? -5.992 25.357 -3.690 1.00 94.00 534 ARG A O 1
ATOM 4124 N N . SER A 1 535 ? -4.414 23.873 -4.272 1.00 94.19 535 SER A N 1
ATOM 4125 C CA . SER A 1 535 ? -4.955 23.656 -5.611 1.00 94.19 535 SER A CA 1
ATOM 4126 C C . SER A 1 535 ? -6.299 22.924 -5.567 1.00 94.19 535 SER A C 1
ATOM 4128 O O . SER A 1 535 ? -7.220 23.306 -6.289 1.00 94.19 535 SER A O 1
ATOM 4130 N N . VAL A 1 536 ? -6.451 21.932 -4.684 1.00 95.38 536 VAL A N 1
ATOM 4131 C CA . VAL A 1 536 ? -7.725 21.228 -4.478 1.00 95.38 536 VAL A CA 1
ATOM 4132 C C . VAL A 1 536 ? -8.777 22.164 -3.869 1.00 95.38 536 VAL A C 1
ATOM 4134 O O . VAL A 1 536 ? -9.899 22.213 -4.374 1.00 95.38 536 VAL A O 1
ATOM 4137 N N . GLU A 1 537 ? -8.415 22.958 -2.855 1.00 96.75 537 GLU A N 1
ATOM 4138 C CA . GLU A 1 537 ? -9.278 23.993 -2.260 1.00 96.75 537 GLU A CA 1
ATOM 4139 C C . GLU A 1 537 ? -9.816 24.967 -3.319 1.00 96.75 537 GLU A C 1
ATOM 4141 O O . GLU A 1 537 ? -11.027 25.173 -3.420 1.00 96.75 537 GLU A O 1
ATOM 4146 N N . ASP A 1 538 ? -8.936 25.524 -4.156 1.00 94.81 538 ASP A N 1
ATOM 4147 C CA . ASP A 1 538 ? -9.317 26.464 -5.215 1.00 94.81 538 ASP A CA 1
ATOM 4148 C C . ASP A 1 538 ? -10.291 25.832 -6.222 1.00 94.81 538 ASP A C 1
ATOM 4150 O O . ASP A 1 538 ? -11.290 26.449 -6.604 1.00 94.81 538 ASP A O 1
ATOM 4154 N N . ARG A 1 539 ? -10.068 24.570 -6.607 1.00 93.75 539 ARG A N 1
ATOM 4155 C CA . ARG A 1 539 ? -10.974 23.848 -7.513 1.00 93.75 539 ARG A CA 1
ATOM 4156 C C . ARG A 1 539 ? -12.347 23.586 -6.902 1.00 93.75 539 ARG A C 1
ATOM 4158 O O . ARG A 1 539 ? -13.357 23.750 -7.596 1.00 93.75 539 ARG A O 1
ATOM 4165 N N . ILE A 1 540 ? -12.399 23.203 -5.627 1.00 96.44 540 ILE A N 1
ATOM 4166 C CA . ILE A 1 540 ? -13.663 23.018 -4.904 1.00 96.44 540 ILE A CA 1
ATOM 4167 C C . ILE A 1 540 ? -14.405 24.356 -4.822 1.00 96.44 540 ILE A C 1
ATOM 4169 O O . ILE A 1 540 ? -15.575 24.435 -5.204 1.00 96.44 540 ILE A O 1
ATOM 4173 N N . TRP A 1 541 ? -13.718 25.423 -4.402 1.00 96.06 541 TRP A N 1
ATOM 4174 C CA . TRP A 1 541 ? -14.305 26.758 -4.287 1.00 96.06 541 TRP A CA 1
ATOM 4175 C C . TRP A 1 541 ? -14.844 27.270 -5.625 1.00 96.06 541 TRP A C 1
ATOM 4177 O O . TRP A 1 541 ? -16.007 27.669 -5.687 1.00 96.06 541 TRP A O 1
ATOM 4187 N N . LYS A 1 542 ? -14.055 27.213 -6.708 1.00 94.12 542 LYS A N 1
ATOM 4188 C CA . LYS A 1 542 ? -14.483 27.649 -8.051 1.00 94.12 542 LYS A CA 1
ATOM 4189 C C . LYS A 1 542 ? -15.747 26.925 -8.511 1.00 94.12 542 LYS A C 1
ATOM 4191 O O . LYS A 1 542 ? -16.647 27.567 -9.051 1.00 94.12 542 LYS A O 1
ATOM 4196 N N . THR A 1 543 ? -15.832 25.619 -8.259 1.00 94.69 543 THR A N 1
ATOM 4197 C CA . THR A 1 543 ? -16.991 24.797 -8.639 1.00 94.69 543 THR A CA 1
ATOM 4198 C C . THR A 1 543 ? -18.244 25.207 -7.857 1.00 94.69 543 THR A C 1
ATOM 4200 O O . THR A 1 543 ? -19.278 25.509 -8.453 1.00 94.69 543 THR A O 1
ATOM 4203 N N . LEU A 1 544 ? -18.148 25.324 -6.528 1.00 95.06 544 LEU A N 1
ATOM 4204 C CA . LEU A 1 544 ? -19.275 25.735 -5.677 1.00 95.06 544 LEU A CA 1
ATOM 4205 C C . LEU A 1 544 ? -19.709 27.188 -5.932 1.00 95.06 544 LEU A C 1
ATOM 4207 O O . LEU A 1 544 ? -20.901 27.499 -5.958 1.00 95.06 544 LEU A O 1
ATOM 4211 N N . ALA A 1 545 ? -18.749 28.088 -6.149 1.00 93.56 545 ALA A N 1
ATOM 4212 C CA . ALA A 1 545 ? -19.013 29.492 -6.437 1.00 93.56 545 ALA A CA 1
ATOM 4213 C C . ALA A 1 545 ? -19.656 29.689 -7.817 1.00 93.56 545 ALA A C 1
ATOM 4215 O O . ALA A 1 545 ? -20.443 30.617 -7.987 1.00 93.56 545 ALA A O 1
ATOM 4216 N N . ALA A 1 546 ? -19.342 28.842 -8.803 1.00 91.44 546 ALA A N 1
ATOM 4217 C CA . ALA A 1 546 ? -20.020 28.849 -10.098 1.00 91.44 546 ALA A CA 1
ATOM 4218 C C . ALA A 1 546 ? -21.485 28.408 -9.973 1.00 91.44 546 ALA A C 1
ATOM 4220 O O . ALA A 1 546 ? -22.347 29.029 -10.581 1.00 91.44 546 ALA A O 1
ATOM 4221 N N . ALA A 1 547 ? -21.769 27.408 -9.133 1.00 87.50 547 ALA A N 1
ATOM 4222 C CA . ALA A 1 547 ? -23.131 26.943 -8.861 1.00 87.50 547 ALA A CA 1
ATOM 4223 C C . ALA A 1 547 ? -23.965 27.903 -7.985 1.00 87.50 547 ALA A C 1
ATOM 4225 O O . ALA A 1 547 ? -25.175 27.732 -7.874 1.00 87.50 547 ALA A O 1
ATOM 4226 N N . SER A 1 548 ? -23.325 28.888 -7.343 1.00 79.12 548 SER A N 1
ATOM 4227 C CA . SER A 1 548 ? -23.979 29.896 -6.490 1.00 79.12 548 SER A CA 1
ATOM 4228 C C . SER A 1 548 ? -24.353 31.193 -7.223 1.00 79.12 548 SER A C 1
ATOM 4230 O O . SER A 1 548 ? -24.919 32.090 -6.596 1.00 79.12 548 SER A O 1
ATOM 4232 N N . ARG A 1 549 ? -23.980 31.331 -8.501 1.00 69.00 549 ARG A N 1
ATOM 4233 C CA . ARG A 1 549 ? -24.375 32.446 -9.378 1.00 69.00 549 ARG A CA 1
ATOM 4234 C C . ARG A 1 549 ? -25.612 32.064 -10.167 1.00 69.00 549 ARG A C 1
ATOM 4236 O O . ARG A 1 549 ? -26.432 32.978 -10.401 1.00 69.00 549 ARG A O 1
#